Protein AF-A0A1F7FNR0-F1 (afdb_monomer_lite)

Foldseek 3Di:
DPPDPPLLVQLVVLLVVCVVCVPDVVSLVSNLVSLVCLVVDDDDCSVVSLLVSLVSLQVSLVVCVVVVNNVSSVSSVVSSLLRPLLNDQDQLDQPPDDDAQDPVLLVVDPDPLSVQLSVLLVVCVVPVVVVLVQCVVFNQADPRDDSSNSNSVSLLSVLLVCAPHPSNCSSVVNLLNVLSCCCRPVVSLVNSLRSLVHVCPPPNHHGDPVVNVVSVVSSLSSLLSVLSVQLSVCSVVLVLVSNLVSLVVNLVSDPDPVVNVSSVSSNVVSVVVVPDPPVVVVVVVVVVVVVVVVVVVVVVVVVVPDDDDDDDDDDDDDDDDDDDDDDDDDDDDDDDPPPDPDPPPFFDDFPLPDTAGFAPFDPPPDEDDLNNLLNLQLLVLLLVLLVVDDDDPLLVVLSVVSVVSSCRGHVDDDYDPVSNVVSNVVCVVCSVRSPVVSVVSSVVSSVVVPDDPPPPPPPPPPDDDDDDPPPPVVVVVVQPPPFQDQQQQVSQLVLQVLLVVVVLADDDSRDNHCDPRNQNSLLVLCVVVVHDSDSDRDPVSVCSSPVVPDDDD

pLDDT: mean 77.7, std 19.47, range [25.33, 98.06]

Radius of gyration: 34.57 Å; chains: 1; bounding box: 71×78×114 Å

Structure (mmCIF, N/CA/C/O backbone):
data_AF-A0A1F7FNR0-F1
#
_entry.id   AF-A0A1F7FNR0-F1
#
loop_
_atom_site.group_PDB
_atom_site.id
_atom_site.type_symbol
_atom_site.label_atom_id
_atom_site.label_alt_id
_atom_site.label_comp_id
_atom_site.label_asym_id
_atom_site.label_entity_id
_atom_site.label_seq_id
_atom_site.pdbx_PDB_ins_code
_atom_site.Cartn_x
_atom_site.Cartn_y
_atom_site.Cartn_z
_atom_site.occupancy
_atom_site.B_iso_or_equiv
_atom_site.auth_seq_id
_atom_site.auth_comp_id
_atom_site.auth_asym_id
_atom_site.auth_atom_id
_atom_site.pdbx_PDB_model_num
ATOM 1 N N . MET A 1 1 ? 32.892 -15.385 -23.653 1.00 38.44 1 MET A N 1
ATOM 2 C CA . MET A 1 1 ? 32.608 -13.936 -23.619 1.00 38.44 1 MET A CA 1
ATOM 3 C C . MET A 1 1 ? 31.100 -13.783 -23.607 1.00 38.44 1 MET A C 1
ATOM 5 O O . MET A 1 1 ? 30.467 -14.275 -24.532 1.00 38.44 1 MET A O 1
ATOM 9 N N . ARG A 1 2 ? 30.516 -13.255 -22.522 1.00 43.84 2 ARG A N 1
ATOM 10 C CA . ARG A 1 2 ? 29.077 -12.947 -22.489 1.00 43.84 2 ARG A CA 1
ATOM 11 C C . ARG A 1 2 ? 28.849 -11.796 -23.465 1.00 43.84 2 ARG A C 1
ATOM 13 O O . ARG A 1 2 ? 29.586 -10.819 -23.396 1.00 43.84 2 ARG A O 1
ATOM 20 N N . ALA A 1 3 ? 27.906 -11.935 -24.388 1.00 47.19 3 ALA A N 1
ATOM 21 C CA . ALA A 1 3 ? 27.501 -10.829 -25.245 1.00 47.19 3 ALA A CA 1
ATOM 22 C C . ALA A 1 3 ? 26.727 -9.828 -24.375 1.00 47.19 3 ALA A C 1
ATOM 24 O O . ALA A 1 3 ? 25.525 -9.984 -24.179 1.00 47.19 3 ALA A O 1
ATOM 25 N N . GLY A 1 4 ? 27.436 -8.875 -23.764 1.00 57.00 4 GLY A N 1
ATOM 26 C CA . GLY A 1 4 ? 26.803 -7.700 -23.173 1.00 57.00 4 GLY A CA 1
ATOM 27 C C . GLY A 1 4 ? 26.149 -6.877 -24.281 1.00 57.00 4 GLY A C 1
ATOM 28 O O . GLY A 1 4 ? 26.644 -6.860 -25.410 1.00 57.00 4 GLY A O 1
ATOM 29 N N . SER A 1 5 ? 25.017 -6.235 -23.988 1.00 69.19 5 SER A N 1
ATOM 30 C CA . SER A 1 5 ? 24.418 -5.299 -24.941 1.00 69.19 5 SER A CA 1
ATOM 31 C C . SER A 1 5 ? 25.348 -4.095 -25.092 1.00 69.19 5 SER A C 1
ATOM 33 O O . SER A 1 5 ? 25.630 -3.387 -24.126 1.00 69.19 5 SER A O 1
ATOM 35 N N . LEU A 1 6 ? 25.805 -3.852 -26.321 1.00 77.56 6 LEU A N 1
ATOM 36 C CA . LEU A 1 6 ? 26.619 -2.692 -26.695 1.00 77.56 6 LEU A CA 1
ATOM 37 C C . LEU A 1 6 ? 25.905 -1.365 -26.358 1.00 77.56 6 LEU A C 1
ATOM 39 O O . LEU A 1 6 ? 26.555 -0.352 -26.116 1.00 77.56 6 LEU A O 1
ATOM 43 N N . TYR A 1 7 ? 24.572 -1.381 -26.284 1.00 78.81 7 TYR A N 1
ATOM 44 C CA . TYR A 1 7 ? 23.759 -0.228 -25.902 1.00 78.81 7 TYR A CA 1
ATOM 45 C C . TYR A 1 7 ? 23.774 0.054 -24.408 1.00 78.81 7 TYR A C 1
ATOM 47 O O . TYR A 1 7 ? 23.744 1.218 -24.020 1.00 78.81 7 TYR A O 1
ATOM 55 N N . LYS A 1 8 ? 23.873 -0.976 -23.565 1.00 85.12 8 LYS A N 1
ATOM 56 C CA . LYS A 1 8 ? 24.025 -0.773 -22.125 1.00 85.12 8 LYS A CA 1
ATOM 57 C C . LYS A 1 8 ? 25.301 0.010 -21.826 1.00 85.12 8 LYS A C 1
ATOM 59 O O . LYS A 1 8 ? 25.243 1.036 -21.167 1.00 85.12 8 LYS A O 1
ATOM 64 N N . GLU A 1 9 ? 26.428 -0.412 -22.397 1.00 87.94 9 GLU A N 1
ATOM 65 C CA . GLU A 1 9 ? 27.710 0.283 -22.216 1.00 87.94 9 GLU A CA 1
ATOM 66 C C . GLU A 1 9 ? 27.643 1.746 -22.691 1.00 87.94 9 GLU A C 1
ATOM 68 O O . GLU A 1 9 ? 28.238 2.631 -22.079 1.00 87.94 9 GLU A O 1
ATOM 73 N N . GLN A 1 10 ? 26.880 2.024 -23.755 1.00 91.12 10 GLN A N 1
ATOM 74 C CA . GLN A 1 10 ? 26.637 3.387 -24.240 1.00 91.12 10 GLN A CA 1
ATOM 75 C C . GLN A 1 10 ? 25.755 4.217 -23.299 1.00 91.12 10 GLN A C 1
ATOM 77 O O . GLN A 1 10 ? 25.967 5.426 -23.182 1.00 91.12 10 GLN A O 1
ATOM 82 N N . ILE A 1 11 ? 24.762 3.602 -22.654 1.00 91.38 11 ILE A N 1
ATOM 83 C CA . ILE A 1 11 ? 23.918 4.263 -21.654 1.00 91.38 11 ILE A CA 1
ATOM 84 C C . ILE A 1 11 ? 24.746 4.556 -20.401 1.00 91.38 11 ILE A C 1
ATOM 86 O O . ILE A 1 11 ? 24.803 5.715 -19.998 1.00 91.38 11 ILE A O 1
ATOM 90 N N . ASP A 1 12 ? 25.466 3.569 -19.865 1.00 91.06 12 ASP A N 1
ATOM 91 C CA . ASP A 1 12 ? 26.329 3.721 -18.686 1.00 91.06 12 ASP A CA 1
ATOM 92 C C . ASP A 1 12 ? 27.380 4.826 -18.925 1.00 91.06 12 ASP A C 1
ATOM 94 O O . ASP A 1 12 ? 27.579 5.722 -18.100 1.00 91.06 12 ASP A O 1
ATOM 98 N N . ALA A 1 13 ? 28.006 4.844 -20.110 1.00 93.06 13 ALA A N 1
ATOM 99 C CA . ALA A 1 13 ? 28.950 5.894 -20.495 1.00 93.06 13 ALA A CA 1
ATOM 100 C C . ALA A 1 13 ? 28.295 7.284 -20.585 1.00 93.06 13 ALA A C 1
ATOM 102 O O . ALA A 1 13 ? 28.893 8.274 -20.156 1.00 93.06 13 ALA A O 1
ATOM 103 N N . ALA A 1 14 ? 27.072 7.380 -21.118 1.00 92.38 14 ALA A N 1
ATOM 104 C CA . ALA A 1 14 ? 26.340 8.643 -21.202 1.00 92.38 14 ALA A CA 1
ATOM 105 C C . ALA A 1 14 ? 25.895 9.151 -19.818 1.00 92.38 14 ALA A C 1
ATOM 107 O O . ALA A 1 14 ? 25.981 10.353 -19.560 1.00 92.38 14 ALA A O 1
ATOM 108 N N . ILE A 1 15 ? 25.495 8.254 -18.909 1.00 92.75 15 ILE A N 1
ATOM 109 C CA . ILE A 1 15 ? 25.195 8.580 -17.506 1.00 92.75 15 ILE A CA 1
ATOM 110 C C . ILE A 1 15 ? 26.448 9.145 -16.827 1.00 92.75 15 ILE A C 1
ATOM 112 O O . ILE A 1 15 ? 26.398 10.219 -16.224 1.00 92.75 15 ILE A O 1
ATOM 116 N N . MET A 1 16 ? 27.597 8.481 -16.983 1.00 92.50 16 MET A N 1
ATOM 117 C CA . MET A 1 16 ? 28.869 8.945 -16.419 1.00 92.50 16 MET A CA 1
ATOM 118 C C . MET A 1 16 ? 29.318 10.294 -17.001 1.00 92.50 16 MET A C 1
ATOM 120 O O . MET A 1 16 ? 29.811 11.149 -16.262 1.00 92.50 16 MET A O 1
ATOM 124 N N . ALA A 1 17 ? 29.107 10.529 -18.299 1.00 91.62 17 ALA A N 1
ATOM 125 C CA . ALA A 1 17 ? 29.385 11.819 -18.931 1.00 91.62 17 ALA A CA 1
ATOM 126 C C . ALA A 1 17 ? 28.489 12.939 -18.369 1.00 91.62 17 ALA A C 1
ATOM 128 O O . ALA A 1 17 ? 28.988 14.011 -18.021 1.00 91.62 17 ALA A O 1
ATOM 129 N N . ALA A 1 18 ? 27.188 12.675 -18.194 1.00 91.62 18 ALA A N 1
ATOM 130 C CA . ALA A 1 18 ? 26.253 13.613 -17.571 1.00 91.62 18 ALA A CA 1
ATOM 131 C C . ALA A 1 18 ? 26.609 13.902 -16.099 1.00 91.62 18 ALA A C 1
ATOM 133 O O . ALA A 1 18 ? 26.458 15.032 -15.632 1.00 91.62 18 ALA A O 1
ATOM 134 N N . TYR A 1 19 ? 27.152 12.921 -15.372 1.00 90.00 19 TYR A N 1
ATOM 135 C CA . TYR A 1 19 ? 27.700 13.126 -14.029 1.00 90.00 19 TYR A CA 1
ATOM 136 C C . TYR A 1 19 ? 28.925 14.046 -14.015 1.00 90.00 19 TYR A C 1
ATOM 138 O O . TYR A 1 19 ? 29.010 14.951 -13.174 1.00 90.00 19 TYR A O 1
ATOM 146 N N . ALA A 1 20 ? 29.875 13.790 -14.920 1.00 90.00 20 ALA A N 1
ATOM 147 C CA . ALA A 1 20 ? 31.161 14.476 -14.983 1.00 90.00 20 ALA A CA 1
ATOM 148 C C . ALA A 1 20 ? 31.025 15.932 -15.451 1.00 90.00 20 ALA A C 1
ATOM 150 O O . ALA A 1 20 ? 31.661 16.823 -14.890 1.00 90.00 20 ALA A O 1
ATOM 151 N N . ALA A 1 21 ? 30.161 16.181 -16.435 1.00 91.06 21 ALA A N 1
ATOM 152 C CA . ALA A 1 21 ? 29.929 17.493 -17.030 1.00 91.06 21 ALA A CA 1
ATOM 153 C C . ALA A 1 21 ? 28.433 17.849 -16.988 1.00 91.06 21 ALA A C 1
ATOM 155 O O . ALA A 1 21 ? 27.764 18.014 -18.009 1.00 91.06 21 ALA A O 1
ATOM 156 N N . SER A 1 22 ? 27.915 17.999 -15.763 1.00 89.19 22 SER A N 1
ATOM 157 C CA . SER A 1 22 ? 26.486 18.182 -15.459 1.00 89.19 22 SER A CA 1
ATOM 158 C C . SER A 1 22 ? 25.850 19.477 -15.973 1.00 89.19 22 SER A C 1
ATOM 160 O O . SER A 1 22 ? 24.638 19.641 -15.878 1.00 89.19 22 SER A O 1
ATOM 162 N N . THR A 1 23 ? 26.640 20.416 -16.491 1.00 87.62 23 THR A N 1
ATOM 163 C CA . THR A 1 23 ? 26.154 21.666 -17.094 1.00 87.62 23 THR A CA 1
ATOM 164 C C . THR A 1 23 ? 26.140 21.629 -18.620 1.00 87.62 23 THR A C 1
ATOM 166 O O . THR A 1 23 ? 25.650 22.575 -19.232 1.00 87.62 23 THR A O 1
ATOM 169 N N . GLU A 1 24 ? 26.670 20.573 -19.244 1.00 92.06 24 GLU A N 1
ATOM 170 C CA . GLU A 1 24 ? 26.826 20.488 -20.693 1.00 92.06 24 GLU A CA 1
ATOM 171 C C . GLU A 1 24 ? 25.602 19.803 -21.343 1.00 92.06 24 GLU A C 1
ATOM 173 O O . GLU A 1 24 ? 25.380 18.609 -21.126 1.00 92.06 24 GLU A O 1
ATOM 178 N N . PRO A 1 25 ? 24.792 20.511 -22.158 1.00 88.75 25 PRO A N 1
ATOM 179 C CA . PRO A 1 25 ? 23.546 19.962 -22.720 1.00 88.75 25 PRO A CA 1
ATOM 180 C C . PRO A 1 25 ? 23.745 18.785 -23.692 1.00 88.75 25 PRO A C 1
ATOM 182 O O . PRO A 1 25 ? 22.849 17.961 -23.889 1.00 88.75 25 PRO A O 1
ATOM 185 N N . SER A 1 26 ? 24.925 18.696 -24.311 1.00 92.06 26 SER A N 1
ATOM 186 C CA . SER A 1 26 ? 25.308 17.621 -25.237 1.00 92.06 26 SER A CA 1
ATOM 187 C C . SER A 1 26 ? 25.250 16.241 -24.570 1.00 92.06 26 SER A C 1
ATOM 189 O O . SER A 1 26 ? 24.794 15.280 -25.192 1.00 92.06 26 SER A O 1
ATOM 191 N N . ASN A 1 27 ? 25.628 16.151 -23.291 1.00 91.38 27 ASN A N 1
ATOM 192 C CA . ASN A 1 27 ? 25.655 14.898 -22.535 1.00 91.38 27 ASN A CA 1
ATOM 193 C C . ASN A 1 27 ? 24.242 14.363 -22.269 1.00 91.38 27 ASN A C 1
ATOM 195 O O . ASN A 1 27 ? 23.990 13.172 -22.444 1.00 91.38 27 ASN A O 1
ATOM 199 N N . PHE A 1 28 ? 23.294 15.246 -21.945 1.00 90.94 28 PHE A N 1
ATOM 200 C CA . PHE A 1 28 ? 21.879 14.892 -21.781 1.00 90.94 28 PHE A CA 1
ATOM 201 C C . PHE A 1 28 ? 21.240 14.492 -23.116 1.00 90.94 28 PHE A C 1
ATOM 203 O O . PHE A 1 28 ? 20.499 13.515 -23.187 1.00 90.94 28 PHE A O 1
ATOM 210 N N . THR A 1 29 ? 21.614 15.162 -24.210 1.00 91.56 29 THR A N 1
ATOM 211 C CA . THR A 1 29 ? 21.158 14.790 -25.559 1.00 91.56 29 THR A CA 1
ATOM 212 C C . THR A 1 29 ? 21.640 13.388 -25.954 1.00 91.56 29 THR A C 1
ATOM 214 O O . THR A 1 29 ? 20.865 12.597 -26.496 1.00 91.56 29 THR A O 1
ATOM 217 N N . MET A 1 30 ? 22.902 13.048 -25.661 1.00 91.75 30 MET A N 1
ATOM 218 C CA . MET A 1 30 ? 23.434 11.699 -25.893 1.00 91.75 30 MET A CA 1
ATOM 219 C C . MET A 1 30 ? 22.739 10.649 -25.025 1.00 91.75 30 MET A C 1
ATOM 221 O O . MET A 1 30 ? 22.385 9.583 -25.528 1.00 91.75 30 MET A O 1
ATOM 225 N N . LEU A 1 31 ? 22.499 10.961 -23.750 1.00 93.31 31 LEU A N 1
ATOM 226 C CA . LEU A 1 31 ? 21.767 10.083 -22.843 1.00 93.31 31 LEU A CA 1
ATOM 227 C C . LEU A 1 31 ? 20.351 9.796 -23.365 1.00 93.31 31 LEU A C 1
ATOM 229 O O . LEU A 1 31 ? 19.968 8.632 -23.479 1.00 93.31 31 LEU A O 1
ATOM 233 N N . ALA A 1 32 ? 19.612 10.829 -23.778 1.00 91.12 32 ALA A N 1
ATOM 234 C CA . ALA A 1 32 ? 18.281 10.688 -24.366 1.00 91.12 32 ALA A CA 1
ATOM 235 C C . ALA A 1 32 ? 18.291 9.824 -25.637 1.00 91.12 32 ALA A C 1
ATOM 237 O O . ALA A 1 32 ? 17.434 8.956 -25.810 1.00 91.12 32 ALA A O 1
ATOM 238 N N . LEU A 1 33 ? 19.271 10.039 -26.524 1.00 91.56 33 LEU A N 1
ATOM 239 C CA . LEU A 1 33 ? 19.419 9.269 -27.758 1.00 91.56 33 LEU A CA 1
ATOM 240 C C . LEU A 1 33 ? 19.650 7.783 -27.465 1.00 91.56 33 LEU A C 1
ATOM 242 O O . LEU A 1 33 ? 19.007 6.934 -28.084 1.00 91.56 33 LEU A O 1
ATOM 246 N N . ASN A 1 34 ? 20.546 7.466 -26.531 1.00 91.69 34 ASN A N 1
ATOM 247 C CA . ASN A 1 34 ? 20.867 6.083 -26.185 1.00 91.69 34 ASN A CA 1
ATOM 248 C C . ASN A 1 34 ? 19.679 5.391 -25.504 1.00 91.69 34 ASN A C 1
ATOM 250 O O . ASN A 1 34 ? 19.325 4.276 -25.883 1.00 91.69 34 ASN A O 1
ATOM 254 N N . LEU A 1 35 ? 18.998 6.083 -24.588 1.00 90.12 35 LEU A N 1
ATOM 255 C CA . LEU A 1 35 ? 17.793 5.579 -23.929 1.00 90.12 35 LEU A CA 1
ATOM 256 C C . LEU A 1 35 ? 16.634 5.343 -24.907 1.00 90.12 35 LEU A C 1
ATOM 258 O O . LEU A 1 35 ? 15.941 4.336 -24.797 1.00 90.12 35 LEU A O 1
ATOM 262 N N . SER A 1 36 ? 16.455 6.196 -25.922 1.00 87.88 36 SER A N 1
ATOM 263 C CA . SER A 1 36 ? 15.373 6.030 -26.910 1.00 87.88 36 SER A CA 1
ATOM 264 C C . SER A 1 36 ? 15.445 4.718 -27.702 1.00 87.88 36 SER A C 1
ATOM 266 O O . SER A 1 36 ? 14.423 4.234 -28.185 1.00 87.88 36 SER A O 1
ATOM 268 N N . LYS A 1 37 ? 16.640 4.124 -27.806 1.00 87.94 37 LYS A N 1
ATOM 269 C CA . LYS A 1 37 ? 16.881 2.854 -28.503 1.00 87.94 37 LYS A CA 1
ATOM 270 C C . LYS A 1 37 ? 16.719 1.635 -27.595 1.00 87.94 37 LYS A C 1
ATOM 272 O O . LYS A 1 37 ? 16.696 0.512 -28.088 1.00 87.94 37 LYS A O 1
ATOM 277 N N . TRP A 1 38 ? 16.574 1.831 -26.282 1.00 87.81 38 TRP A N 1
ATOM 278 C CA . TRP A 1 38 ? 16.478 0.738 -25.312 1.00 87.81 38 TRP A CA 1
ATOM 279 C C . TRP A 1 38 ? 15.320 -0.223 -25.603 1.00 87.81 38 TRP A C 1
ATOM 281 O O . TRP A 1 38 ? 15.450 -1.443 -25.483 1.00 87.81 38 TRP A O 1
ATOM 291 N N . ASP A 1 39 ? 14.173 0.312 -26.018 1.00 79.19 39 ASP A N 1
ATOM 292 C CA . ASP A 1 39 ? 12.980 -0.478 -26.328 1.00 79.19 39 ASP A CA 1
ATOM 293 C C . ASP A 1 39 ? 13.189 -1.444 -27.507 1.00 79.19 39 ASP A C 1
ATOM 295 O O . ASP A 1 39 ? 12.523 -2.478 -27.561 1.00 79.19 39 ASP A O 1
ATOM 299 N N . GLU A 1 40 ? 14.116 -1.138 -28.419 1.00 82.94 40 GLU A N 1
ATOM 300 C CA . GLU A 1 40 ? 14.403 -1.931 -29.623 1.00 82.94 40 GLU A CA 1
ATOM 301 C C . GLU A 1 40 ? 15.296 -3.148 -29.326 1.00 82.94 40 GLU A C 1
ATOM 303 O O . GLU A 1 40 ? 15.278 -4.135 -30.063 1.00 82.94 40 GLU A O 1
ATOM 308 N N . GLU A 1 41 ? 16.027 -3.123 -28.210 1.00 80.38 41 GLU A N 1
ATOM 309 C CA . GLU A 1 41 ? 16.936 -4.193 -27.807 1.00 80.38 41 GLU A CA 1
ATOM 310 C C . GLU A 1 41 ? 16.183 -5.434 -27.311 1.00 80.38 41 GLU A C 1
ATOM 312 O O . GLU A 1 41 ? 15.178 -5.344 -26.604 1.00 80.38 41 GLU A O 1
ATOM 317 N N . THR A 1 42 ? 16.690 -6.627 -27.622 1.00 78.12 42 THR A N 1
ATOM 318 C CA . THR A 1 42 ? 16.151 -7.889 -27.095 1.00 78.12 42 THR A CA 1
ATOM 319 C C . THR A 1 42 ? 17.300 -8.801 -26.688 1.00 78.12 42 THR A C 1
ATOM 321 O O . THR A 1 42 ? 18.012 -9.322 -27.543 1.00 78.12 42 THR A O 1
ATOM 324 N N . TYR A 1 43 ? 17.485 -9.010 -25.383 1.00 80.94 43 TYR A N 1
ATOM 325 C CA . TYR A 1 43 ? 18.498 -9.924 -24.853 1.00 80.94 43 TYR A CA 1
ATOM 326 C C . TYR A 1 43 ? 18.101 -10.475 -23.465 1.00 80.94 43 TYR A C 1
ATOM 328 O O . TYR A 1 43 ? 17.275 -9.864 -22.784 1.00 80.94 43 TYR A O 1
ATOM 336 N N . PRO A 1 44 ? 18.657 -11.626 -23.025 1.00 74.31 44 PRO A N 1
ATOM 337 C CA . PRO A 1 44 ? 18.172 -12.352 -21.842 1.00 74.31 44 PRO A CA 1
ATOM 338 C C . PRO A 1 44 ? 18.228 -11.578 -20.515 1.00 74.31 44 PRO A C 1
ATOM 340 O O . PRO A 1 44 ? 17.407 -11.821 -19.637 1.00 74.31 44 PRO A O 1
ATOM 343 N N . GLU A 1 45 ? 19.179 -10.653 -20.365 1.00 81.62 45 GLU A N 1
ATOM 344 C CA . GLU A 1 45 ? 19.402 -9.881 -19.131 1.00 81.62 45 GLU A CA 1
ATOM 345 C C . GLU A 1 45 ? 18.749 -8.484 -19.165 1.00 81.62 45 GLU A C 1
ATOM 347 O O . GLU A 1 45 ? 18.880 -7.728 -18.203 1.00 81.62 45 GLU A O 1
ATOM 352 N N . LYS A 1 46 ? 17.995 -8.145 -20.228 1.00 81.56 46 LYS A N 1
ATOM 353 C CA . LYS A 1 46 ? 17.409 -6.807 -20.433 1.00 81.56 46 LYS A CA 1
ATOM 354 C C . LYS A 1 46 ? 16.629 -6.313 -19.218 1.00 81.56 46 LYS A C 1
ATOM 356 O O . LYS A 1 46 ? 16.863 -5.205 -18.763 1.00 81.56 46 LYS A O 1
ATOM 361 N N . ASN A 1 47 ? 15.766 -7.149 -18.641 1.00 77.25 47 ASN A N 1
ATOM 362 C CA . ASN A 1 47 ? 14.962 -6.765 -17.475 1.00 77.25 47 ASN A CA 1
ATOM 363 C C . ASN A 1 47 ? 15.813 -6.464 -16.231 1.00 77.25 47 ASN A C 1
ATOM 365 O O . ASN A 1 47 ? 15.421 -5.644 -15.408 1.00 77.25 47 ASN A O 1
ATOM 369 N N . THR A 1 48 ? 16.950 -7.145 -16.061 1.00 82.31 48 THR A N 1
ATOM 370 C CA . THR A 1 48 ? 17.864 -6.920 -14.933 1.00 82.31 48 THR A CA 1
ATOM 371 C C . THR A 1 48 ? 18.666 -5.640 -15.124 1.00 82.31 48 THR A C 1
ATOM 373 O O . THR A 1 48 ? 18.864 -4.893 -14.170 1.00 82.31 48 THR A O 1
ATOM 376 N N . ASP A 1 49 ? 19.117 -5.374 -16.346 1.00 87.06 49 ASP A N 1
ATOM 377 C CA . ASP A 1 49 ? 19.839 -4.144 -16.665 1.00 87.06 49 ASP A CA 1
ATOM 378 C C . ASP A 1 49 ? 18.918 -2.921 -16.684 1.00 87.06 49 ASP A C 1
ATOM 380 O O . ASP A 1 49 ? 19.329 -1.854 -16.250 1.00 87.06 49 ASP A O 1
ATOM 384 N N . GLU A 1 50 ? 17.656 -3.080 -17.084 1.00 85.81 50 GLU A N 1
ATOM 385 C CA . GLU A 1 50 ? 16.631 -2.034 -17.017 1.00 85.81 50 GLU A CA 1
ATOM 386 C C . GLU A 1 50 ? 16.473 -1.477 -15.596 1.00 85.81 50 GLU A C 1
ATOM 388 O O . GLU A 1 50 ? 16.425 -0.264 -15.405 1.00 85.81 50 GLU A O 1
ATOM 393 N N . VAL A 1 51 ? 16.445 -2.363 -14.591 1.00 80.94 51 VAL A N 1
ATOM 394 C CA . VAL A 1 51 ? 16.394 -1.975 -13.171 1.00 80.94 51 VAL A CA 1
ATOM 395 C C . VAL A 1 51 ? 17.607 -1.128 -12.804 1.00 80.94 51 VAL A C 1
ATOM 397 O O . VAL A 1 51 ? 17.451 -0.052 -12.236 1.00 80.94 51 VAL A O 1
ATOM 400 N N . LYS A 1 52 ? 18.807 -1.594 -13.164 1.00 86.69 52 LYS A N 1
ATOM 401 C CA . LYS A 1 52 ? 20.062 -0.907 -12.834 1.00 86.69 52 LYS A CA 1
ATOM 402 C C . LYS A 1 52 ? 20.144 0.467 -13.487 1.00 86.69 52 LYS A C 1
ATOM 404 O O . LYS A 1 52 ? 20.455 1.440 -12.815 1.00 86.69 52 LYS A O 1
ATOM 409 N N . ILE A 1 53 ? 19.803 0.559 -14.771 1.00 90.12 53 ILE A N 1
ATOM 410 C CA . ILE A 1 53 ? 19.808 1.829 -15.500 1.00 90.12 53 ILE A CA 1
ATOM 411 C C . ILE A 1 53 ? 18.808 2.803 -14.863 1.00 90.12 53 ILE A C 1
ATOM 413 O O . ILE A 1 53 ? 19.131 3.973 -14.671 1.00 90.12 53 ILE A O 1
ATOM 417 N N . ALA A 1 54 ? 17.608 2.345 -14.495 1.00 85.06 54 ALA A N 1
ATOM 418 C CA . ALA A 1 54 ? 16.632 3.195 -13.818 1.00 85.06 54 ALA A CA 1
ATOM 419 C C . ALA A 1 54 ? 17.140 3.707 -12.452 1.00 85.06 54 ALA A C 1
ATOM 421 O O . ALA A 1 54 ? 16.974 4.889 -12.143 1.00 85.06 54 ALA A O 1
ATOM 422 N N . GLU A 1 55 ? 17.801 2.859 -11.657 1.00 82.69 55 GLU A N 1
ATOM 423 C CA . GLU A 1 55 ? 18.438 3.251 -10.388 1.00 82.69 55 GLU A CA 1
ATOM 424 C C . GLU A 1 55 ? 19.562 4.282 -10.592 1.00 82.69 55 GLU A C 1
ATOM 426 O O . GLU A 1 55 ? 19.660 5.271 -9.857 1.00 82.69 55 GLU A O 1
ATOM 431 N N . GLU A 1 56 ? 20.394 4.100 -11.616 1.00 89.38 56 GLU A N 1
ATOM 432 C CA . GLU A 1 56 ? 21.471 5.032 -11.954 1.00 89.38 56 GLU A CA 1
ATOM 433 C C . GLU A 1 56 ? 20.932 6.388 -12.431 1.00 89.38 56 GLU A C 1
ATOM 435 O O . GLU A 1 56 ? 21.415 7.433 -11.988 1.00 89.38 56 GLU A O 1
ATOM 440 N N . LEU A 1 57 ? 19.875 6.398 -13.251 1.00 89.69 57 LEU A N 1
ATOM 441 C CA . LEU A 1 57 ? 19.184 7.626 -13.659 1.00 89.69 57 LEU A CA 1
ATOM 442 C C . LEU A 1 57 ? 18.569 8.365 -12.465 1.00 89.69 57 LEU A C 1
ATOM 444 O O . LEU A 1 57 ? 18.653 9.593 -12.395 1.00 89.69 57 LEU A O 1
ATOM 448 N N . TYR A 1 58 ? 17.999 7.641 -11.499 1.00 83.19 58 TYR A N 1
ATOM 449 C CA . TYR A 1 58 ? 17.469 8.241 -10.273 1.00 83.19 58 TYR A CA 1
ATOM 450 C C . TYR A 1 58 ? 18.581 8.859 -9.412 1.00 83.19 58 TYR A C 1
ATOM 452 O O . TYR A 1 58 ? 18.436 9.958 -8.860 1.00 83.19 58 TYR A O 1
ATOM 460 N N . THR A 1 59 ? 19.726 8.178 -9.325 1.00 88.00 59 THR A N 1
ATOM 461 C CA . THR A 1 59 ? 20.907 8.678 -8.612 1.00 88.00 59 THR A CA 1
ATOM 462 C C . THR A 1 59 ? 21.451 9.936 -9.296 1.00 88.00 59 THR A C 1
ATOM 464 O O . THR A 1 59 ? 21.809 10.900 -8.609 1.00 88.00 59 THR A O 1
ATOM 467 N N . LEU A 1 60 ? 21.467 9.966 -10.636 1.00 89.75 60 LEU A N 1
ATOM 468 C CA . LEU A 1 60 ? 21.882 11.122 -11.432 1.00 89.75 60 LEU A CA 1
ATOM 469 C C . LEU A 1 60 ? 20.949 12.309 -11.194 1.00 89.75 60 LEU A C 1
ATOM 471 O O . LEU A 1 60 ? 21.418 13.387 -10.835 1.00 89.75 60 LEU A O 1
ATOM 475 N N . MET A 1 61 ? 19.639 12.097 -11.310 1.00 90.12 61 MET A N 1
ATOM 476 C CA . MET A 1 61 ? 18.612 13.100 -11.021 1.00 90.12 61 MET A CA 1
ATOM 477 C C . MET A 1 61 ? 18.807 13.715 -9.623 1.00 90.12 61 MET A C 1
ATOM 479 O O . MET A 1 61 ? 18.962 14.929 -9.482 1.00 90.12 61 MET A O 1
ATOM 483 N N . THR A 1 62 ? 18.918 12.875 -8.590 1.00 79.94 62 THR A N 1
ATOM 484 C CA . THR A 1 62 ? 19.116 13.321 -7.199 1.00 79.94 62 THR A CA 1
ATOM 485 C C . THR A 1 62 ? 20.419 14.112 -7.028 1.00 79.94 62 THR A C 1
ATOM 487 O O . THR A 1 62 ? 20.474 15.097 -6.287 1.00 79.94 62 THR A O 1
ATOM 490 N N . ALA A 1 63 ? 21.497 13.701 -7.700 1.00 87.62 63 ALA A N 1
ATOM 491 C CA . ALA A 1 63 ? 22.772 14.410 -7.655 1.00 87.62 63 ALA A CA 1
ATOM 492 C C . ALA A 1 63 ? 22.700 15.787 -8.337 1.00 87.62 63 ALA A C 1
ATOM 494 O O . ALA A 1 63 ? 23.299 16.744 -7.841 1.00 87.62 63 ALA A O 1
ATOM 495 N N . LEU A 1 64 ? 21.964 15.906 -9.445 1.00 88.62 64 LEU A N 1
ATOM 496 C CA . LEU A 1 64 ? 21.737 17.172 -10.147 1.00 88.62 64 LEU A CA 1
ATOM 497 C C . LEU A 1 64 ? 20.904 18.135 -9.300 1.00 88.62 64 LEU A C 1
ATOM 499 O O . LEU A 1 64 ? 21.264 19.306 -9.172 1.00 88.62 64 LEU A O 1
ATOM 503 N N . GLU A 1 65 ? 19.853 17.640 -8.649 1.00 84.50 65 GLU A N 1
ATOM 504 C CA . GLU A 1 65 ? 19.035 18.440 -7.738 1.00 84.50 65 GLU A CA 1
ATOM 505 C C . GLU A 1 65 ? 19.854 18.970 -6.552 1.00 84.50 65 GLU A C 1
ATOM 507 O O . GLU A 1 65 ? 19.823 20.168 -6.268 1.00 84.50 65 GLU A O 1
ATOM 512 N N . LYS A 1 66 ? 20.692 18.125 -5.931 1.00 88.69 66 LYS A N 1
ATOM 513 C CA . LYS A 1 66 ? 21.627 18.546 -4.868 1.00 88.69 66 LYS A CA 1
ATOM 514 C C . LYS A 1 66 ? 22.632 19.607 -5.328 1.00 88.69 66 LYS A C 1
ATOM 516 O O . LYS A 1 66 ? 23.075 20.414 -4.516 1.00 88.69 66 LYS A O 1
ATOM 521 N N . LYS A 1 67 ? 22.987 19.624 -6.616 1.00 92.94 67 LYS A N 1
ATOM 522 C CA . LYS A 1 67 ? 23.839 20.656 -7.235 1.00 92.94 67 LYS A CA 1
ATOM 523 C C . LYS A 1 67 ? 23.067 21.932 -7.618 1.00 92.94 67 LYS A C 1
ATOM 525 O O . LYS A 1 67 ? 23.671 22.852 -8.161 1.00 92.94 67 LYS A O 1
ATOM 530 N N . GLY A 1 68 ? 21.756 22.000 -7.373 1.00 90.00 68 GLY A N 1
ATOM 531 C CA . GLY A 1 68 ? 20.897 23.120 -7.775 1.00 90.00 68 GLY A CA 1
ATOM 532 C C . GLY A 1 68 ? 20.556 23.144 -9.271 1.00 90.00 68 GLY A C 1
ATOM 533 O O . GLY A 1 68 ? 20.013 24.130 -9.766 1.00 90.00 68 GLY A O 1
ATOM 534 N N . LEU A 1 69 ? 20.850 22.068 -10.005 1.00 91.94 69 LEU A N 1
ATOM 535 C CA . LEU A 1 69 ? 20.632 21.939 -11.449 1.00 91.94 69 LEU A CA 1
ATOM 536 C C . LEU A 1 69 ? 19.238 21.369 -11.735 1.00 91.94 69 LEU A C 1
ATOM 538 O O . LEU A 1 69 ? 19.084 20.278 -12.283 1.00 91.94 69 LEU A O 1
ATOM 542 N N . LYS A 1 70 ? 18.202 22.109 -11.322 1.00 84.44 70 LYS A N 1
ATOM 543 C CA . LYS A 1 70 ? 16.808 21.644 -11.386 1.00 84.44 70 LYS A CA 1
ATOM 544 C C . LYS A 1 70 ? 16.361 21.299 -12.809 1.00 84.44 70 LYS A C 1
ATOM 546 O O . LYS A 1 70 ? 15.744 20.266 -13.010 1.00 84.44 70 LYS A O 1
ATOM 551 N N . HIS A 1 71 ? 16.720 22.119 -13.797 1.00 87.62 71 HIS A N 1
ATOM 552 C CA . HIS A 1 71 ? 16.313 21.886 -15.185 1.00 87.62 71 HIS A CA 1
ATOM 553 C C . HIS A 1 71 ? 16.865 20.567 -15.743 1.00 87.62 71 HIS A C 1
ATOM 555 O O . HIS A 1 71 ? 16.130 19.804 -16.356 1.00 87.62 71 HIS A O 1
ATOM 561 N N . GLN A 1 72 ? 18.141 20.278 -15.484 1.00 90.00 72 GLN A N 1
ATOM 562 C CA . GLN A 1 72 ? 18.795 19.038 -15.901 1.00 90.00 72 GLN A CA 1
ATOM 563 C C . GLN A 1 72 ? 18.241 17.831 -15.137 1.00 90.00 72 GLN A C 1
ATOM 565 O O . GLN A 1 72 ? 18.058 16.766 -15.721 1.00 90.00 72 GLN A O 1
ATOM 570 N N . SER A 1 73 ? 17.942 18.000 -13.845 1.00 85.75 73 SER A N 1
ATOM 571 C CA . SER A 1 73 ? 17.250 16.985 -13.044 1.00 85.75 73 SER A CA 1
ATOM 572 C C . SER A 1 73 ? 15.887 16.629 -13.652 1.00 85.75 73 SER A C 1
ATOM 574 O O . SER A 1 73 ? 15.618 15.457 -13.911 1.00 85.75 73 SER A O 1
ATOM 576 N N . ASP A 1 74 ? 15.076 17.639 -13.984 1.00 81.00 74 ASP A N 1
ATOM 577 C CA . ASP A 1 74 ? 13.770 17.468 -14.632 1.00 81.00 74 ASP A CA 1
ATOM 578 C C . ASP A 1 74 ? 13.904 16.802 -16.019 1.00 81.00 74 ASP A C 1
ATOM 580 O O . ASP A 1 74 ? 13.043 16.021 -16.436 1.00 81.00 74 ASP A O 1
ATOM 584 N N . GLU A 1 75 ? 14.993 17.076 -16.742 1.00 88.25 75 GLU A N 1
ATOM 585 C CA . GLU A 1 75 ? 15.284 16.453 -18.036 1.00 88.25 75 GLU A CA 1
ATOM 586 C C . GLU A 1 75 ? 15.592 14.956 -17.891 1.00 88.25 75 GLU A C 1
ATOM 588 O O . GLU A 1 75 ? 14.981 14.134 -18.577 1.00 88.25 75 GLU A O 1
ATOM 593 N N . VAL A 1 76 ? 16.472 14.584 -16.954 1.00 86.81 76 VAL A N 1
ATOM 594 C CA . VAL A 1 76 ? 16.794 13.179 -16.636 1.00 86.81 76 VAL A CA 1
ATOM 595 C C . VAL A 1 76 ? 15.556 12.439 -16.141 1.00 86.81 76 VAL A C 1
ATOM 597 O O . VAL A 1 76 ? 15.282 11.323 -16.583 1.00 86.81 76 VAL A O 1
ATOM 600 N N . PHE A 1 77 ? 14.761 13.080 -15.287 1.00 83.00 77 PHE A N 1
ATOM 601 C CA . PHE A 1 77 ? 13.481 12.558 -14.824 1.00 83.00 77 PHE A CA 1
ATOM 602 C C . PHE A 1 77 ? 12.542 12.236 -15.990 1.00 83.00 77 PHE A C 1
ATOM 604 O O . PHE A 1 77 ? 11.968 11.147 -16.060 1.00 83.00 77 PHE A O 1
ATOM 611 N N . ARG A 1 78 ? 12.428 13.151 -16.958 1.00 82.38 78 ARG A N 1
ATOM 612 C CA . ARG A 1 78 ? 11.616 12.939 -18.158 1.00 82.38 78 ARG A CA 1
ATOM 613 C C . ARG A 1 78 ? 12.148 11.790 -19.017 1.00 82.38 78 ARG A C 1
ATOM 615 O O . ARG A 1 78 ? 11.344 11.012 -19.524 1.00 82.38 78 ARG A O 1
ATOM 622 N N . MET A 1 79 ? 13.465 11.657 -19.179 1.00 88.12 79 MET A N 1
ATOM 623 C CA . MET A 1 79 ? 14.068 10.539 -19.921 1.00 88.12 79 MET A CA 1
ATOM 624 C C . MET A 1 79 ? 13.805 9.193 -19.241 1.00 88.12 79 MET A C 1
ATOM 626 O O . MET A 1 79 ? 13.430 8.228 -19.910 1.00 88.12 79 MET A O 1
ATOM 630 N N . MET A 1 80 ? 13.945 9.140 -17.914 1.00 84.19 80 MET A N 1
ATOM 631 C CA . MET A 1 80 ? 13.630 7.960 -17.112 1.00 84.19 80 MET A CA 1
ATOM 632 C C . MET A 1 80 ? 12.156 7.582 -17.258 1.00 84.19 80 MET A C 1
ATOM 634 O O . MET A 1 80 ? 11.861 6.426 -17.530 1.00 84.19 80 MET A O 1
ATOM 638 N N . LEU A 1 81 ? 11.236 8.548 -17.176 1.00 77.38 81 LEU A N 1
ATOM 639 C CA . LEU A 1 81 ? 9.814 8.307 -17.423 1.00 77.38 81 LEU A CA 1
ATOM 640 C C . LEU A 1 81 ? 9.552 7.774 -18.835 1.00 77.38 81 LEU A C 1
ATOM 642 O O . LEU A 1 81 ? 8.746 6.867 -19.004 1.00 77.38 81 LEU A O 1
ATOM 646 N N . LEU A 1 82 ? 10.209 8.335 -19.855 1.00 80.81 82 LEU A N 1
ATOM 647 C CA . LEU A 1 82 ? 10.024 7.933 -21.258 1.00 80.81 82 LEU A CA 1
ATOM 648 C C . LEU A 1 82 ? 10.482 6.508 -21.536 1.00 80.81 82 LEU A C 1
ATOM 650 O O . LEU A 1 82 ? 9.862 5.826 -22.350 1.00 80.81 82 LEU A O 1
ATOM 654 N N . THR A 1 83 ? 11.530 6.071 -20.852 1.00 82.75 83 THR A N 1
ATOM 655 C CA . THR A 1 83 ? 12.182 4.788 -21.132 1.00 82.75 83 THR A CA 1
ATOM 656 C C . THR A 1 83 ? 11.695 3.695 -20.181 1.00 82.75 83 THR A C 1
ATOM 658 O O . THR A 1 83 ? 11.408 2.573 -20.600 1.00 82.75 83 THR A O 1
ATOM 661 N N . PHE A 1 84 ? 11.521 4.050 -18.909 1.00 83.38 84 PHE A N 1
ATOM 662 C CA . PHE A 1 84 ? 11.214 3.152 -17.797 1.00 83.38 84 PHE A CA 1
ATOM 663 C C . PHE A 1 84 ? 10.016 3.649 -16.971 1.00 83.38 84 PHE A C 1
ATOM 665 O O . PHE A 1 84 ? 10.137 3.848 -15.755 1.00 83.38 84 PHE A O 1
ATOM 672 N N . PRO A 1 85 ? 8.844 3.879 -17.589 1.00 70.62 85 PRO A N 1
ATOM 673 C CA . PRO A 1 85 ? 7.683 4.397 -16.866 1.00 70.62 85 PRO A CA 1
ATOM 674 C C . PRO A 1 85 ? 7.251 3.470 -15.711 1.00 70.62 85 PRO A C 1
ATOM 676 O O . PRO A 1 85 ? 6.808 3.939 -14.669 1.00 70.62 85 PRO A O 1
ATOM 679 N N . GLU A 1 86 ? 7.462 2.157 -15.845 1.00 67.50 86 GLU A N 1
ATOM 680 C CA . GLU A 1 86 ? 7.252 1.135 -14.807 1.00 67.50 86 GLU A CA 1
ATOM 681 C C . GLU A 1 86 ? 8.271 1.148 -13.661 1.00 67.50 86 GLU A C 1
ATOM 683 O O . GLU A 1 86 ? 8.119 0.412 -12.692 1.00 67.50 86 GLU A O 1
ATOM 688 N N . ARG A 1 87 ? 9.361 1.907 -13.770 1.00 73.06 87 ARG A N 1
ATOM 689 C CA . ARG A 1 87 ? 10.386 1.985 -12.715 1.00 73.06 87 ARG A CA 1
ATOM 690 C C . ARG A 1 87 ? 10.257 3.248 -11.895 1.00 73.06 87 ARG A C 1
ATOM 692 O O . ARG A 1 87 ? 10.653 3.272 -10.734 1.00 73.06 87 ARG A O 1
ATOM 699 N N . HIS A 1 88 ? 9.658 4.278 -12.476 1.00 64.06 88 HIS A N 1
ATOM 700 C CA . HIS A 1 88 ? 9.336 5.496 -11.768 1.00 64.06 88 HIS A CA 1
ATOM 701 C C . HIS A 1 88 ? 7.862 5.499 -11.356 1.00 64.06 88 HIS A C 1
ATOM 703 O O . HIS A 1 88 ? 7.021 6.186 -11.939 1.00 64.06 88 HIS A O 1
ATOM 709 N N . PHE A 1 89 ? 7.547 4.721 -10.324 1.00 54.06 89 PHE A N 1
ATOM 710 C CA . PHE A 1 89 ? 6.270 4.854 -9.639 1.00 54.06 89 PHE A CA 1
ATOM 711 C C . PHE A 1 89 ? 6.376 5.978 -8.617 1.00 54.06 89 PHE A C 1
ATOM 713 O O . PHE A 1 89 ? 7.123 5.880 -7.642 1.00 54.06 89 PHE A O 1
ATOM 720 N N . ALA A 1 90 ? 5.608 7.048 -8.831 1.00 52.84 90 ALA A N 1
ATOM 721 C CA . ALA A 1 90 ? 5.332 7.990 -7.760 1.00 52.84 90 ALA A CA 1
ATOM 722 C C . ALA A 1 90 ? 4.770 7.173 -6.591 1.00 52.84 90 ALA A C 1
ATOM 724 O O . ALA A 1 90 ? 3.777 6.458 -6.759 1.00 52.84 90 ALA A O 1
ATOM 725 N N . GLN A 1 91 ? 5.428 7.224 -5.429 1.00 51.62 91 GLN A N 1
ATOM 726 C CA . GLN A 1 91 ? 4.860 6.628 -4.225 1.00 51.62 91 GLN A CA 1
ATOM 727 C C . GLN A 1 91 ? 3.441 7.176 -4.072 1.00 51.62 91 GLN A C 1
ATOM 729 O O . GLN A 1 91 ? 3.223 8.374 -4.280 1.00 51.62 91 GLN A O 1
ATOM 734 N N . SER A 1 92 ? 2.477 6.308 -3.740 1.00 51.25 92 SER A N 1
ATOM 735 C CA . SER A 1 92 ? 1.129 6.762 -3.394 1.00 51.25 92 SER A CA 1
ATOM 736 C C . SER A 1 92 ? 1.293 7.899 -2.391 1.00 51.25 92 SER A C 1
ATOM 738 O O . SER A 1 92 ? 1.958 7.656 -1.377 1.00 51.25 92 SER A O 1
ATOM 740 N N . PRO A 1 93 ? 0.797 9.120 -2.652 1.00 53.50 93 PRO A N 1
ATOM 741 C CA . PRO A 1 93 ? 1.052 10.222 -1.745 1.00 53.50 93 PRO A CA 1
ATOM 742 C C . PRO A 1 93 ? 0.635 9.809 -0.347 1.00 53.50 93 PRO A C 1
ATOM 744 O O . PRO A 1 93 ? -0.519 9.460 -0.121 1.00 53.50 93 PRO A O 1
ATOM 747 N N . GLY A 1 94 ? 1.593 9.756 0.570 1.00 52.12 94 GLY A N 1
ATOM 748 C CA . GLY A 1 94 ? 1.285 9.752 1.985 1.00 52.12 94 GLY A CA 1
ATOM 749 C C . GLY A 1 94 ? 0.951 11.190 2.333 1.00 52.12 94 GLY A C 1
ATOM 750 O O . GLY A 1 94 ? 1.724 12.092 2.008 1.00 52.12 94 GLY A O 1
ATOM 751 N N . GLN A 1 95 ? -0.197 11.438 2.955 1.00 57.38 95 GLN A N 1
ATOM 752 C CA . GLN A 1 95 ? -0.389 12.740 3.575 1.00 57.38 95 GLN A CA 1
ATOM 753 C C . GLN A 1 95 ? 0.491 12.752 4.831 1.00 57.38 95 GLN A C 1
ATOM 755 O O . GLN A 1 95 ? 0.344 11.899 5.701 1.00 57.38 95 GLN A O 1
ATOM 760 N N . THR A 1 96 ? 1.450 13.677 4.895 1.00 48.47 96 THR A N 1
ATOM 761 C CA . THR A 1 96 ? 2.515 13.746 5.917 1.00 48.47 96 THR A CA 1
ATOM 762 C C . THR A 1 96 ? 2.017 14.060 7.328 1.00 48.47 96 THR A C 1
ATOM 764 O O . THR A 1 96 ? 2.809 14.090 8.265 1.00 48.47 96 THR A O 1
ATOM 767 N N . SER A 1 97 ? 0.722 14.306 7.505 1.00 49.12 97 SER A N 1
ATOM 768 C CA . SER A 1 97 ? 0.137 14.646 8.793 1.00 49.12 97 SER A CA 1
ATOM 769 C C . SER A 1 97 ? -1.277 14.088 8.867 1.00 49.12 97 SER A C 1
ATOM 771 O O . SER A 1 97 ? -2.228 14.691 8.379 1.00 49.12 97 SER A O 1
ATOM 773 N N . THR A 1 98 ? -1.405 12.903 9.451 1.00 55.94 98 THR A N 1
ATOM 774 C CA . THR A 1 98 ? -2.658 12.476 10.070 1.00 55.94 98 THR A CA 1
ATOM 775 C C . THR A 1 98 ? -2.414 12.462 11.563 1.00 55.94 98 THR A C 1
ATOM 777 O O . THR A 1 98 ? -1.512 11.760 12.027 1.00 55.94 98 THR A O 1
ATOM 780 N N . GLU A 1 99 ? -3.184 13.257 12.303 1.00 61.12 99 GLU A N 1
ATOM 781 C CA . GLU A 1 99 ? -3.275 13.128 13.755 1.00 61.12 99 GLU A CA 1
ATOM 782 C C . GLU A 1 99 ? -3.591 11.661 14.084 1.00 61.12 99 GLU A C 1
ATOM 784 O O . GLU A 1 99 ? -4.409 11.027 13.411 1.00 61.12 99 GLU A O 1
ATOM 789 N N . GLY A 1 100 ? -2.878 11.090 15.058 1.00 81.19 100 GLY A N 1
ATOM 790 C CA . GLY A 1 100 ? -3.132 9.725 15.511 1.00 81.19 100 GLY A CA 1
ATOM 791 C C . GLY A 1 100 ? -4.576 9.544 15.990 1.00 81.19 100 GLY A C 1
ATOM 792 O O . GLY A 1 100 ? -5.328 10.505 16.143 1.00 81.19 100 GLY A O 1
ATOM 793 N N . ILE A 1 101 ? -4.970 8.297 16.246 1.00 91.12 101 ILE A N 1
ATOM 794 C CA . ILE A 1 101 ? -6.310 8.005 16.764 1.00 91.12 101 ILE A CA 1
ATOM 795 C C . ILE A 1 101 ? -6.516 8.726 18.102 1.00 91.12 101 ILE A C 1
ATOM 797 O O . ILE A 1 101 ? -5.810 8.456 19.076 1.00 91.12 101 ILE A O 1
ATOM 801 N N . ASP A 1 102 ? -7.519 9.602 18.158 1.00 93.44 102 ASP A N 1
ATOM 802 C CA . ASP A 1 102 ? -7.863 10.354 19.361 1.00 93.44 102 ASP A CA 1
ATOM 803 C C . ASP A 1 102 ? -8.894 9.584 20.198 1.00 93.44 102 ASP A C 1
ATOM 805 O O . ASP A 1 102 ? -10.112 9.735 20.062 1.00 93.44 102 ASP A O 1
ATOM 809 N N . PHE A 1 103 ? -8.396 8.742 21.104 1.00 92.56 103 PHE A N 1
ATOM 810 C CA . PHE A 1 103 ? -9.246 7.998 22.033 1.00 92.56 103 PHE A CA 1
ATOM 811 C C . PHE A 1 103 ? -9.949 8.885 23.078 1.00 92.56 103 PHE A C 1
ATOM 813 O O . PHE A 1 103 ? -10.888 8.417 23.729 1.00 92.56 103 PHE A O 1
ATOM 820 N N . GLU A 1 104 ? -9.558 10.152 23.253 1.00 92.81 104 GLU A N 1
ATOM 821 C CA . GLU A 1 104 ? -10.246 11.066 24.174 1.00 92.81 104 GLU A CA 1
ATOM 822 C C . GLU A 1 104 ? -11.666 11.390 23.687 1.00 92.81 104 GLU A C 1
ATOM 824 O O . GLU A 1 104 ? -12.556 11.642 24.507 1.00 92.81 104 GLU A O 1
ATOM 829 N N . LEU A 1 105 ? -11.926 11.269 22.378 1.00 91.19 105 LEU A N 1
ATOM 830 C CA . LEU A 1 105 ? -13.257 11.427 21.789 1.00 91.19 105 LEU A CA 1
ATOM 831 C C . LEU A 1 105 ? -14.304 10.474 22.398 1.00 91.19 105 LEU A C 1
ATOM 833 O O . LEU A 1 105 ? -15.487 10.824 22.454 1.00 91.19 105 LEU A O 1
ATOM 837 N N . PHE A 1 106 ? -13.890 9.311 22.917 1.00 90.50 106 PHE A N 1
ATOM 838 C CA . PHE A 1 106 ? -14.785 8.364 23.592 1.00 90.50 106 PHE A CA 1
ATOM 839 C C . PHE A 1 106 ? -15.148 8.782 25.020 1.00 90.50 106 PHE A C 1
ATOM 841 O O . PHE A 1 106 ? -16.322 8.725 25.403 1.00 90.50 106 PHE A O 1
ATOM 848 N N . LYS A 1 107 ? -14.176 9.272 25.809 1.00 86.00 107 LYS A N 1
ATOM 849 C CA . LYS A 1 107 ? -14.370 9.635 27.237 1.00 86.00 107 LYS A CA 1
ATOM 850 C C . LYS A 1 107 ? -15.466 10.665 27.447 1.00 86.00 107 LYS A C 1
ATOM 852 O O . LYS A 1 107 ? -16.103 10.761 28.497 1.00 86.00 107 LYS A O 1
ATOM 857 N N . VAL A 1 108 ? -15.646 11.453 26.412 1.00 75.00 108 VAL A N 1
ATOM 858 C CA . VAL A 1 108 ? -16.531 12.579 26.333 1.00 75.00 108 VAL A CA 1
ATOM 859 C C . VAL A 1 108 ? -17.999 12.086 26.381 1.00 75.00 108 VAL A C 1
ATOM 861 O O . VAL A 1 108 ? -18.799 12.726 27.067 1.00 75.00 108 VAL A O 1
ATOM 864 N N . ASN A 1 109 ? -18.374 10.919 25.821 1.00 70.25 109 ASN A N 1
ATOM 865 C CA . ASN A 1 109 ? -19.770 10.432 25.738 1.00 70.25 109 ASN A CA 1
ATOM 866 C C . ASN A 1 109 ? -20.006 9.024 26.343 1.00 70.25 109 ASN A C 1
ATOM 868 O O . ASN A 1 109 ? -19.954 8.014 25.645 1.00 70.25 109 ASN A O 1
ATOM 872 N N . LYS A 1 110 ? -20.365 8.955 27.633 1.00 79.56 110 LYS A N 1
ATOM 873 C CA . LYS A 1 110 ? -20.636 7.696 28.360 1.00 79.56 110 LYS A CA 1
ATOM 874 C C . LYS A 1 110 ? -22.047 7.141 28.111 1.00 79.56 110 LYS A C 1
ATOM 876 O O . LYS A 1 110 ? -22.882 7.128 29.012 1.00 79.56 110 LYS A O 1
ATOM 881 N N . SER A 1 111 ? -22.330 6.705 26.888 1.00 90.50 111 SER A N 1
ATOM 882 C CA . SER A 1 111 ? -23.537 5.920 26.581 1.00 90.50 111 SER A CA 1
ATOM 883 C C . SER A 1 111 ? -23.169 4.469 26.302 1.00 90.50 111 SER A C 1
ATOM 885 O O . SER A 1 111 ? -22.110 4.219 25.738 1.00 90.50 111 SER A O 1
ATOM 887 N N . GLU A 1 112 ? -24.054 3.525 26.627 1.00 93.50 112 GLU A N 1
ATOM 888 C CA . GLU A 1 112 ? -23.836 2.092 26.369 1.00 93.50 112 GLU A CA 1
ATOM 889 C C . GLU A 1 112 ? -23.498 1.813 24.892 1.00 93.50 112 GLU A C 1
ATOM 891 O O . GLU A 1 112 ? -22.573 1.065 24.586 1.00 93.50 112 GLU A O 1
ATOM 896 N N . THR A 1 113 ? -24.178 2.496 23.964 1.00 94.19 113 THR A N 1
ATOM 897 C CA . THR A 1 113 ? -23.899 2.406 22.522 1.00 94.19 113 THR A CA 1
ATOM 898 C C . THR A 1 113 ? -22.507 2.913 22.153 1.00 94.19 113 THR A C 1
ATOM 900 O O . THR A 1 113 ? -21.860 2.331 21.288 1.00 94.19 113 THR A O 1
ATOM 903 N N . MET A 1 114 ? -22.037 3.985 22.801 1.00 94.38 114 MET A N 1
ATOM 904 C CA . MET A 1 114 ? -20.700 4.529 22.555 1.00 94.38 114 MET A CA 1
ATOM 905 C C . MET A 1 114 ? -19.617 3.642 23.173 1.00 94.38 114 MET A C 1
ATOM 907 O O . MET A 1 114 ? -18.595 3.437 22.536 1.00 94.38 114 MET A O 1
ATOM 911 N N . THR A 1 115 ? -19.854 3.064 24.354 1.00 95.19 115 THR A N 1
ATOM 912 C CA . THR A 1 115 ? -18.940 2.090 24.972 1.00 95.19 115 THR A CA 1
ATOM 913 C C . THR A 1 115 ? -18.790 0.850 24.097 1.00 95.19 115 THR A C 1
ATOM 915 O O . THR A 1 115 ? -17.676 0.444 23.798 1.00 95.19 115 THR A O 1
ATOM 918 N N . ARG A 1 116 ? -19.895 0.306 23.571 1.00 96.75 116 ARG A N 1
ATOM 919 C CA . ARG A 1 116 ? -19.825 -0.823 22.634 1.00 96.75 116 ARG A CA 1
ATOM 920 C C . ARG A 1 116 ? -19.065 -0.474 21.351 1.00 96.75 116 ARG A C 1
ATOM 922 O O . ARG A 1 116 ? -18.345 -1.319 20.819 1.00 96.75 116 ARG A O 1
ATOM 929 N N . PHE A 1 117 ? -19.242 0.744 20.836 1.00 97.44 117 PHE A N 1
ATOM 930 C CA . PHE A 1 117 ? -18.469 1.232 19.694 1.00 97.44 117 PHE A CA 1
ATOM 931 C C . PHE A 1 117 ? -16.984 1.368 20.036 1.00 97.44 117 PHE A C 1
ATOM 933 O O . PHE A 1 117 ? -16.165 0.901 19.254 1.00 97.44 117 PHE A O 1
ATOM 940 N N . GLU A 1 118 ? -16.643 1.900 21.211 1.00 97.19 118 GLU A N 1
ATOM 941 C CA . GLU A 1 118 ? -15.267 1.975 21.711 1.00 97.19 118 GLU A CA 1
ATOM 942 C C . GLU A 1 118 ? -14.607 0.599 21.782 1.00 97.19 118 GLU A C 1
ATOM 944 O O . GLU A 1 118 ? -13.513 0.432 21.249 1.00 97.19 118 GLU A O 1
ATOM 949 N N . ASP A 1 119 ? -15.277 -0.392 22.369 1.00 96.94 119 ASP A N 1
ATOM 950 C CA . ASP A 1 119 ? -14.741 -1.748 22.499 1.00 96.94 119 ASP A CA 1
ATOM 951 C C . ASP A 1 119 ? -14.454 -2.363 21.123 1.00 96.94 119 ASP A C 1
ATOM 953 O O . ASP A 1 119 ? -13.343 -2.826 20.859 1.00 96.94 119 ASP A O 1
ATOM 957 N N . CYS A 1 120 ? -15.425 -2.301 20.202 1.00 97.81 120 CYS A N 1
ATOM 958 C CA . CYS A 1 120 ? -15.249 -2.822 18.844 1.00 97.81 120 CYS A CA 1
ATOM 959 C C . CYS A 1 120 ? -14.148 -2.069 18.085 1.00 97.81 120 CYS A C 1
ATOM 961 O O . CYS A 1 120 ? -13.384 -2.676 17.336 1.00 97.81 120 CYS A O 1
ATOM 963 N N . PHE A 1 121 ? -14.059 -0.752 18.276 1.00 97.94 121 PHE A N 1
ATOM 964 C CA . PHE A 1 121 ? -13.070 0.097 17.626 1.00 97.94 121 PHE A CA 1
ATOM 965 C C . PHE A 1 121 ? -11.660 -0.203 18.140 1.00 97.94 121 PHE A C 1
ATOM 967 O O . PHE A 1 121 ? -10.741 -0.394 17.348 1.00 97.94 121 PHE A O 1
ATOM 974 N N . ARG A 1 122 ? -11.487 -0.330 19.460 1.00 97.38 122 ARG A N 1
ATOM 975 C CA . ARG A 1 122 ? -10.214 -0.724 20.078 1.00 97.38 122 ARG A CA 1
ATOM 976 C C . ARG A 1 122 ? -9.778 -2.112 19.631 1.00 97.38 122 ARG A C 1
ATOM 978 O O . ARG A 1 122 ? -8.600 -2.288 19.344 1.00 97.38 122 ARG A O 1
ATOM 985 N N . MET A 1 123 ? -10.704 -3.066 19.518 1.00 96.62 123 MET A N 1
ATOM 986 C CA . MET A 1 123 ? -10.399 -4.394 18.976 1.00 96.62 123 MET A CA 1
ATOM 987 C C . MET A 1 123 ? -9.941 -4.328 17.516 1.00 96.62 123 MET A C 1
ATOM 989 O O . MET A 1 123 ? -8.955 -4.968 17.169 1.00 96.62 123 MET A O 1
ATOM 993 N N . ALA A 1 124 ? -10.614 -3.536 16.674 1.00 97.12 124 ALA A N 1
ATOM 994 C CA . ALA A 1 124 ? -10.223 -3.359 15.276 1.00 97.12 124 ALA A CA 1
ATOM 995 C C . ALA A 1 124 ? -8.842 -2.700 15.126 1.00 97.12 124 ALA A C 1
ATOM 997 O O . ALA A 1 124 ? -8.097 -3.061 14.225 1.00 97.12 124 ALA A O 1
ATOM 998 N N . VAL A 1 125 ? -8.486 -1.765 16.013 1.00 96.31 125 VAL A N 1
ATOM 999 C CA . VAL A 1 125 ? -7.152 -1.142 16.036 1.00 96.31 125 VAL A CA 1
ATOM 1000 C C . VAL A 1 125 ? -6.090 -2.125 16.536 1.00 96.31 125 VAL A C 1
ATOM 1002 O O . VAL A 1 125 ? -5.042 -2.256 15.908 1.00 96.31 125 VAL A O 1
ATOM 1005 N N . ALA A 1 126 ? -6.357 -2.826 17.642 1.00 95.12 126 ALA A N 1
ATOM 1006 C CA . ALA A 1 126 ? -5.414 -3.760 18.257 1.00 95.12 126 ALA A CA 1
ATOM 1007 C C . ALA A 1 126 ? -5.104 -4.969 17.359 1.00 95.12 126 ALA A C 1
ATOM 1009 O O . ALA A 1 126 ? -3.966 -5.423 17.327 1.00 95.12 126 ALA A O 1
ATOM 1010 N N . ASP A 1 127 ? -6.099 -5.459 16.616 1.00 95.69 127 ASP A N 1
ATOM 1011 C CA . ASP A 1 127 ? -5.973 -6.580 15.680 1.00 95.69 127 ASP A CA 1
ATOM 1012 C C . ASP A 1 127 ? -6.266 -6.116 14.241 1.00 95.69 127 ASP A C 1
ATOM 1014 O O . ASP A 1 127 ? -7.171 -6.601 13.553 1.00 95.69 127 ASP A O 1
ATOM 1018 N N . SER A 1 128 ? -5.513 -5.098 13.804 1.00 94.88 128 SER A N 1
ATOM 1019 C CA . SER A 1 128 ? -5.700 -4.455 12.497 1.00 94.88 128 SER A CA 1
ATOM 1020 C C . SER A 1 128 ? -5.525 -5.428 11.329 1.00 94.88 128 SER A C 1
ATOM 1022 O O . SER A 1 128 ? -6.254 -5.323 10.347 1.00 94.88 128 SER A O 1
ATOM 1024 N N . GLU A 1 129 ? -4.614 -6.403 11.420 1.00 94.88 129 GLU A N 1
ATOM 1025 C CA . GLU A 1 129 ? -4.410 -7.398 10.357 1.00 94.88 129 GLU A CA 1
ATOM 1026 C C . GLU A 1 129 ? -5.638 -8.289 10.166 1.00 94.88 129 GLU A C 1
ATOM 1028 O O . GLU A 1 129 ? -6.128 -8.446 9.043 1.00 94.88 129 GLU A O 1
ATOM 1033 N N . ARG A 1 130 ? -6.198 -8.817 11.261 1.00 95.00 130 ARG A N 1
ATOM 1034 C CA . ARG A 1 130 ? -7.441 -9.587 11.200 1.00 95.00 130 ARG A CA 1
ATOM 1035 C C . ARG A 1 130 ? -8.604 -8.730 10.729 1.00 95.00 130 ARG A C 1
ATOM 1037 O O . ARG A 1 130 ? -9.414 -9.194 9.934 1.00 95.00 130 ARG A O 1
ATOM 1044 N N . PHE A 1 131 ? -8.694 -7.483 11.188 1.00 96.75 131 PHE A N 1
ATOM 1045 C CA . PHE A 1 131 ? -9.735 -6.559 10.745 1.00 96.75 131 PHE A CA 1
ATOM 1046 C C . PHE A 1 131 ? -9.660 -6.286 9.233 1.00 96.75 131 PHE A C 1
ATOM 1048 O O . PHE A 1 131 ? -10.683 -6.334 8.549 1.00 96.75 131 PHE A O 1
ATOM 1055 N N . ILE A 1 132 ? -8.457 -6.063 8.692 1.00 97.19 132 ILE A N 1
ATOM 1056 C CA . ILE A 1 132 ? -8.212 -5.926 7.248 1.00 97.19 132 ILE A CA 1
ATOM 1057 C C . ILE A 1 132 ? -8.675 -7.188 6.516 1.00 97.19 132 ILE A C 1
ATOM 1059 O O . ILE A 1 132 ? -9.410 -7.081 5.531 1.00 97.19 132 ILE A O 1
ATOM 1063 N N . HIS A 1 133 ? -8.299 -8.368 7.013 1.00 94.88 133 HIS A N 1
ATOM 1064 C CA . HIS A 1 133 ? -8.681 -9.646 6.418 1.00 94.88 133 HIS A CA 1
ATOM 1065 C C . HIS A 1 133 ? -10.203 -9.876 6.430 1.00 94.88 133 HIS A C 1
ATOM 1067 O O . HIS A 1 133 ? -10.783 -10.272 5.417 1.00 94.88 133 HIS A O 1
ATOM 1073 N N . ASP A 1 134 ? -10.878 -9.547 7.534 1.00 94.62 134 ASP A N 1
ATOM 1074 C CA . ASP A 1 134 ? -12.338 -9.624 7.644 1.00 94.62 134 ASP A CA 1
ATOM 1075 C C . ASP A 1 134 ? -13.021 -8.713 6.605 1.00 94.62 134 ASP A C 1
ATOM 1077 O O . ASP A 1 134 ? -14.005 -9.111 5.974 1.00 94.62 134 ASP A O 1
ATOM 1081 N N . ILE A 1 135 ? -12.489 -7.504 6.373 1.00 96.00 135 ILE A N 1
ATOM 1082 C CA . ILE A 1 135 ? -12.996 -6.599 5.328 1.00 96.00 135 ILE A CA 1
ATOM 1083 C C . ILE A 1 135 ? -12.747 -7.175 3.930 1.00 96.00 135 ILE A C 1
ATOM 1085 O O . ILE A 1 135 ? -13.612 -7.039 3.065 1.00 96.00 135 ILE A O 1
ATOM 1089 N N . GLU A 1 136 ? -11.605 -7.815 3.677 1.00 93.00 136 GLU A N 1
ATOM 1090 C CA . GLU A 1 136 ? -11.326 -8.451 2.382 1.00 93.00 136 GLU A CA 1
ATOM 1091 C C . GLU A 1 136 ? -12.329 -9.549 2.044 1.00 93.00 136 GLU A C 1
ATOM 1093 O O . GLU A 1 136 ? -12.824 -9.602 0.917 1.00 93.00 136 GLU A O 1
ATOM 1098 N N . LEU A 1 137 ? -12.654 -10.400 3.018 1.00 91.00 137 LEU A N 1
ATOM 1099 C CA . LEU A 1 137 ? -13.549 -11.536 2.814 1.00 91.00 137 LEU A CA 1
ATOM 1100 C C . LEU A 1 137 ? -15.026 -11.138 2.787 1.00 91.00 137 LEU A C 1
ATOM 1102 O O . LEU A 1 137 ? -15.801 -11.671 1.989 1.00 91.00 137 LEU A O 1
ATOM 1106 N N . HIS A 1 138 ? -15.439 -10.224 3.667 1.00 88.62 138 HIS A N 1
ATOM 1107 C CA . HIS A 1 138 ? -16.859 -9.975 3.935 1.00 88.62 138 HIS A CA 1
ATOM 1108 C C . HIS A 1 138 ? -17.324 -8.558 3.598 1.00 88.62 138 HIS A C 1
ATOM 1110 O O . HIS A 1 138 ? -18.529 -8.290 3.628 1.00 88.62 138 HIS A O 1
ATOM 1116 N N . MET A 1 139 ? -16.404 -7.672 3.202 1.00 91.50 139 MET A N 1
ATOM 1117 C CA . MET A 1 139 ? -16.609 -6.228 3.074 1.00 91.50 139 MET A CA 1
ATOM 1118 C C . MET A 1 139 ? -16.989 -5.563 4.405 1.00 91.50 139 MET A C 1
ATOM 1120 O O . MET A 1 139 ? -17.481 -6.189 5.341 1.00 91.50 139 MET A O 1
ATOM 1124 N N . PHE A 1 140 ? -16.803 -4.248 4.484 1.00 95.19 140 PHE A N 1
ATOM 1125 C CA . PHE A 1 140 ? -17.326 -3.444 5.585 1.00 95.19 140 PHE A CA 1
ATOM 1126 C C . PHE A 1 140 ? -18.744 -2.991 5.221 1.00 95.19 140 PHE A C 1
ATOM 1128 O O . PHE A 1 140 ? -18.883 -2.104 4.382 1.00 95.19 140 PHE A O 1
ATOM 1135 N N . LYS A 1 141 ? -19.782 -3.656 5.745 1.00 93.38 141 LYS A N 1
ATOM 1136 C CA . LYS A 1 141 ? -21.199 -3.337 5.485 1.00 93.38 141 LYS A CA 1
ATOM 1137 C C . LYS A 1 141 ? -22.132 -3.973 6.521 1.00 93.38 141 LYS A C 1
ATOM 1139 O O . LYS A 1 141 ? -21.711 -4.751 7.376 1.00 93.38 141 LYS A O 1
ATOM 1144 N N . GLU A 1 142 ? -23.423 -3.684 6.388 1.00 89.81 142 GLU A N 1
ATOM 1145 C CA . GLU A 1 142 ? -24.472 -4.343 7.163 1.00 89.81 142 GLU A CA 1
ATOM 1146 C C . GLU A 1 142 ? -24.504 -5.856 6.897 1.00 89.81 142 GLU A C 1
ATOM 1148 O O . GLU A 1 142 ? -24.424 -6.308 5.750 1.00 89.81 142 GLU A O 1
ATOM 1153 N N . GLY A 1 143 ? -24.609 -6.640 7.972 1.00 87.94 143 GLY A N 1
ATOM 1154 C CA . GLY A 1 143 ? -24.641 -8.103 7.914 1.00 87.94 143 GLY A CA 1
ATOM 1155 C C . GLY A 1 143 ? -23.281 -8.773 7.701 1.00 87.94 143 GLY A C 1
ATOM 1156 O O . GLY A 1 143 ? -23.233 -9.998 7.596 1.00 87.94 143 GLY A O 1
ATOM 1157 N N . SER A 1 144 ? -22.180 -8.014 7.645 1.00 91.81 144 SER A N 1
ATOM 1158 C CA . SER A 1 144 ? -20.835 -8.595 7.686 1.00 91.81 144 SER A CA 1
ATOM 1159 C C . SER A 1 144 ? -20.602 -9.335 9.008 1.00 91.81 144 SER A C 1
ATOM 1161 O O . SER A 1 144 ? -21.216 -9.025 10.030 1.00 91.81 144 SER A O 1
ATOM 1163 N N . VAL A 1 145 ? -19.710 -10.324 8.990 1.00 91.69 145 VAL A N 1
ATOM 1164 C CA . VAL A 1 145 ? -19.322 -11.108 10.173 1.00 91.69 145 VAL A CA 1
ATOM 1165 C C . VAL A 1 145 ? -17.962 -10.646 10.706 1.00 91.69 145 VAL A C 1
ATOM 1167 O O . VAL A 1 145 ? -17.280 -9.838 10.075 1.00 91.69 145 VAL A O 1
ATOM 1170 N N . GLY A 1 146 ? -17.575 -11.139 11.883 1.00 94.50 146 GLY A N 1
ATOM 1171 C CA . GLY A 1 146 ? -16.265 -10.854 12.473 1.00 94.50 146 GLY A CA 1
ATOM 1172 C C . GLY A 1 146 ? -16.125 -9.433 13.026 1.00 94.50 146 GLY A C 1
ATOM 1173 O O . GLY A 1 146 ? -17.111 -8.783 13.388 1.00 94.50 146 GLY A O 1
ATOM 1174 N N . LEU A 1 147 ? -14.883 -8.955 13.113 1.00 95.62 147 LEU A N 1
ATOM 1175 C CA . LEU A 1 147 ? -14.553 -7.628 13.637 1.00 95.62 147 LEU A CA 1
ATOM 1176 C C . LEU A 1 147 ? -15.137 -6.519 12.754 1.00 95.62 147 LEU A C 1
ATOM 1178 O O . LEU A 1 147 ? -15.676 -5.543 13.277 1.00 95.62 147 LEU A O 1
ATOM 1182 N N . ALA A 1 148 ? -15.104 -6.700 11.429 1.00 96.44 148 ALA A N 1
ATOM 1183 C CA . ALA A 1 148 ? -15.673 -5.764 10.458 1.00 96.44 148 ALA A CA 1
ATOM 1184 C C . ALA A 1 148 ? -17.177 -5.546 10.669 1.00 96.44 148 ALA A C 1
ATOM 1186 O O . ALA A 1 148 ? -17.636 -4.407 10.770 1.00 96.44 148 ALA A O 1
ATOM 1187 N N . GLY A 1 149 ? -17.934 -6.639 10.789 1.00 95.62 149 GLY A N 1
ATOM 1188 C CA . GLY A 1 149 ? -19.370 -6.596 11.055 1.00 95.62 149 GLY A CA 1
ATOM 1189 C C . GLY A 1 149 ? -19.714 -5.980 12.404 1.00 95.62 149 GLY A C 1
ATOM 1190 O O . GLY A 1 149 ? -20.538 -5.069 12.481 1.00 95.62 149 GLY A O 1
ATOM 1191 N N . ASN A 1 150 ? -19.039 -6.435 13.463 1.00 96.81 150 ASN A N 1
ATOM 1192 C CA . ASN A 1 150 ? -19.266 -5.940 14.819 1.00 96.81 150 ASN A CA 1
ATOM 1193 C C . ASN A 1 150 ? -19.007 -4.432 14.923 1.00 96.81 150 ASN A C 1
ATOM 1195 O O . ASN A 1 150 ? -19.834 -3.707 15.485 1.00 96.81 150 ASN A O 1
ATOM 1199 N N . LEU A 1 151 ? -17.904 -3.951 14.336 1.00 98.06 151 LEU A N 1
ATOM 1200 C CA . LEU A 1 151 ? -17.588 -2.528 14.301 1.00 98.06 151 LEU A CA 1
ATOM 1201 C C . LEU A 1 151 ? -18.615 -1.741 13.485 1.00 98.06 151 LEU A C 1
ATOM 1203 O O . LEU A 1 151 ? -19.057 -0.690 13.943 1.00 98.06 151 LEU A O 1
ATOM 1207 N N . PHE A 1 152 ? -19.032 -2.243 12.319 1.00 97.25 152 PHE A N 1
ATOM 1208 C CA . PHE A 1 152 ? -20.054 -1.585 11.505 1.00 97.25 152 PHE A CA 1
ATOM 1209 C C . PHE A 1 152 ? -21.368 -1.417 12.281 1.00 97.25 152 PHE A C 1
ATOM 1211 O O . PHE A 1 152 ? -21.904 -0.311 12.364 1.00 97.25 152 PHE A O 1
ATOM 1218 N N . THR A 1 153 ? -21.870 -2.484 12.909 1.00 96.62 153 THR A N 1
ATOM 1219 C CA . THR A 1 153 ? -23.104 -2.427 13.707 1.00 96.62 153 THR A CA 1
ATOM 1220 C C . THR A 1 153 ? -22.977 -1.456 14.880 1.00 96.62 153 THR A C 1
ATOM 1222 O O . THR A 1 153 ? -23.895 -0.673 15.135 1.00 96.62 153 THR A O 1
ATOM 1225 N N . ALA A 1 154 ? -21.843 -1.474 15.587 1.00 97.19 154 ALA A N 1
ATOM 1226 C CA . ALA A 1 154 ? -21.609 -0.574 16.709 1.00 97.19 154 ALA A CA 1
ATOM 1227 C C . ALA A 1 154 ? -21.497 0.895 16.260 1.00 97.19 154 ALA A C 1
ATOM 1229 O O . ALA A 1 154 ? -22.079 1.772 16.898 1.00 97.19 154 ALA A O 1
ATOM 1230 N N . PHE A 1 155 ? -20.837 1.154 15.126 1.00 97.06 155 PHE A N 1
ATOM 1231 C CA . PHE A 1 155 ? -20.766 2.473 14.497 1.00 97.06 155 PHE A CA 1
ATOM 1232 C C . PHE A 1 155 ? -22.158 3.009 14.156 1.00 97.06 155 PHE A C 1
ATOM 1234 O O . PHE A 1 155 ? -22.485 4.128 14.540 1.00 97.06 155 PHE A O 1
ATOM 1241 N N . VAL A 1 156 ? -23.004 2.221 13.482 1.00 96.69 156 VAL A N 1
ATOM 1242 C CA . VAL A 1 156 ? -24.362 2.658 13.111 1.00 96.69 156 VAL A CA 1
ATOM 1243 C C . VAL A 1 156 ? -25.169 3.030 14.355 1.00 96.69 156 VAL A C 1
ATOM 1245 O O . VAL A 1 156 ? -25.776 4.101 14.398 1.00 96.69 156 VAL A O 1
ATOM 1248 N N . ALA A 1 157 ? -25.130 2.192 15.395 1.00 95.69 157 ALA A N 1
ATOM 1249 C CA . ALA A 1 157 ? -25.826 2.461 16.651 1.00 95.69 157 ALA A CA 1
ATOM 1250 C C . ALA A 1 157 ? -25.313 3.738 17.343 1.00 95.69 157 ALA A C 1
ATOM 1252 O O . ALA A 1 157 ? -26.113 4.557 17.806 1.00 95.69 157 ALA A O 1
ATOM 1253 N N . ALA A 1 158 ? -23.992 3.938 17.387 1.00 95.44 158 ALA A N 1
ATOM 1254 C CA . ALA A 1 158 ? -23.381 5.132 17.964 1.00 95.44 158 ALA A CA 1
ATOM 1255 C C . ALA A 1 158 ? -23.718 6.402 17.164 1.00 95.44 158 ALA A C 1
ATOM 1257 O O . ALA A 1 158 ? -24.053 7.422 17.766 1.00 95.44 158 ALA A O 1
ATOM 1258 N N . SER A 1 159 ? -23.701 6.334 15.831 1.00 94.94 159 SER A N 1
ATOM 1259 C CA . SER A 1 159 ? -24.035 7.445 14.930 1.00 94.94 159 SER A CA 1
ATOM 1260 C C . SER A 1 159 ? -25.497 7.869 15.052 1.00 94.94 159 SER A C 1
ATOM 1262 O O . SER A 1 159 ? -25.777 9.056 15.200 1.00 94.94 159 SER A O 1
ATOM 1264 N N . VAL A 1 160 ? -26.434 6.914 15.094 1.00 94.94 160 VAL A N 1
ATOM 1265 C CA . VAL A 1 160 ? -27.858 7.195 15.357 1.00 94.94 160 VAL A CA 1
ATOM 1266 C C . VAL A 1 160 ? -28.039 7.880 16.705 1.00 94.94 160 VAL A C 1
ATOM 1268 O O . VAL A 1 160 ? -28.802 8.835 16.822 1.00 94.94 160 VAL A O 1
ATOM 1271 N N . ARG A 1 161 ? -27.333 7.411 17.740 1.00 94.12 161 ARG A N 1
ATOM 1272 C CA . ARG A 1 161 ? -27.452 7.982 19.084 1.00 94.12 161 ARG A CA 1
ATOM 1273 C C . ARG A 1 161 ? -26.827 9.372 19.195 1.00 94.12 161 ARG A C 1
ATOM 1275 O O . ARG A 1 161 ? -27.320 10.189 19.970 1.00 94.12 161 ARG A O 1
ATOM 1282 N N . ALA A 1 162 ? -25.741 9.623 18.470 1.00 91.94 162 ALA A N 1
ATOM 1283 C CA . ALA A 1 162 ? -25.072 10.919 18.427 1.00 91.94 162 ALA A CA 1
ATOM 1284 C C . ALA A 1 162 ? -25.834 11.953 17.579 1.00 91.94 162 ALA A C 1
ATOM 1286 O O . ALA A 1 162 ? -25.575 13.152 17.725 1.00 91.94 162 ALA A O 1
ATOM 1287 N N . ALA A 1 163 ? -26.771 11.500 16.736 1.00 92.12 163 ALA A N 1
ATOM 1288 C CA . ALA A 1 163 ? -27.519 12.340 15.814 1.00 92.12 163 ALA A CA 1
ATOM 1289 C C . ALA A 1 163 ? -28.208 13.521 16.518 1.00 92.12 163 ALA A C 1
ATOM 1291 O O . ALA A 1 163 ? -28.951 13.345 17.484 1.00 92.12 163 ALA A O 1
ATOM 1292 N N . GLY A 1 164 ? -27.955 14.740 16.031 1.00 86.19 164 GLY A N 1
ATOM 1293 C CA . GLY A 1 164 ? -28.554 15.972 16.566 1.00 86.19 164 GLY A CA 1
ATOM 1294 C C . GLY A 1 164 ? -27.951 16.479 17.884 1.00 86.19 164 GLY A C 1
ATOM 1295 O O . GLY A 1 164 ? -28.419 17.482 18.422 1.00 86.19 164 GLY A O 1
ATOM 1296 N N . GLY A 1 165 ? -26.913 15.821 18.410 1.00 88.06 165 GLY A N 1
ATOM 1297 C CA . GLY A 1 165 ? -26.150 16.294 19.565 1.00 88.06 165 GLY A CA 1
ATOM 1298 C C . GLY A 1 165 ? -24.955 17.173 19.179 1.00 88.06 165 GLY A C 1
ATOM 1299 O O . GLY A 1 165 ? -24.524 17.215 18.032 1.00 88.06 165 GLY A O 1
ATOM 1300 N N . THR A 1 166 ? -24.316 17.803 20.169 1.00 85.62 166 THR A N 1
ATOM 1301 C CA . THR A 1 166 ? -23.060 18.570 19.985 1.00 85.62 166 THR A CA 1
ATOM 1302 C C . THR A 1 166 ? -21.869 17.717 19.533 1.00 85.62 166 THR A C 1
ATOM 1304 O O . THR A 1 166 ? -20.796 18.240 19.249 1.00 85.62 166 THR A O 1
ATOM 1307 N N . ARG A 1 167 ? -22.039 16.392 19.494 1.00 86.06 167 ARG A N 1
ATOM 1308 C CA . ARG A 1 167 ? -21.002 15.389 19.209 1.00 86.06 167 ARG A CA 1
ATOM 1309 C C . ARG A 1 167 ? -21.406 14.440 18.093 1.00 86.06 167 ARG A C 1
ATOM 1311 O O . ARG A 1 167 ? -20.937 13.308 18.032 1.00 86.06 167 ARG A O 1
ATOM 1318 N N . HIS A 1 168 ? -22.290 14.933 17.240 1.00 91.38 168 HIS A N 1
ATOM 1319 C CA . HIS A 1 168 ? -22.809 14.273 16.054 1.00 91.38 168 HIS A CA 1
ATOM 1320 C C . HIS A 1 168 ? -21.712 13.598 15.214 1.00 91.38 168 HIS A C 1
ATOM 1322 O O . HIS A 1 168 ? -21.842 12.432 14.853 1.00 91.38 168 HIS A O 1
ATOM 1328 N N . ASP A 1 169 ? -20.583 14.283 15.007 1.00 94.00 169 ASP A N 1
ATOM 1329 C CA . ASP A 1 169 ? -19.489 13.794 14.157 1.00 94.00 169 ASP A CA 1
ATOM 1330 C C . ASP A 1 169 ? -18.489 12.864 14.861 1.00 94.00 169 ASP A C 1
ATOM 1332 O O . ASP A 1 169 ? -17.574 12.371 14.212 1.00 94.00 169 ASP A O 1
ATOM 1336 N N . VAL A 1 170 ? -18.609 12.604 16.170 1.00 94.44 170 VAL A N 1
ATOM 1337 C CA . VAL A 1 170 ? -17.592 11.816 16.899 1.00 94.44 170 VAL A CA 1
ATOM 1338 C C . VAL A 1 170 ? -17.398 10.406 16.314 1.00 94.44 170 VAL A C 1
ATOM 1340 O O . VAL A 1 170 ? -16.255 10.065 16.005 1.00 94.44 170 VAL A O 1
ATOM 1343 N N . PRO A 1 171 ? -18.454 9.596 16.083 1.00 95.50 171 PRO A N 1
ATOM 1344 C CA . PRO A 1 171 ? -18.290 8.289 15.444 1.00 95.50 171 PRO A CA 1
ATOM 1345 C C . PRO A 1 171 ? -17.651 8.379 14.053 1.00 95.50 171 PRO A C 1
ATOM 1347 O O . PRO A 1 171 ? -16.824 7.545 13.690 1.00 95.50 171 PRO A O 1
ATOM 1350 N N . TRP A 1 172 ? -17.998 9.417 13.291 1.00 95.56 172 TRP A N 1
ATOM 1351 C CA . TRP A 1 172 ? -17.481 9.654 11.947 1.00 95.56 172 TRP A CA 1
ATOM 1352 C C . TRP A 1 172 ? -15.990 9.994 11.957 1.00 95.56 172 TRP A C 1
ATOM 1354 O O . TRP A 1 172 ? -15.232 9.412 11.184 1.00 95.56 172 TRP A O 1
ATOM 1364 N N . LYS A 1 173 ? -15.557 10.872 12.869 1.00 94.81 173 LYS A N 1
ATOM 1365 C CA . LYS A 1 173 ? -14.146 11.240 13.064 1.00 94.81 173 LYS A CA 1
ATOM 1366 C C . LYS A 1 173 ? -13.284 10.039 13.430 1.00 94.81 173 LYS A C 1
ATOM 1368 O O . LYS A 1 173 ? -12.210 9.862 12.869 1.00 94.81 173 LYS A O 1
ATOM 1373 N N . LEU A 1 174 ? -13.776 9.174 14.311 1.00 95.88 174 LEU A N 1
ATOM 1374 C CA . LEU A 1 174 ? -13.058 7.961 14.698 1.00 95.88 174 LEU A CA 1
ATOM 1375 C C . LEU A 1 174 ? -12.919 6.983 13.521 1.00 95.88 174 LEU A C 1
ATOM 1377 O O . LEU A 1 174 ? -11.825 6.491 13.255 1.00 95.88 174 LEU A O 1
ATOM 1381 N N . MET A 1 175 ? -13.993 6.747 12.758 1.00 96.88 175 MET A N 1
ATOM 1382 C CA . MET A 1 175 ? -13.924 5.902 11.555 1.00 96.88 175 MET A CA 1
ATOM 1383 C C . MET A 1 175 ? -13.002 6.484 10.474 1.00 96.88 175 MET A C 1
ATOM 1385 O O . MET A 1 175 ? -12.327 5.734 9.768 1.00 96.88 175 MET A O 1
ATOM 1389 N N . HIS A 1 176 ? -12.951 7.811 10.349 1.00 95.44 176 HIS A N 1
ATOM 1390 C CA . HIS A 1 176 ? -12.030 8.522 9.461 1.00 95.44 176 HIS A CA 1
ATOM 1391 C C . HIS A 1 176 ? -10.570 8.328 9.873 1.00 95.44 176 HIS A C 1
ATOM 1393 O O . HIS A 1 176 ? -9.761 7.921 9.040 1.00 95.44 176 HIS A O 1
ATOM 1399 N N . GLN A 1 177 ? -10.251 8.516 11.157 1.00 95.44 177 GLN A N 1
ATOM 1400 C CA . GLN A 1 177 ? -8.919 8.253 11.715 1.00 95.44 177 GLN A CA 1
ATOM 1401 C C . GLN A 1 177 ? -8.494 6.789 11.519 1.00 95.44 177 GLN A C 1
ATOM 1403 O O . GLN A 1 177 ? -7.353 6.522 11.142 1.00 95.44 177 GLN A O 1
ATOM 1408 N N . LEU A 1 178 ? -9.412 5.831 11.697 1.00 96.56 178 LEU A N 1
ATOM 1409 C CA . LEU A 1 178 ? -9.141 4.415 11.430 1.00 96.56 178 LEU A CA 1
ATOM 1410 C C . LEU A 1 178 ? -8.824 4.157 9.951 1.00 96.56 178 LEU A C 1
ATOM 1412 O O . LEU A 1 178 ? -7.860 3.461 9.645 1.00 96.56 178 LEU A O 1
ATOM 1416 N N . ALA A 1 179 ? -9.591 4.721 9.015 1.00 95.88 179 ALA A N 1
ATOM 1417 C CA . ALA A 1 179 ? -9.300 4.550 7.590 1.00 95.88 179 ALA A CA 1
ATOM 1418 C C . ALA A 1 179 ? -7.952 5.172 7.192 1.00 95.88 179 ALA A C 1
ATOM 1420 O O . ALA A 1 179 ? -7.229 4.589 6.384 1.00 95.88 179 ALA A O 1
ATOM 1421 N N . TRP A 1 180 ? -7.575 6.298 7.801 1.00 93.62 180 TRP A N 1
ATOM 1422 C CA . TRP A 1 180 ? -6.241 6.874 7.646 1.00 93.62 180 TRP A CA 1
ATOM 1423 C C . TRP A 1 180 ? -5.134 5.958 8.167 1.00 93.62 180 TRP A C 1
ATOM 1425 O O . TRP A 1 180 ? -4.155 5.743 7.451 1.00 93.62 180 TRP A O 1
ATOM 1435 N N . LEU A 1 181 ? -5.308 5.364 9.353 1.00 93.44 181 LEU A N 1
ATOM 1436 C CA . LEU A 1 181 ? -4.380 4.369 9.900 1.00 93.44 181 LEU A CA 1
ATOM 1437 C C . LEU A 1 181 ? -4.197 3.194 8.924 1.00 93.44 181 LEU A C 1
ATOM 1439 O O . LEU A 1 181 ? -3.069 2.820 8.604 1.00 93.44 181 LEU A O 1
ATOM 1443 N N . LEU A 1 182 ? -5.296 2.648 8.397 1.00 94.25 182 LEU A N 1
ATOM 1444 C CA . LEU A 1 182 ? -5.254 1.552 7.427 1.00 94.25 182 LEU A CA 1
ATOM 1445 C C . LEU A 1 182 ? -4.546 1.945 6.123 1.00 94.25 182 LEU A C 1
ATOM 1447 O O . LEU A 1 182 ? -3.734 1.176 5.609 1.00 94.25 182 LEU A O 1
ATOM 1451 N N . ASN A 1 183 ? -4.829 3.138 5.591 1.00 92.00 183 ASN A N 1
ATOM 1452 C CA . ASN A 1 183 ? -4.219 3.630 4.356 1.00 92.00 183 ASN A CA 1
ATOM 1453 C C . ASN A 1 183 ? -2.712 3.884 4.522 1.00 92.00 183 ASN A C 1
ATOM 1455 O O . ASN A 1 183 ? -1.931 3.472 3.668 1.00 92.00 183 ASN A O 1
ATOM 1459 N N . ASN A 1 184 ? -2.306 4.566 5.595 1.00 87.38 184 ASN A N 1
ATOM 1460 C CA . ASN A 1 184 ? -0.936 5.053 5.760 1.00 87.38 184 ASN A CA 1
ATOM 1461 C C . ASN A 1 184 ? -0.003 3.993 6.356 1.00 87.38 184 ASN A C 1
ATOM 1463 O O . ASN A 1 184 ? 1.095 3.794 5.840 1.00 87.38 184 ASN A O 1
ATOM 1467 N N . THR A 1 185 ? -0.434 3.308 7.418 1.00 88.25 185 THR A N 1
ATOM 1468 C CA . THR A 1 185 ? 0.419 2.370 8.164 1.00 88.25 185 THR A CA 1
ATOM 1469 C C . THR A 1 185 ? 0.404 0.987 7.530 1.00 88.25 185 THR A C 1
ATOM 1471 O O . THR A 1 185 ? 1.456 0.428 7.235 1.00 88.25 185 THR A O 1
ATOM 1474 N N . TYR A 1 186 ? -0.787 0.452 7.260 1.00 88.25 186 TYR A N 1
ATOM 1475 C CA . TYR A 1 186 ? -0.947 -0.924 6.777 1.00 88.25 186 TYR A CA 1
ATOM 1476 C C . TYR A 1 186 ? -0.994 -1.042 5.251 1.00 88.25 186 TYR A C 1
ATOM 1478 O O . TYR A 1 186 ? -1.057 -2.149 4.721 1.00 88.25 186 TYR A O 1
ATOM 1486 N N . ARG A 1 187 ? -0.994 0.087 4.524 1.00 90.19 187 ARG A N 1
ATOM 1487 C CA . ARG A 1 187 ? -1.160 0.133 3.057 1.00 90.19 187 ARG A CA 1
ATOM 1488 C C . ARG A 1 187 ? -2.415 -0.615 2.572 1.00 90.19 187 ARG A C 1
ATOM 1490 O O . ARG A 1 187 ? -2.488 -1.079 1.434 1.00 90.19 187 ARG A O 1
ATOM 1497 N N . ALA A 1 188 ? -3.433 -0.703 3.428 1.00 93.00 188 ALA A N 1
ATOM 1498 C CA . ALA A 1 188 ? -4.706 -1.373 3.181 1.00 93.00 188 ALA A CA 1
ATOM 1499 C C . ALA A 1 188 ? -5.679 -0.425 2.451 1.00 93.00 188 ALA A C 1
ATOM 1501 O O . ALA A 1 188 ? -6.757 -0.074 2.938 1.00 93.00 188 ALA A O 1
ATOM 1502 N N . TYR A 1 189 ? -5.261 0.049 1.271 1.00 93.50 189 TYR A N 1
ATOM 1503 C CA . TYR A 1 189 ? -5.929 1.127 0.531 1.00 93.50 189 TYR A CA 1
ATOM 1504 C C . TYR A 1 189 ? -7.373 0.790 0.139 1.00 93.50 189 TYR A C 1
ATOM 1506 O O . TYR A 1 189 ? -8.264 1.635 0.228 1.00 93.50 189 TYR A O 1
ATOM 1514 N N . ASN A 1 190 ? -7.617 -0.455 -0.288 1.00 94.31 190 ASN A N 1
ATOM 1515 C CA . ASN A 1 190 ? -8.950 -0.906 -0.688 1.00 94.31 190 ASN A CA 1
ATOM 1516 C C . ASN A 1 190 ? -9.909 -0.940 0.508 1.00 94.31 190 ASN A C 1
ATOM 1518 O O . ASN A 1 190 ? -11.077 -0.583 0.382 1.00 94.31 190 ASN A O 1
ATOM 1522 N N . GLN A 1 191 ? -9.410 -1.344 1.676 1.00 96.62 191 GLN A N 1
ATOM 1523 C CA . GLN A 1 191 ? -10.174 -1.442 2.913 1.00 96.62 191 GLN A CA 1
ATOM 1524 C C . GLN A 1 191 ? -10.495 -0.048 3.447 1.00 96.62 191 GLN A C 1
ATOM 1526 O O . GLN A 1 191 ? -11.657 0.230 3.730 1.00 96.62 191 GLN A O 1
ATOM 1531 N N . ALA A 1 192 ? -9.511 0.856 3.483 1.00 96.25 192 ALA A N 1
ATOM 1532 C CA . ALA A 1 192 ? -9.721 2.258 3.841 1.00 96.25 192 ALA A CA 1
ATOM 1533 C C . ALA A 1 192 ? -10.770 2.932 2.934 1.00 96.25 192 ALA A C 1
ATOM 1535 O O . ALA A 1 192 ? -11.732 3.533 3.421 1.00 96.25 192 ALA A O 1
ATOM 1536 N N . TYR A 1 193 ? -10.644 2.761 1.611 1.00 95.81 193 TYR A N 1
ATOM 1537 C CA . TYR A 1 193 ? -11.640 3.228 0.644 1.00 95.81 193 TYR A CA 1
ATOM 1538 C C . TYR A 1 193 ? -13.017 2.582 0.872 1.00 95.81 193 TYR A C 1
ATOM 1540 O O . TYR A 1 193 ? -14.039 3.269 0.852 1.00 95.81 193 TYR A O 1
ATOM 1548 N N . GLY A 1 194 ? -13.050 1.269 1.113 1.00 94.62 194 GLY A N 1
ATOM 1549 C CA . GLY A 1 194 ? -14.264 0.495 1.353 1.00 94.62 194 GLY A CA 1
ATOM 1550 C C . GLY A 1 194 ? -15.035 0.961 2.585 1.00 94.62 194 GLY A C 1
ATOM 1551 O O . GLY A 1 194 ? -16.253 1.121 2.498 1.00 94.62 194 GLY A O 1
ATOM 1552 N N . ILE A 1 195 ? -14.333 1.244 3.689 1.00 96.31 195 ILE A N 1
ATOM 1553 C CA . ILE A 1 195 ? -14.916 1.811 4.912 1.00 96.31 195 ILE A CA 1
ATOM 1554 C C . ILE A 1 195 ? -15.552 3.164 4.597 1.00 96.31 195 ILE A C 1
ATOM 1556 O O . ILE A 1 195 ? -16.747 3.320 4.833 1.00 96.31 195 ILE A O 1
ATOM 1560 N N . MET A 1 196 ? -14.798 4.111 4.022 1.00 95.62 196 MET A N 1
ATOM 1561 C CA . MET A 1 196 ? -15.304 5.460 3.721 1.00 95.62 196 MET A CA 1
ATOM 1562 C C . MET A 1 196 ? -16.521 5.427 2.798 1.00 95.62 196 MET A C 1
ATOM 1564 O O . MET A 1 196 ? -17.547 6.040 3.090 1.00 95.62 196 MET A O 1
ATOM 1568 N N . ARG A 1 197 ? -16.442 4.642 1.718 1.00 94.75 197 ARG A N 1
ATOM 1569 C CA . ARG A 1 197 ? -17.556 4.452 0.787 1.00 94.75 197 ARG A CA 1
ATOM 1570 C C . ARG A 1 197 ? -18.781 3.886 1.497 1.00 94.75 197 ARG A C 1
ATOM 1572 O O . ARG A 1 197 ? -19.894 4.327 1.227 1.00 94.75 197 ARG A O 1
ATOM 1579 N N . CYS A 1 198 ? -18.587 2.899 2.372 1.00 94.19 198 CYS A N 1
ATOM 1580 C CA . CYS A 1 198 ? -19.695 2.288 3.083 1.00 94.19 198 CYS A CA 1
ATOM 1581 C C . CYS A 1 198 ? -20.332 3.273 4.058 1.00 94.19 198 CYS A C 1
ATOM 1583 O O . CYS A 1 198 ? -21.531 3.509 3.935 1.00 94.19 198 CYS A O 1
ATOM 1585 N N . ILE A 1 199 ? -19.561 3.893 4.958 1.00 93.94 199 ILE A N 1
ATOM 1586 C CA . ILE A 1 199 ? -20.129 4.789 5.972 1.00 93.94 199 ILE A CA 1
ATOM 1587 C C . ILE A 1 199 ? -20.870 5.961 5.321 1.00 93.94 199 ILE A C 1
ATOM 1589 O O . ILE A 1 199 ? -21.999 6.234 5.712 1.00 93.94 199 ILE A O 1
ATOM 1593 N N . LEU A 1 200 ? -20.333 6.561 4.251 1.00 91.81 200 LEU A N 1
ATOM 1594 C CA . LEU A 1 200 ? -21.014 7.631 3.509 1.00 91.81 200 LEU A CA 1
ATOM 1595 C C . LEU A 1 200 ? -22.323 7.165 2.843 1.00 91.81 200 LEU A C 1
ATOM 1597 O O . LEU A 1 200 ? -23.233 7.966 2.653 1.00 91.81 200 LEU A O 1
ATOM 1601 N N . SER A 1 201 ? -22.451 5.873 2.525 1.00 90.25 201 SER A N 1
ATOM 1602 C CA . SER A 1 201 ? -23.653 5.296 1.903 1.00 90.25 201 SER A CA 1
ATOM 1603 C C . SER A 1 201 ? -24.741 4.850 2.885 1.00 90.25 201 SER A C 1
ATOM 1605 O O . SER A 1 201 ? -25.858 4.579 2.451 1.00 90.25 201 SER A O 1
ATOM 1607 N N . VAL A 1 202 ? -24.448 4.768 4.192 1.00 86.44 202 VAL A N 1
ATOM 1608 C CA . VAL A 1 202 ? -25.368 4.187 5.190 1.00 86.44 202 VAL A CA 1
ATOM 1609 C C . VAL A 1 202 ? -26.694 4.952 5.278 1.00 86.44 202 VAL A C 1
ATOM 1611 O O . VAL A 1 202 ? -27.719 4.344 5.549 1.00 86.44 202 VAL A O 1
ATOM 1614 N N . GLY A 1 203 ? -26.715 6.270 5.054 1.00 78.69 203 GLY A N 1
ATOM 1615 C CA . GLY A 1 203 ? -27.953 7.065 4.970 1.00 78.69 203 GLY A CA 1
ATOM 1616 C C . GLY A 1 203 ? -28.778 7.197 6.264 1.00 78.69 203 GLY A C 1
ATOM 1617 O O . GLY A 1 203 ? -29.755 7.938 6.279 1.00 78.69 203 GLY A O 1
ATOM 1618 N N . ILE A 1 204 ? -28.397 6.521 7.355 1.00 75.56 204 ILE A N 1
ATOM 1619 C CA . ILE A 1 204 ? -29.162 6.485 8.614 1.00 75.56 204 ILE A CA 1
ATOM 1620 C C . ILE A 1 204 ? -28.926 7.741 9.478 1.00 75.56 204 ILE A C 1
ATOM 1622 O O . ILE A 1 204 ? -29.858 8.246 10.099 1.00 75.56 204 ILE A O 1
ATOM 1626 N N . ALA A 1 205 ? -27.695 8.257 9.531 1.00 85.12 205 ALA A N 1
ATOM 1627 C CA . ALA A 1 205 ? -27.339 9.441 10.319 1.00 85.12 205 ALA A CA 1
ATOM 1628 C C . ALA A 1 205 ? -26.153 10.171 9.677 1.00 85.12 205 ALA A C 1
ATOM 1630 O O . ALA A 1 205 ? -25.017 9.953 10.074 1.00 85.12 205 ALA A O 1
ATOM 1631 N N . ALA A 1 206 ? -26.401 10.992 8.654 1.00 89.50 206 ALA A N 1
ATOM 1632 C CA . ALA A 1 206 ? -25.333 11.659 7.902 1.00 89.50 206 ALA A CA 1
ATOM 1633 C C . ALA A 1 206 ? -24.488 12.584 8.799 1.00 89.50 206 ALA A C 1
ATOM 1635 O O . ALA A 1 206 ? -25.085 13.249 9.643 1.00 89.50 206 ALA A O 1
ATOM 1636 N N . PRO A 1 207 ? -23.154 12.668 8.622 1.00 93.38 207 PRO A N 1
ATOM 1637 C CA . PRO A 1 207 ? -22.299 13.623 9.335 1.00 93.38 207 PRO A CA 1
ATOM 1638 C C . PRO A 1 207 ? -22.689 15.073 9.009 1.00 93.38 207 PRO A C 1
ATOM 1640 O O . PRO A 1 207 ? -23.509 15.326 8.122 1.00 93.38 207 PRO A O 1
ATOM 1643 N N . THR A 1 208 ? -22.121 16.047 9.723 1.00 93.38 208 THR A N 1
ATOM 1644 C CA . THR A 1 208 ? -22.310 17.457 9.351 1.00 93.38 208 THR A CA 1
ATOM 1645 C C . THR A 1 208 ? -21.836 17.699 7.912 1.00 93.38 208 THR A C 1
ATOM 1647 O O . THR A 1 208 ? -20.867 17.069 7.489 1.00 93.38 208 THR A O 1
ATOM 1650 N N . PRO A 1 209 ? -22.466 18.611 7.141 1.00 93.06 209 PRO A N 1
ATOM 1651 C CA . PRO A 1 209 ? -22.098 18.834 5.739 1.00 93.06 209 PRO A CA 1
ATOM 1652 C C . PRO A 1 209 ? -20.610 19.142 5.547 1.00 93.06 209 PRO A C 1
ATOM 1654 O O . PRO A 1 209 ? -19.968 18.580 4.670 1.00 93.06 209 PRO A O 1
ATOM 1657 N N . THR A 1 210 ? -20.036 19.949 6.442 1.00 91.25 210 THR A N 1
ATOM 1658 C CA . THR A 1 210 ? -18.607 20.285 6.429 1.00 91.25 210 THR A CA 1
ATOM 1659 C C . THR A 1 210 ? -17.712 19.063 6.606 1.00 91.25 210 THR A C 1
ATOM 1661 O O . THR A 1 210 ? -16.678 18.967 5.957 1.00 91.25 210 THR A O 1
ATOM 1664 N N . PHE A 1 211 ? -18.098 18.125 7.476 1.00 93.06 211 PHE A N 1
ATOM 1665 C CA . PHE A 1 211 ? -17.320 16.908 7.697 1.00 93.06 211 PHE A CA 1
ATOM 1666 C C . PHE A 1 211 ? -17.590 15.851 6.616 1.00 93.06 211 PHE A C 1
ATOM 1668 O O . PHE A 1 211 ? -16.701 15.082 6.269 1.00 93.06 211 PHE A O 1
ATOM 1675 N N . ALA A 1 212 ? -18.788 15.838 6.023 1.00 93.12 212 ALA A N 1
ATOM 1676 C CA . ALA A 1 212 ? -19.101 15.005 4.864 1.00 93.12 212 ALA A CA 1
ATOM 1677 C C . ALA A 1 212 ? -18.171 15.318 3.679 1.00 93.12 212 ALA A C 1
ATOM 1679 O O . ALA A 1 212 ? -17.618 14.391 3.087 1.00 93.12 212 ALA A O 1
ATOM 1680 N N . ASP A 1 213 ? -17.940 16.606 3.396 1.00 91.12 213 ASP A N 1
ATOM 1681 C CA . ASP A 1 213 ? -17.014 17.054 2.349 1.00 91.12 213 ASP A CA 1
ATOM 1682 C C . ASP A 1 213 ? -15.573 16.573 2.620 1.00 91.12 213 ASP A C 1
ATOM 1684 O O . ASP A 1 213 ? -14.868 16.132 1.708 1.00 91.12 213 ASP A O 1
ATOM 1688 N N . GLU A 1 214 ? -15.134 16.602 3.884 1.00 91.69 214 GLU A N 1
ATOM 1689 C CA . GLU A 1 214 ? -13.813 16.116 4.310 1.00 91.69 214 GLU A CA 1
ATOM 1690 C C . GLU A 1 214 ? -13.666 14.593 4.134 1.00 91.69 214 GLU A C 1
ATOM 1692 O O . GLU A 1 214 ? -12.647 14.102 3.624 1.00 91.69 214 GLU A O 1
ATOM 1697 N N . LEU A 1 215 ? -14.700 13.835 4.509 1.00 93.12 215 LEU A N 1
ATOM 1698 C CA . LEU A 1 215 ? -14.763 12.389 4.297 1.00 93.12 215 LEU A CA 1
ATOM 1699 C C . LEU A 1 215 ? -14.756 12.040 2.807 1.00 93.12 215 LEU A C 1
ATOM 1701 O O . LEU A 1 215 ? -14.084 11.087 2.414 1.00 93.12 215 LEU A O 1
ATOM 1705 N N . GLU A 1 216 ? -15.459 12.800 1.965 1.00 93.19 216 GLU A N 1
ATOM 1706 C CA . GLU A 1 216 ? -15.463 12.597 0.514 1.00 93.19 216 GLU A CA 1
ATOM 1707 C C . GLU A 1 216 ? -14.086 12.888 -0.101 1.00 93.19 216 GLU A C 1
ATOM 1709 O O . GLU A 1 216 ? -13.591 12.107 -0.923 1.00 93.19 216 GLU A O 1
ATOM 1714 N N . HIS A 1 217 ? -13.416 13.953 0.348 1.00 90.06 217 HIS A N 1
ATOM 1715 C CA . HIS A 1 217 ? -12.036 14.247 -0.043 1.00 90.06 217 HIS A CA 1
ATOM 1716 C C . HIS A 1 217 ? -11.097 13.086 0.303 1.00 90.06 217 HIS A C 1
ATOM 1718 O O . HIS A 1 217 ? -10.336 12.609 -0.544 1.00 90.06 217 HIS A O 1
ATOM 1724 N N . SER A 1 218 ? -11.210 12.580 1.531 1.00 91.00 218 SER A N 1
ATOM 1725 C CA . SER A 1 218 ? -10.404 11.460 2.026 1.00 91.00 218 SER A CA 1
ATOM 1726 C C . SER A 1 218 ? -10.728 10.159 1.286 1.00 91.00 218 SER A C 1
ATOM 1728 O O . SER A 1 218 ? -9.829 9.415 0.901 1.00 91.00 218 SER A O 1
ATOM 1730 N N . MET A 1 219 ? -12.004 9.906 0.983 1.00 93.81 219 MET A N 1
ATOM 1731 C CA . MET A 1 219 ? -12.440 8.765 0.179 1.00 93.81 219 MET A CA 1
ATOM 1732 C C . MET A 1 219 ? -11.812 8.792 -1.220 1.00 93.81 219 MET A C 1
ATOM 1734 O O . MET A 1 219 ? -11.315 7.764 -1.686 1.00 93.81 219 MET A O 1
ATOM 1738 N N . ASN A 1 220 ? -11.829 9.943 -1.897 1.00 90.75 220 ASN A N 1
ATOM 1739 C CA . ASN A 1 220 ? -11.226 10.101 -3.222 1.00 90.75 220 ASN A CA 1
ATOM 1740 C C . ASN A 1 220 ? -9.710 9.890 -3.178 1.00 90.75 220 ASN A C 1
ATOM 1742 O O . ASN A 1 220 ? -9.147 9.243 -4.064 1.00 90.75 220 ASN A O 1
ATOM 1746 N N . PHE A 1 221 ? -9.063 10.358 -2.113 1.00 89.62 221 PHE A N 1
ATOM 1747 C CA . PHE A 1 221 ? -7.650 10.113 -1.867 1.00 89.62 221 PHE A CA 1
ATOM 1748 C C . PHE A 1 221 ? -7.335 8.617 -1.671 1.00 89.62 221 PHE A C 1
ATOM 1750 O O . PHE A 1 221 ? -6.476 8.077 -2.370 1.00 89.62 221 PHE A O 1
ATOM 1757 N N . PHE A 1 222 ? -8.077 7.904 -0.814 1.00 92.19 222 PHE A N 1
ATOM 1758 C CA . PHE A 1 222 ? -7.900 6.456 -0.614 1.00 92.19 222 PHE A CA 1
ATOM 1759 C C . PHE A 1 222 ? -8.167 5.662 -1.894 1.00 92.19 222 PHE A C 1
ATOM 1761 O O . PHE A 1 222 ? -7.429 4.735 -2.228 1.00 92.19 222 PHE A O 1
ATOM 1768 N N . LYS A 1 223 ? -9.187 6.059 -2.662 1.00 93.38 223 LYS A N 1
ATOM 1769 C CA . LYS A 1 223 ? -9.507 5.466 -3.965 1.00 93.38 223 LYS A CA 1
ATOM 1770 C C . LYS A 1 223 ? -8.354 5.618 -4.954 1.00 93.38 223 LYS A C 1
ATOM 1772 O O . LYS A 1 223 ? -8.008 4.662 -5.649 1.00 93.38 223 LYS A O 1
ATOM 1777 N N . ARG A 1 224 ? -7.740 6.803 -4.994 1.00 89.88 224 ARG A N 1
ATOM 1778 C CA . ARG A 1 224 ? -6.550 7.078 -5.800 1.00 89.88 224 ARG A CA 1
ATOM 1779 C C . ARG A 1 224 ? -5.378 6.181 -5.388 1.00 89.88 224 ARG A C 1
ATOM 1781 O O . ARG A 1 224 ? -4.775 5.568 -6.265 1.00 89.88 224 ARG A O 1
ATOM 1788 N N . ASN A 1 225 ? -5.100 6.031 -4.092 1.00 88.38 225 ASN A N 1
ATOM 1789 C CA . ASN A 1 225 ? -4.037 5.139 -3.603 1.00 88.38 225 ASN A CA 1
ATOM 1790 C C . ASN A 1 225 ? -4.306 3.664 -3.936 1.00 88.38 225 ASN A C 1
ATOM 1792 O O . ASN A 1 225 ? -3.402 2.943 -4.358 1.00 88.38 225 ASN A O 1
ATOM 1796 N N . TYR A 1 226 ? -5.560 3.224 -3.827 1.00 92.69 226 TYR A N 1
ATOM 1797 C CA . TYR A 1 226 ? -5.969 1.877 -4.218 1.00 92.69 226 TYR A CA 1
ATOM 1798 C C . TYR A 1 226 ? -5.714 1.597 -5.706 1.00 92.69 226 TYR A C 1
ATOM 1800 O O . TYR A 1 226 ? -5.159 0.550 -6.054 1.00 92.69 226 TYR A O 1
ATOM 1808 N N . TYR A 1 227 ? -6.076 2.528 -6.594 1.00 92.38 227 TYR A N 1
ATOM 1809 C CA . TYR A 1 227 ? -5.803 2.381 -8.025 1.00 92.38 227 TYR A CA 1
ATOM 1810 C C . TYR A 1 227 ? -4.310 2.394 -8.332 1.00 92.38 227 TYR A C 1
ATOM 1812 O O . TYR A 1 227 ? -3.861 1.558 -9.111 1.00 92.38 227 TYR A O 1
ATOM 1820 N N . TRP A 1 228 ? -3.538 3.262 -7.677 1.00 87.62 228 TRP A N 1
ATOM 1821 C CA . TRP A 1 228 ? -2.079 3.268 -7.788 1.00 87.62 228 TRP A CA 1
ATOM 1822 C C . TRP A 1 228 ? -1.460 1.923 -7.399 1.00 87.62 228 TRP A C 1
ATOM 1824 O O . TRP A 1 228 ? -0.708 1.347 -8.178 1.00 87.62 228 TRP A O 1
ATOM 1834 N N . SER A 1 229 ? -1.836 1.366 -6.247 1.00 86.94 229 SER A N 1
ATOM 1835 C CA . SER A 1 229 ? -1.352 0.046 -5.820 1.00 86.94 229 SER A CA 1
ATOM 1836 C C . SER A 1 229 ? -1.775 -1.075 -6.775 1.00 86.94 229 SER A C 1
ATOM 1838 O O . SER A 1 229 ? -1.038 -2.035 -6.986 1.00 86.94 229 SER A O 1
ATOM 1840 N N . SER A 1 230 ? -2.955 -0.959 -7.385 1.00 89.06 230 SER A N 1
ATOM 1841 C CA . SER A 1 230 ? -3.436 -1.945 -8.356 1.00 89.06 230 SER A CA 1
ATOM 1842 C C . SER A 1 230 ? -2.683 -1.869 -9.689 1.00 89.06 230 SER A C 1
ATOM 1844 O O . SER A 1 230 ? -2.418 -2.906 -10.292 1.00 89.06 230 SER A O 1
ATOM 1846 N N . ILE A 1 231 ? -2.302 -0.664 -10.127 1.00 87.44 231 ILE A N 1
ATOM 1847 C CA . ILE A 1 231 ? -1.412 -0.430 -11.276 1.00 87.44 231 ILE A CA 1
ATOM 1848 C C . ILE A 1 231 ? -0.043 -1.056 -11.021 1.00 87.44 231 ILE A C 1
ATOM 1850 O O . ILE A 1 231 ? 0.472 -1.755 -11.891 1.00 87.44 231 ILE A O 1
ATOM 1854 N N . ASP A 1 232 ? 0.515 -0.856 -9.829 1.00 81.81 232 ASP A N 1
ATOM 1855 C CA . ASP A 1 232 ? 1.811 -1.418 -9.443 1.00 81.81 232 ASP A CA 1
ATOM 1856 C C . ASP A 1 232 ? 1.785 -2.956 -9.491 1.00 81.81 232 ASP A C 1
ATOM 1858 O O . ASP A 1 232 ? 2.550 -3.587 -10.222 1.00 81.81 232 ASP A O 1
ATOM 1862 N N . LYS A 1 233 ? 0.783 -3.575 -8.851 1.00 82.69 233 LYS A N 1
ATOM 1863 C CA . LYS A 1 233 ? 0.565 -5.033 -8.911 1.00 82.69 233 LYS A CA 1
ATOM 1864 C C . LYS A 1 233 ? 0.377 -5.547 -10.343 1.00 82.69 233 LYS A C 1
ATOM 1866 O O . LYS A 1 233 ? 0.945 -6.579 -10.703 1.00 82.69 233 LYS A O 1
ATOM 1871 N N . ALA A 1 234 ? -0.408 -4.852 -11.167 1.00 85.94 234 ALA A N 1
ATOM 1872 C CA . ALA A 1 234 ? -0.633 -5.233 -12.563 1.00 85.94 234 ALA A CA 1
ATOM 1873 C C . ALA A 1 234 ? 0.653 -5.132 -13.397 1.00 85.94 234 ALA A C 1
ATOM 1875 O O . ALA A 1 234 ? 0.923 -5.992 -14.231 1.00 85.94 234 ALA A O 1
ATOM 1876 N N . THR A 1 235 ? 1.484 -4.130 -13.120 1.00 82.50 235 THR A N 1
ATOM 1877 C CA . THR A 1 235 ? 2.788 -3.957 -13.764 1.00 82.50 235 THR A CA 1
ATOM 1878 C C . THR A 1 235 ? 3.742 -5.087 -13.381 1.00 82.50 235 THR A C 1
ATOM 1880 O O . THR A 1 235 ? 4.327 -5.713 -14.260 1.00 82.50 235 THR A O 1
ATOM 1883 N N . MET A 1 236 ? 3.846 -5.416 -12.087 1.00 77.00 236 MET A N 1
ATOM 1884 C CA . MET A 1 236 ? 4.700 -6.510 -11.601 1.00 77.00 236 MET A CA 1
ATOM 1885 C C . MET A 1 236 ? 4.289 -7.881 -12.151 1.00 77.00 236 MET A C 1
ATOM 1887 O O . MET A 1 236 ? 5.137 -8.738 -12.388 1.00 77.00 236 MET A O 1
ATOM 1891 N N . THR A 1 237 ? 2.988 -8.097 -12.350 1.00 80.50 237 THR A N 1
ATOM 1892 C CA . THR A 1 237 ? 2.444 -9.354 -12.890 1.00 80.50 237 THR A CA 1
ATOM 1893 C C . THR A 1 237 ? 2.416 -9.398 -14.420 1.00 80.50 237 THR A C 1
ATOM 1895 O O . THR A 1 237 ? 2.151 -10.457 -14.987 1.00 80.50 237 THR A O 1
ATOM 1898 N N . GLY A 1 238 ? 2.697 -8.280 -15.099 1.00 83.31 238 GLY A N 1
ATOM 1899 C CA . GLY A 1 238 ? 2.590 -8.164 -16.554 1.00 83.31 238 GLY A CA 1
ATOM 1900 C C . GLY A 1 238 ? 1.148 -8.210 -17.079 1.00 83.31 238 GLY A C 1
ATOM 1901 O O . GLY A 1 238 ? 0.936 -8.434 -18.273 1.00 83.31 238 GLY A O 1
ATOM 1902 N N . ASP A 1 239 ? 0.144 -8.008 -16.218 1.00 88.50 239 ASP A N 1
ATOM 1903 C CA . ASP A 1 239 ? -1.262 -7.960 -16.618 1.00 88.50 239 ASP A CA 1
ATOM 1904 C C . ASP A 1 239 ? -1.601 -6.597 -17.239 1.00 88.50 239 ASP A C 1
ATOM 1906 O O . ASP A 1 239 ? -2.163 -5.692 -16.613 1.00 88.50 239 ASP A O 1
ATOM 1910 N N . ASN A 1 240 ? -1.274 -6.472 -18.525 1.00 89.38 240 ASN A N 1
ATOM 1911 C CA . ASN A 1 240 ? -1.513 -5.265 -19.313 1.00 89.38 240 ASN A CA 1
ATOM 1912 C C . ASN A 1 240 ? -2.999 -4.867 -19.389 1.00 89.38 240 ASN A C 1
ATOM 1914 O O . ASN A 1 240 ? -3.303 -3.683 -19.542 1.00 89.38 240 ASN A O 1
ATOM 1918 N N . THR A 1 241 ? -3.934 -5.816 -19.270 1.00 91.19 241 THR A N 1
ATOM 1919 C CA . THR A 1 241 ? -5.376 -5.517 -19.341 1.00 91.19 241 THR A CA 1
ATOM 1920 C C . THR A 1 241 ? -5.827 -4.808 -18.071 1.00 91.19 241 THR A C 1
ATOM 1922 O O . THR A 1 241 ? -6.444 -3.739 -18.128 1.00 91.19 241 THR A O 1
ATOM 1925 N N . THR A 1 242 ? -5.471 -5.376 -16.918 1.00 90.69 242 THR A N 1
ATOM 1926 C CA . THR A 1 242 ? -5.768 -4.794 -15.607 1.00 90.69 242 THR A CA 1
ATOM 1927 C C . THR A 1 242 ? -5.038 -3.466 -15.413 1.00 90.69 242 THR A C 1
ATOM 1929 O O . THR A 1 242 ? -5.632 -2.509 -14.909 1.00 90.69 242 THR A O 1
ATOM 1932 N N . LEU A 1 243 ? -3.794 -3.369 -15.891 1.00 90.06 243 LEU A N 1
ATOM 1933 C CA . LEU A 1 243 ? -3.001 -2.142 -15.885 1.00 90.06 243 LEU A CA 1
ATOM 1934 C C . LEU A 1 243 ? -3.726 -0.997 -16.607 1.00 90.06 243 LEU A C 1
ATOM 1936 O O . LEU A 1 243 ? -3.977 0.048 -16.007 1.00 90.06 243 LEU A O 1
ATOM 1940 N N . VAL A 1 244 ? -4.138 -1.203 -17.864 1.00 92.94 244 VAL A N 1
ATOM 1941 C CA . VAL A 1 244 ? -4.866 -0.183 -18.643 1.00 92.94 244 VAL A CA 1
ATOM 1942 C C . VAL A 1 244 ? -6.187 0.194 -17.971 1.00 92.94 244 VAL A C 1
ATOM 1944 O O . VAL A 1 244 ? -6.502 1.379 -17.873 1.00 92.94 244 VAL A O 1
ATOM 1947 N N . MET A 1 245 ? -6.935 -0.787 -17.452 1.00 95.31 245 MET A N 1
ATOM 1948 C CA . MET A 1 245 ? -8.198 -0.534 -16.754 1.00 95.31 245 MET A CA 1
ATOM 1949 C C . MET A 1 245 ? -8.014 0.398 -15.547 1.00 95.31 245 MET A C 1
ATOM 1951 O O . MET A 1 245 ? -8.788 1.344 -15.383 1.00 95.31 245 MET A O 1
ATOM 1955 N N . TYR A 1 246 ? -7.030 0.139 -14.680 1.00 93.62 246 TYR A N 1
ATOM 1956 C CA . TYR A 1 246 ? -6.809 0.984 -13.504 1.00 93.62 246 TYR A CA 1
ATOM 1957 C C . TYR A 1 246 ? -6.207 2.343 -13.862 1.00 93.62 246 TYR A C 1
ATOM 1959 O O . TYR A 1 246 ? -6.584 3.331 -13.232 1.00 93.62 246 TYR A O 1
ATOM 1967 N N . ILE A 1 247 ? -5.367 2.428 -14.899 1.00 92.75 247 ILE A N 1
ATOM 1968 C CA . ILE A 1 247 ? -4.884 3.718 -15.409 1.00 92.75 247 ILE A CA 1
ATOM 1969 C C . ILE A 1 247 ? -6.056 4.586 -15.877 1.00 92.75 247 ILE A C 1
ATOM 1971 O O . ILE A 1 247 ? -6.163 5.733 -15.449 1.00 92.75 247 ILE A O 1
ATOM 1975 N N . ASP A 1 248 ? -6.972 4.044 -16.684 1.00 93.56 248 ASP A N 1
ATOM 1976 C CA . ASP A 1 248 ? -8.126 4.797 -17.195 1.00 93.56 248 ASP A CA 1
ATOM 1977 C C . ASP A 1 248 ? -9.046 5.284 -16.059 1.00 93.56 248 ASP A C 1
ATOM 1979 O O . ASP A 1 248 ? -9.638 6.362 -16.145 1.00 93.56 248 ASP A O 1
ATOM 1983 N N . ARG A 1 249 ? -9.127 4.530 -14.954 1.00 93.88 249 ARG A N 1
ATOM 1984 C CA . ARG A 1 249 ? -9.883 4.920 -13.751 1.00 93.88 249 ARG A CA 1
ATOM 1985 C C . ARG A 1 249 ? -9.178 5.968 -12.893 1.00 93.88 249 ARG A C 1
ATOM 1987 O O . ARG A 1 249 ? -9.861 6.752 -12.235 1.00 93.88 249 ARG A O 1
ATOM 1994 N N . LEU A 1 250 ? -7.849 5.957 -12.863 1.00 92.00 250 LEU A N 1
ATOM 1995 C CA . LEU A 1 250 ? -7.034 6.857 -12.051 1.00 92.00 250 LEU A CA 1
ATOM 1996 C C . LEU A 1 250 ? -6.782 8.202 -12.739 1.00 92.00 250 LEU A C 1
ATOM 1998 O O . LEU A 1 250 ? -6.782 9.233 -12.072 1.00 92.00 250 LEU A O 1
ATOM 2002 N N . LEU A 1 251 ? -6.618 8.210 -14.064 1.00 91.31 251 LEU A N 1
ATOM 2003 C CA . LEU A 1 251 ? -6.306 9.399 -14.857 1.00 91.31 251 LEU A CA 1
ATOM 2004 C C . LEU A 1 251 ? -7.191 10.633 -14.564 1.00 91.31 251 LEU A C 1
ATOM 2006 O O . LEU A 1 251 ? -6.631 11.723 -14.457 1.00 91.31 251 LEU A O 1
ATOM 2010 N N . PRO A 1 252 ? -8.530 10.528 -14.397 1.00 91.44 252 PRO A N 1
ATOM 2011 C CA . PRO A 1 252 ? -9.360 11.691 -14.064 1.00 91.44 252 PRO A CA 1
ATOM 2012 C C . PRO A 1 252 ? -9.180 12.209 -12.626 1.00 91.44 252 PRO A C 1
ATOM 2014 O O . PRO A 1 252 ? -9.626 13.312 -12.332 1.00 91.44 252 PRO A O 1
ATOM 2017 N N . MET A 1 253 ? -8.560 11.435 -11.728 1.00 87.62 253 MET A N 1
ATOM 2018 C CA . MET A 1 253 ? -8.338 11.797 -10.317 1.00 87.62 253 MET A CA 1
ATOM 2019 C C . MET A 1 253 ? -6.971 12.448 -10.077 1.00 87.62 253 MET A C 1
ATOM 2021 O O . MET A 1 253 ? -6.680 12.897 -8.970 1.00 87.62 253 MET A O 1
ATOM 2025 N N . VAL A 1 254 ? -6.110 12.463 -11.093 1.00 85.19 254 VAL A N 1
ATOM 2026 C CA . VAL A 1 254 ? -4.752 12.991 -11.004 1.00 85.19 254 VAL A CA 1
ATOM 2027 C C . VAL A 1 254 ? -4.737 14.452 -11.436 1.00 85.19 254 VAL A C 1
ATOM 2029 O O . VAL A 1 254 ? -5.071 14.781 -12.573 1.00 85.19 254 VAL A O 1
ATOM 2032 N N . ILE A 1 255 ? -4.325 15.323 -10.514 1.00 78.94 255 ILE A N 1
ATOM 2033 C CA . ILE A 1 255 ? -4.222 16.773 -10.738 1.00 78.94 255 ILE A CA 1
ATOM 2034 C C . ILE A 1 255 ? -2.827 17.144 -11.254 1.00 78.94 255 ILE A C 1
ATOM 2036 O O . ILE A 1 255 ? -2.681 18.076 -12.037 1.00 78.94 255 ILE A O 1
ATOM 2040 N N . ALA A 1 256 ? -1.795 16.414 -10.829 1.00 75.38 256 ALA A N 1
ATOM 2041 C CA . ALA A 1 256 ? -0.420 16.728 -11.173 1.00 75.38 256 ALA A CA 1
ATOM 2042 C C . ALA A 1 256 ? -0.083 16.318 -12.618 1.00 75.38 256 ALA A C 1
ATOM 2044 O O . ALA A 1 256 ? -0.206 15.149 -12.992 1.00 75.38 256 ALA A O 1
ATOM 2045 N N . ASP A 1 257 ? 0.403 17.269 -13.420 1.00 71.50 257 ASP A N 1
ATOM 2046 C CA . ASP A 1 257 ? 0.699 17.050 -14.843 1.00 71.50 257 ASP A CA 1
ATOM 2047 C C . ASP A 1 257 ? 1.729 15.936 -15.083 1.00 71.50 257 ASP A C 1
ATOM 2049 O O . ASP A 1 257 ? 1.602 15.156 -16.029 1.00 71.50 257 ASP A O 1
ATOM 2053 N N . HIS A 1 258 ? 2.730 15.819 -14.206 1.00 72.06 258 HIS A N 1
ATOM 2054 C CA . HIS A 1 258 ? 3.770 14.797 -14.318 1.00 72.06 258 HIS A CA 1
ATOM 2055 C C . HIS A 1 258 ? 3.223 13.383 -14.069 1.00 72.06 258 HIS A C 1
ATOM 2057 O O . HIS A 1 258 ? 3.522 12.469 -14.836 1.00 72.06 258 HIS A O 1
ATOM 2063 N N . GLU A 1 259 ? 2.366 13.202 -13.059 1.00 76.56 259 GLU A N 1
ATOM 2064 C CA . GLU A 1 259 ? 1.693 11.925 -12.799 1.00 76.56 259 GLU A CA 1
ATOM 2065 C C . GLU A 1 259 ? 0.784 11.541 -13.970 1.00 76.56 259 GLU A C 1
ATOM 2067 O O . GLU A 1 259 ? 0.778 10.393 -14.415 1.00 76.56 259 GLU A O 1
ATOM 2072 N N . LYS A 1 260 ? 0.049 12.515 -14.518 1.00 81.38 260 LYS A N 1
ATOM 2073 C CA . LYS A 1 260 ? -0.824 12.302 -15.674 1.00 81.38 260 LYS A CA 1
ATOM 2074 C C . LYS A 1 260 ? -0.025 11.868 -16.902 1.00 81.38 260 LYS A C 1
ATOM 2076 O O . LYS A 1 260 ? -0.423 10.926 -17.585 1.00 81.38 260 LYS A O 1
ATOM 2081 N N . SER A 1 261 ? 1.109 12.520 -17.163 1.00 76.25 261 SER A N 1
ATOM 2082 C CA . SER A 1 261 ? 2.025 12.136 -18.239 1.00 76.25 261 SER A CA 1
ATOM 2083 C C . SER A 1 261 ? 2.554 10.715 -18.042 1.00 76.25 261 SER A C 1
ATOM 2085 O O . SER A 1 261 ? 2.527 9.927 -18.987 1.00 76.25 261 SER A O 1
ATOM 2087 N N . ASN A 1 262 ? 2.972 10.363 -16.821 1.00 79.75 262 ASN A N 1
ATOM 2088 C CA . ASN A 1 262 ? 3.459 9.022 -16.499 1.00 79.75 262 ASN A CA 1
ATOM 2089 C C . ASN A 1 262 ? 2.388 7.951 -16.771 1.00 79.75 262 ASN A C 1
ATOM 2091 O O . ASN A 1 262 ? 2.629 6.987 -17.492 1.00 79.75 262 ASN A O 1
ATOM 2095 N N . LEU A 1 263 ? 1.157 8.169 -16.299 1.00 85.69 263 LEU A N 1
ATOM 2096 C CA . LEU A 1 263 ? 0.037 7.254 -16.534 1.00 85.69 263 LEU A CA 1
ATOM 2097 C C . LEU A 1 263 ? -0.285 7.079 -18.025 1.00 85.69 263 LEU A C 1
ATOM 2099 O O . LEU A 1 263 ? -0.501 5.957 -18.481 1.00 85.69 263 LEU A O 1
ATOM 2103 N N . ILE A 1 264 ? -0.281 8.162 -18.809 1.00 86.62 264 ILE A N 1
ATOM 2104 C CA . ILE A 1 264 ? -0.497 8.093 -20.265 1.00 86.62 264 ILE A CA 1
ATOM 2105 C C . ILE A 1 264 ? 0.586 7.242 -20.937 1.00 86.62 264 ILE A C 1
ATOM 2107 O O . ILE A 1 264 ? 0.290 6.459 -21.843 1.00 86.62 264 ILE A O 1
ATOM 2111 N N . MET A 1 265 ? 1.831 7.368 -20.486 1.00 82.62 265 MET A N 1
ATOM 2112 C CA . MET A 1 265 ? 2.965 6.632 -21.034 1.00 82.62 265 MET A CA 1
ATOM 2113 C C . MET A 1 265 ? 2.948 5.156 -20.634 1.00 82.62 265 MET A C 1
ATOM 2115 O O . MET A 1 265 ? 3.071 4.300 -21.512 1.00 82.62 265 MET A O 1
ATOM 2119 N N . LEU A 1 266 ? 2.677 4.846 -19.360 1.00 84.56 266 LEU A N 1
ATOM 2120 C CA . LEU A 1 266 ? 2.423 3.482 -18.882 1.00 84.56 266 LEU A CA 1
ATOM 2121 C C . LEU A 1 266 ? 1.320 2.808 -19.701 1.00 84.56 266 LEU A C 1
ATOM 2123 O O . LEU A 1 266 ? 1.482 1.689 -20.185 1.00 84.56 266 LEU A O 1
ATOM 2127 N N . ARG A 1 267 ? 0.214 3.522 -19.933 1.00 90.12 267 ARG A N 1
ATOM 2128 C CA . ARG A 1 267 ? -0.901 3.036 -20.748 1.00 90.12 267 ARG A CA 1
ATOM 2129 C C . ARG A 1 267 ? -0.471 2.750 -22.183 1.00 90.12 267 ARG A C 1
ATOM 2131 O O . ARG A 1 267 ? -0.821 1.706 -22.727 1.00 90.12 267 ARG A O 1
ATOM 2138 N N . ALA A 1 268 ? 0.265 3.666 -22.812 1.00 86.44 268 ALA A N 1
ATOM 2139 C CA . ALA A 1 268 ? 0.747 3.494 -24.179 1.00 86.44 268 ALA A CA 1
ATOM 2140 C C . ALA A 1 268 ? 1.674 2.272 -24.304 1.00 86.44 268 ALA A C 1
ATOM 2142 O O . ALA A 1 268 ? 1.518 1.484 -25.241 1.00 86.44 268 ALA A O 1
ATOM 2143 N N . LYS A 1 269 ? 2.578 2.075 -23.334 1.00 84.12 269 LYS A N 1
ATOM 2144 C CA . LYS A 1 269 ? 3.474 0.912 -23.263 1.00 84.12 269 LYS A CA 1
ATOM 2145 C C . LYS A 1 269 ? 2.689 -0.391 -23.094 1.00 84.12 269 LYS A C 1
ATOM 2147 O O . LYS A 1 269 ? 2.884 -1.316 -23.883 1.00 84.12 269 LYS A O 1
ATOM 2152 N N . ALA A 1 270 ? 1.731 -0.431 -22.168 1.00 87.75 270 ALA A N 1
ATOM 2153 C CA . ALA A 1 270 ? 0.872 -1.594 -21.935 1.00 87.75 270 ALA A CA 1
ATOM 2154 C C . ALA A 1 270 ? 0.056 -1.983 -23.183 1.00 87.75 270 ALA A C 1
ATOM 2156 O O . ALA A 1 270 ? -0.023 -3.156 -23.548 1.00 87.75 270 ALA A O 1
ATOM 2157 N N . VAL A 1 271 ? -0.501 -0.998 -23.901 1.00 88.81 271 VAL A N 1
ATOM 2158 C CA . VAL A 1 271 ? -1.240 -1.230 -25.157 1.00 88.81 271 VAL A CA 1
ATOM 2159 C C . VAL A 1 271 ? -0.315 -1.735 -26.269 1.00 88.81 271 VAL A C 1
ATOM 2161 O O . VAL A 1 271 ? -0.705 -2.622 -27.032 1.00 88.81 271 VAL A O 1
ATOM 2164 N N . LYS A 1 272 ? 0.911 -1.203 -26.365 1.00 85.25 272 LYS A N 1
ATOM 2165 C CA . LYS A 1 272 ? 1.919 -1.650 -27.341 1.00 85.25 272 LYS A CA 1
ATOM 2166 C C . LYS A 1 272 ? 2.326 -3.105 -27.088 1.00 85.25 272 LYS A C 1
ATOM 2168 O O . LYS A 1 272 ? 2.386 -3.874 -28.039 1.00 85.25 272 LYS A O 1
ATOM 2173 N N . GLN A 1 273 ? 2.537 -3.488 -25.828 1.00 79.56 273 GLN A N 1
ATOM 2174 C CA . GLN A 1 273 ? 2.895 -4.857 -25.440 1.00 79.56 273 GLN A CA 1
ATOM 2175 C C . GLN A 1 273 ? 1.726 -5.847 -25.564 1.00 79.56 273 GLN A C 1
ATOM 2177 O O . GLN A 1 273 ? 1.927 -6.984 -25.982 1.00 79.56 273 GLN A O 1
ATOM 2182 N N . GLY A 1 274 ? 0.494 -5.422 -25.258 1.00 67.81 274 GLY A N 1
ATOM 2183 C CA . GLY A 1 274 ? -0.714 -6.238 -25.439 1.00 67.81 274 GLY A CA 1
ATOM 2184 C C . GLY A 1 274 ? -1.047 -6.522 -26.909 1.00 67.81 274 GLY A C 1
ATOM 2185 O O . GLY A 1 274 ? -1.685 -7.526 -27.226 1.00 67.81 274 GLY A O 1
ATOM 2186 N N . ARG A 1 275 ? -0.552 -5.687 -27.832 1.00 66.94 275 ARG A N 1
ATOM 2187 C CA . ARG A 1 275 ? -0.519 -5.956 -29.276 1.00 66.94 275 ARG A CA 1
ATOM 2188 C C . ARG A 1 275 ? 0.627 -6.918 -29.604 1.00 66.94 275 ARG A C 1
ATOM 2190 O O . ARG A 1 275 ? 1.531 -6.603 -30.375 1.00 66.94 275 ARG A O 1
ATOM 2197 N N . GLY A 1 276 ? 0.564 -8.129 -29.050 1.00 55.97 276 GLY A N 1
ATOM 2198 C CA . GLY A 1 276 ? 1.296 -9.255 -29.619 1.00 55.97 276 GLY A CA 1
ATOM 2199 C C . GLY A 1 276 ? 1.020 -9.299 -31.122 1.00 55.97 276 GLY A C 1
ATOM 2200 O O . GLY A 1 276 ? -0.112 -9.042 -31.549 1.00 55.97 276 GLY A O 1
ATOM 2201 N N . TRP A 1 277 ? 2.066 -9.532 -31.920 1.00 49.75 277 TRP A N 1
ATOM 2202 C CA . TRP A 1 277 ? 1.983 -9.625 -33.378 1.00 49.75 277 TRP A CA 1
ATOM 2203 C C . TRP A 1 277 ? 0.726 -10.430 -33.723 1.00 49.75 277 TRP A C 1
ATOM 2205 O O . TRP A 1 277 ? 0.608 -11.560 -33.236 1.00 49.75 277 TRP A O 1
ATOM 2215 N N . PRO A 1 278 ? -0.274 -9.850 -34.419 1.00 57.81 278 PRO A N 1
ATOM 2216 C CA . PRO A 1 278 ? -1.563 -10.502 -34.530 1.00 57.81 278 PRO A CA 1
ATOM 2217 C C . PRO A 1 278 ? -1.298 -11.857 -35.160 1.00 57.81 278 PRO A C 1
ATOM 2219 O O . PRO A 1 278 ? -0.713 -11.927 -36.240 1.00 57.81 278 PRO A O 1
ATOM 2222 N N . PHE A 1 279 ? -1.705 -12.931 -34.488 1.00 57.78 279 PHE A N 1
ATOM 2223 C CA . PHE A 1 279 ? -1.576 -14.289 -35.013 1.00 57.78 279 PHE A CA 1
ATOM 2224 C C . PHE A 1 279 ? -2.102 -14.382 -36.459 1.00 57.78 279 PHE A C 1
ATOM 2226 O O . PHE A 1 279 ? -1.601 -15.176 -37.244 1.00 57.78 279 PHE A O 1
ATOM 2233 N N . GLY A 1 280 ? -3.028 -13.497 -36.854 1.00 59.38 280 GLY A N 1
ATOM 2234 C CA . GLY A 1 280 ? -3.447 -13.294 -38.242 1.00 59.38 280 GLY A CA 1
ATOM 2235 C C . GLY A 1 280 ? -2.315 -12.975 -39.234 1.00 59.38 280 GLY A C 1
ATOM 2236 O O . GLY A 1 280 ? -2.292 -13.563 -40.307 1.00 59.38 280 GLY A O 1
ATOM 2237 N N . CYS A 1 281 ? -1.342 -12.121 -38.902 1.00 64.56 281 CYS A N 1
ATOM 2238 C CA . CYS A 1 281 ? -0.184 -11.861 -39.769 1.00 64.56 281 CYS A CA 1
ATOM 2239 C C . CYS A 1 281 ? 0.755 -13.071 -39.850 1.00 64.56 281 CYS A C 1
ATOM 2241 O O . CYS A 1 281 ? 1.247 -13.381 -40.931 1.00 64.56 281 CYS A O 1
ATOM 2243 N N . LEU A 1 282 ? 0.954 -13.794 -38.742 1.00 70.31 282 LEU A N 1
ATOM 2244 C CA . LEU A 1 282 ? 1.730 -15.038 -38.744 1.00 70.31 282 LEU A CA 1
ATOM 2245 C C . LEU A 1 282 ? 1.053 -16.108 -39.620 1.00 70.31 282 LEU A C 1
ATOM 2247 O O . LEU A 1 282 ? 1.717 -16.776 -40.408 1.00 70.31 282 LEU A O 1
ATOM 2251 N N . LEU A 1 283 ? -0.278 -16.213 -39.553 1.00 77.75 283 LEU A N 1
ATOM 2252 C CA . LEU A 1 283 ? -1.072 -17.100 -40.406 1.00 77.75 283 LEU A CA 1
ATOM 2253 C C . LEU A 1 283 ? -1.014 -16.695 -41.885 1.00 77.75 283 LEU A C 1
ATOM 2255 O O . LEU A 1 283 ? -0.927 -17.574 -42.736 1.00 77.75 283 LEU A O 1
ATOM 2259 N N . ILE A 1 284 ? -0.994 -15.397 -42.206 1.00 82.44 284 ILE A N 1
ATOM 2260 C CA . ILE A 1 284 ? -0.812 -14.910 -43.585 1.00 82.44 284 ILE A CA 1
ATOM 2261 C C . ILE A 1 284 ? 0.587 -15.258 -44.111 1.00 82.44 284 ILE A C 1
ATOM 2263 O O . ILE A 1 284 ? 0.717 -15.704 -45.250 1.00 82.44 284 ILE A O 1
ATOM 2267 N N . VAL A 1 285 ? 1.633 -15.111 -43.292 1.00 85.69 285 VAL A N 1
ATOM 2268 C CA . VAL A 1 285 ? 3.005 -15.485 -43.676 1.00 85.69 285 VAL A CA 1
ATOM 2269 C C . VAL A 1 285 ? 3.124 -16.999 -43.882 1.00 85.69 285 VAL A C 1
ATOM 2271 O O . VAL A 1 285 ? 3.679 -17.432 -44.889 1.00 85.69 285 VAL A O 1
ATOM 2274 N N . ILE A 1 286 ? 2.541 -17.816 -42.999 1.00 89.44 286 ILE A N 1
ATOM 2275 C CA . ILE A 1 286 ? 2.496 -19.281 -43.161 1.00 89.44 286 ILE A CA 1
ATOM 2276 C C . ILE A 1 286 ? 1.695 -19.671 -44.415 1.00 89.44 286 ILE A C 1
ATOM 2278 O O . ILE A 1 286 ? 2.117 -20.554 -45.166 1.00 89.44 286 ILE A O 1
ATOM 2282 N N . ALA A 1 287 ? 0.577 -18.996 -44.694 1.00 90.75 287 ALA A N 1
ATOM 2283 C CA . ALA A 1 287 ? -0.205 -19.207 -45.911 1.00 90.75 287 ALA A CA 1
ATOM 2284 C C . ALA A 1 287 ? 0.601 -18.858 -47.178 1.00 90.75 287 ALA A C 1
ATOM 2286 O O . ALA A 1 287 ? 0.592 -19.611 -48.146 1.00 90.75 287 ALA A O 1
ATOM 2287 N N . LEU A 1 288 ? 1.366 -17.764 -47.168 1.00 91.75 288 LEU A N 1
ATOM 2288 C CA . LEU A 1 288 ? 2.242 -17.396 -48.285 1.00 91.75 288 LEU A CA 1
ATOM 2289 C C . LEU A 1 288 ? 3.367 -18.414 -48.500 1.00 91.75 288 LEU A C 1
ATOM 2291 O O . LEU A 1 288 ? 3.605 -18.831 -49.632 1.00 91.75 288 LEU A O 1
ATOM 2295 N N . ILE A 1 289 ? 4.025 -18.862 -47.428 1.00 92.88 289 ILE A N 1
ATOM 2296 C CA . ILE A 1 289 ? 5.090 -19.873 -47.508 1.00 92.88 289 ILE A CA 1
ATOM 2297 C C . ILE A 1 289 ? 4.538 -21.196 -48.049 1.00 92.88 289 ILE A C 1
ATOM 2299 O O . ILE A 1 289 ? 5.150 -21.812 -48.921 1.00 92.88 289 ILE A O 1
ATOM 2303 N N . THR A 1 290 ? 3.364 -21.626 -47.581 1.00 92.38 290 THR A N 1
ATOM 2304 C CA . THR A 1 290 ? 2.725 -22.853 -48.079 1.00 92.38 290 THR A CA 1
ATOM 2305 C C . THR A 1 290 ? 2.328 -22.734 -49.550 1.00 92.38 290 THR A C 1
ATOM 2307 O O . THR A 1 290 ? 2.597 -23.662 -50.309 1.00 92.38 290 THR A O 1
ATOM 2310 N N . VAL A 1 291 ? 1.796 -21.591 -49.997 1.00 94.31 291 VAL A N 1
ATOM 2311 C CA . VAL A 1 291 ? 1.516 -21.343 -51.424 1.00 94.31 291 VAL A CA 1
ATOM 2312 C C . VAL A 1 291 ? 2.790 -21.420 -52.271 1.00 94.31 291 VAL A C 1
ATOM 2314 O O . VAL A 1 291 ? 2.772 -22.052 -53.326 1.00 94.31 291 VAL A O 1
ATOM 2317 N N . ILE A 1 292 ? 3.907 -20.850 -51.807 1.00 92.81 292 ILE A N 1
ATOM 2318 C CA . ILE A 1 292 ? 5.196 -20.905 -52.518 1.00 92.81 292 ILE A CA 1
ATOM 2319 C C . ILE A 1 292 ? 5.719 -22.345 -52.607 1.00 92.81 292 ILE A C 1
ATOM 2321 O O . ILE A 1 292 ? 6.147 -22.776 -53.676 1.00 92.81 292 ILE A O 1
ATOM 2325 N N . LEU A 1 293 ? 5.651 -23.118 -51.520 1.00 92.25 293 LEU A N 1
ATOM 2326 C CA . LEU A 1 293 ? 6.088 -24.519 -51.515 1.00 92.25 293 LEU A CA 1
ATOM 2327 C C . LEU A 1 293 ? 5.227 -25.395 -52.435 1.00 92.25 293 LEU A C 1
ATOM 2329 O O . LEU A 1 293 ? 5.762 -26.226 -53.169 1.00 92.25 293 LEU A O 1
ATOM 2333 N N . VAL A 1 294 ? 3.907 -25.185 -52.446 1.00 91.12 294 VAL A N 1
ATOM 2334 C CA . VAL A 1 294 ? 2.994 -25.881 -53.365 1.00 91.12 294 VAL A CA 1
ATOM 2335 C C . VAL A 1 294 ? 3.286 -25.493 -54.815 1.00 91.12 294 VAL A C 1
ATOM 2337 O O . VAL A 1 294 ? 3.339 -26.373 -55.674 1.00 91.12 294 VAL A O 1
ATOM 2340 N N . ALA A 1 295 ? 3.526 -24.209 -55.093 1.00 89.00 295 ALA A N 1
ATOM 2341 C CA . ALA A 1 295 ? 3.870 -23.729 -56.427 1.00 89.00 295 ALA A CA 1
ATOM 2342 C C . ALA A 1 295 ? 5.200 -24.314 -56.927 1.00 89.00 295 ALA A C 1
ATOM 2344 O O . ALA A 1 295 ? 5.248 -24.803 -58.053 1.00 89.00 295 ALA A O 1
ATOM 2345 N N . ASN A 1 296 ? 6.240 -24.352 -56.087 1.00 85.81 296 ASN A N 1
ATOM 2346 C CA . ASN A 1 296 ? 7.531 -24.956 -56.432 1.00 85.81 296 ASN A CA 1
ATOM 2347 C C . ASN A 1 296 ? 7.408 -26.463 -56.683 1.00 85.81 296 ASN A C 1
ATOM 2349 O O . ASN A 1 296 ? 7.901 -26.957 -57.691 1.00 85.81 296 ASN A O 1
ATOM 2353 N N . HIS A 1 297 ? 6.664 -27.188 -55.843 1.00 87.19 297 HIS A N 1
ATOM 2354 C CA . HIS A 1 297 ? 6.418 -28.615 -56.060 1.00 87.19 297 HIS A CA 1
ATOM 2355 C C . HIS A 1 297 ? 5.628 -28.885 -57.359 1.00 87.19 297 HIS A C 1
ATOM 2357 O O . HIS A 1 297 ? 5.840 -29.896 -58.034 1.00 87.19 297 HIS A O 1
ATOM 2363 N N . PHE A 1 298 ? 4.706 -27.993 -57.736 1.00 83.62 298 PHE A N 1
ATOM 2364 C CA . PHE A 1 298 ? 4.014 -28.074 -59.024 1.00 83.62 298 PHE A CA 1
ATOM 2365 C C . PHE A 1 298 ? 4.927 -27.735 -60.205 1.00 83.62 298 PHE A C 1
ATOM 2367 O O . PHE A 1 298 ? 4.834 -28.409 -61.232 1.00 83.62 298 PHE A O 1
ATOM 2374 N N . LEU A 1 299 ? 5.810 -26.742 -60.063 1.00 80.44 299 LEU A N 1
ATOM 2375 C CA . LEU A 1 299 ? 6.788 -26.371 -61.085 1.00 80.44 299 LEU A CA 1
ATOM 2376 C C . LEU A 1 299 ? 7.769 -27.515 -61.358 1.00 80.44 299 LEU A C 1
ATOM 2378 O O . LEU A 1 299 ? 7.964 -27.863 -62.518 1.00 80.44 299 LEU A O 1
ATOM 2382 N N . ASP A 1 300 ? 8.301 -28.154 -60.314 1.00 77.94 300 ASP A N 1
ATOM 2383 C CA . ASP A 1 300 ? 9.217 -29.293 -60.446 1.00 77.94 300 ASP A CA 1
ATOM 2384 C C . ASP A 1 300 ? 8.549 -30.473 -61.166 1.00 77.94 300 ASP A C 1
ATOM 2386 O O . ASP A 1 300 ? 9.136 -31.086 -62.060 1.00 77.94 300 ASP A O 1
ATOM 2390 N N . LYS A 1 301 ? 7.272 -30.751 -60.865 1.00 77.00 301 LYS A N 1
ATOM 2391 C CA . LYS A 1 301 ? 6.497 -31.773 -61.589 1.00 77.00 301 LYS A CA 1
ATOM 2392 C C . LYS A 1 301 ? 6.207 -31.404 -63.045 1.00 77.00 301 LYS A C 1
ATOM 2394 O O . LYS A 1 301 ? 6.085 -32.306 -63.874 1.00 77.00 301 LYS A O 1
ATOM 2399 N N . TYR A 1 302 ? 6.058 -30.120 -63.360 1.00 74.50 302 TYR A N 1
ATOM 2400 C CA . TYR A 1 302 ? 5.819 -29.660 -64.730 1.00 74.50 302 TYR A CA 1
ATOM 2401 C C . TYR A 1 302 ? 7.103 -29.645 -65.565 1.00 74.50 302 TYR A C 1
ATOM 2403 O O . TYR A 1 302 ? 7.077 -30.020 -66.737 1.00 74.50 302 TYR A O 1
ATOM 2411 N N . LEU A 1 303 ? 8.227 -29.254 -64.962 1.00 65.12 303 LEU A N 1
ATOM 2412 C CA . LEU A 1 303 ? 9.528 -29.173 -65.623 1.00 65.12 303 LEU A CA 1
ATOM 2413 C C . LEU A 1 303 ? 10.159 -30.553 -65.849 1.00 65.12 303 LEU A C 1
ATOM 2415 O O . LEU A 1 303 ? 10.796 -30.753 -66.879 1.00 65.12 303 LEU A O 1
ATOM 2419 N N . ALA A 1 304 ? 9.871 -31.544 -64.998 1.00 60.75 304 ALA A N 1
ATOM 2420 C CA . ALA A 1 304 ? 10.284 -32.939 -65.203 1.00 60.75 304 ALA A CA 1
ATOM 2421 C C . ALA A 1 304 ? 9.665 -33.621 -66.448 1.00 60.75 304 ALA A C 1
ATOM 2423 O O . ALA A 1 304 ? 9.948 -34.787 -66.720 1.00 60.75 304 ALA A O 1
ATOM 2424 N N . LYS A 1 305 ? 8.802 -32.927 -67.204 1.00 57.84 305 LYS A N 1
ATOM 2425 C CA . LYS A 1 305 ? 8.137 -33.452 -68.406 1.00 57.84 305 LYS A CA 1
ATOM 2426 C C . LYS A 1 305 ? 8.767 -32.996 -69.725 1.00 57.84 305 LYS A C 1
ATOM 2428 O O . LYS A 1 305 ? 8.278 -33.394 -70.783 1.00 57.84 305 LYS A O 1
ATOM 2433 N N . PHE A 1 306 ? 9.831 -32.195 -69.685 1.00 50.06 306 PHE A N 1
ATOM 2434 C CA . PHE A 1 306 ? 10.574 -31.818 -70.885 1.00 50.06 306 PHE A CA 1
ATOM 2435 C C . PHE A 1 306 ? 11.778 -32.752 -71.084 1.00 50.06 306 PHE A C 1
ATOM 2437 O O . PHE A 1 306 ? 12.639 -32.814 -70.211 1.00 50.06 306 PHE A O 1
ATOM 2444 N N . PRO A 1 307 ? 11.853 -33.495 -72.203 1.00 48.25 307 PRO A N 1
ATOM 2445 C CA . PRO A 1 307 ? 13.034 -34.282 -72.531 1.00 48.25 307 PRO A CA 1
ATOM 2446 C C . PRO A 1 307 ? 14.188 -33.347 -72.915 1.00 48.25 307 PRO A C 1
ATOM 2448 O O . PRO A 1 307 ? 14.032 -32.480 -73.778 1.00 48.25 307 PRO A O 1
ATOM 2451 N N . GLU A 1 308 ? 15.340 -33.524 -72.269 1.00 47.16 308 GLU A N 1
ATOM 2452 C CA . GLU A 1 308 ? 16.578 -32.818 -72.609 1.00 47.16 308 GLU A CA 1
ATOM 2453 C C . GLU A 1 308 ? 17.054 -33.161 -74.036 1.00 47.16 308 GLU A C 1
ATOM 2455 O O . GLU A 1 308 ? 17.012 -34.328 -74.440 1.00 47.16 308 GLU A O 1
ATOM 2460 N N . PRO A 1 309 ? 17.545 -32.176 -74.811 1.00 47.91 309 PRO A N 1
ATOM 2461 C CA . PRO A 1 309 ? 18.304 -32.417 -76.032 1.00 47.91 309 PRO A CA 1
ATOM 2462 C C . PRO A 1 309 ? 19.804 -32.658 -75.746 1.00 47.91 309 PRO A C 1
ATOM 2464 O O . PRO A 1 309 ? 20.322 -32.213 -74.722 1.00 47.91 309 PRO A O 1
ATOM 2467 N N . PRO A 1 310 ? 20.518 -33.347 -76.659 1.00 46.66 310 PRO A N 1
ATOM 2468 C CA . PRO A 1 310 ? 21.829 -33.926 -76.387 1.00 46.66 310 PRO A CA 1
ATOM 2469 C C . PRO A 1 310 ? 22.989 -32.922 -76.362 1.00 46.66 310 PRO A C 1
ATOM 2471 O O . PRO A 1 310 ? 23.013 -31.909 -77.064 1.00 46.66 310 PRO A O 1
ATOM 2474 N N . GLU A 1 311 ? 23.975 -33.323 -75.562 1.00 41.53 311 GLU A N 1
ATOM 2475 C CA . GLU A 1 311 ? 25.278 -32.735 -75.260 1.00 41.53 311 GLU A CA 1
ATOM 2476 C C . GLU A 1 311 ? 26.054 -32.128 -76.440 1.00 41.53 311 GLU A C 1
ATOM 2478 O O . GLU A 1 311 ? 26.151 -32.702 -77.529 1.00 41.53 311 GLU A O 1
ATOM 2483 N N . LYS A 1 312 ? 26.790 -31.048 -76.139 1.00 41.50 312 LYS A N 1
ATOM 2484 C CA . LYS A 1 312 ? 28.110 -30.800 -76.731 1.00 41.50 312 LYS A CA 1
ATOM 2485 C C . LYS A 1 312 ? 29.153 -30.468 -75.667 1.00 41.50 312 LYS A C 1
ATOM 2487 O O . LYS A 1 312 ? 28.963 -29.633 -74.791 1.00 41.50 312 LYS A O 1
ATOM 2492 N N . THR A 1 313 ? 30.257 -31.179 -75.822 1.00 38.06 313 THR A N 1
ATOM 2493 C CA . THR A 1 313 ? 31.463 -31.330 -75.011 1.00 38.06 313 THR A CA 1
ATOM 2494 C C . THR A 1 313 ? 32.433 -30.152 -75.164 1.00 38.06 313 THR A C 1
ATOM 2496 O O . THR A 1 313 ? 32.547 -29.615 -76.265 1.00 38.06 313 THR A O 1
ATOM 2499 N N . SER A 1 314 ? 33.186 -29.831 -74.099 1.00 39.09 314 SER A N 1
ATOM 2500 C CA . SER A 1 314 ? 34.643 -29.508 -74.035 1.00 39.09 314 SER A CA 1
ATOM 2501 C C . SER A 1 314 ? 34.911 -28.699 -72.749 1.00 39.09 314 SER A C 1
ATOM 2503 O O . SER A 1 314 ? 34.416 -27.589 -72.621 1.00 39.09 314 SER A O 1
ATOM 2505 N N . ALA A 1 315 ? 35.468 -29.272 -71.676 1.00 34.81 315 ALA A N 1
ATOM 2506 C CA . ALA A 1 315 ? 36.871 -29.651 -71.422 1.00 34.81 315 ALA A CA 1
ATOM 2507 C C . ALA A 1 315 ? 37.650 -28.570 -70.639 1.00 34.81 315 ALA A C 1
ATOM 2509 O O . ALA A 1 315 ? 37.835 -27.468 -71.148 1.00 34.81 315 ALA A O 1
ATOM 2510 N N . THR A 1 316 ? 38.115 -28.924 -69.426 1.00 32.38 316 THR A N 1
ATOM 2511 C CA . THR A 1 316 ? 39.455 -28.687 -68.807 1.00 32.38 316 THR A CA 1
ATOM 2512 C C . THR A 1 316 ? 39.327 -28.843 -67.267 1.00 32.38 316 THR A C 1
ATOM 2514 O O . THR A 1 316 ? 38.656 -28.028 -66.644 1.00 32.38 316 THR A O 1
ATOM 2517 N N . THR A 1 317 ? 39.636 -30.013 -66.670 1.00 32.28 317 THR A N 1
ATOM 2518 C CA . THR A 1 317 ? 40.859 -30.358 -65.867 1.00 32.28 317 THR A CA 1
ATOM 2519 C C . THR A 1 317 ? 41.158 -29.389 -64.690 1.00 32.28 317 THR A C 1
ATOM 2521 O O . THR A 1 317 ? 41.198 -28.191 -64.914 1.00 32.28 317 THR A O 1
ATOM 2524 N N . SER A 1 318 ? 41.414 -29.755 -63.417 1.00 32.31 318 SER A N 1
ATOM 2525 C CA . SER A 1 318 ? 41.753 -31.022 -62.734 1.00 32.31 318 SER A CA 1
ATOM 2526 C C . SER A 1 318 ? 41.602 -30.912 -61.192 1.00 32.31 318 SER A C 1
ATOM 2528 O O . SER A 1 318 ? 41.911 -29.868 -60.630 1.00 32.31 318 SER A O 1
ATOM 2530 N N . SER A 1 319 ? 41.268 -32.050 -60.553 1.00 31.94 319 SER A N 1
ATOM 2531 C CA . SER A 1 319 ? 41.718 -32.612 -59.242 1.00 31.94 319 SER A CA 1
ATOM 2532 C C . SER A 1 319 ? 41.565 -31.816 -57.918 1.00 31.94 319 SER A C 1
ATOM 2534 O O . SER A 1 319 ? 42.199 -30.781 -57.766 1.00 31.94 319 SER A O 1
ATOM 2536 N N . THR A 1 320 ? 40.744 -32.212 -56.919 1.00 28.66 320 THR A N 1
ATOM 2537 C CA . THR A 1 320 ? 40.787 -33.412 -56.012 1.00 28.66 320 THR A CA 1
ATOM 2538 C C . THR A 1 320 ? 41.912 -33.275 -54.963 1.00 28.66 320 THR A C 1
ATOM 2540 O O . THR A 1 320 ? 43.064 -33.165 -55.348 1.00 28.66 320 THR A O 1
ATOM 2543 N N . THR A 1 321 ? 41.679 -33.170 -53.644 1.00 31.72 321 THR A N 1
ATOM 2544 C CA . THR A 1 321 ? 41.128 -34.193 -52.725 1.00 31.72 321 THR A CA 1
ATOM 2545 C C . THR A 1 321 ? 40.577 -33.607 -51.410 1.00 31.72 321 THR A C 1
ATOM 2547 O O . THR A 1 321 ? 41.276 -32.882 -50.705 1.00 31.72 321 THR A O 1
ATOM 2550 N N . THR A 1 322 ? 39.386 -34.058 -51.012 1.00 34.31 322 THR A N 1
ATOM 2551 C CA . THR A 1 322 ? 38.965 -34.240 -49.605 1.00 34.31 322 THR A CA 1
ATOM 2552 C C . THR A 1 322 ? 39.201 -35.720 -49.240 1.00 34.31 322 THR A C 1
ATOM 2554 O O . THR A 1 322 ? 39.307 -36.547 -50.150 1.00 34.31 322 THR A O 1
ATOM 2557 N N . PRO A 1 323 ? 39.233 -36.103 -47.951 1.00 42.12 323 PRO A N 1
ATOM 2558 C CA . PRO A 1 323 ? 38.033 -36.788 -47.482 1.00 42.12 323 PRO A CA 1
ATOM 2559 C C . PRO A 1 323 ? 37.597 -36.425 -46.058 1.00 42.12 323 PRO A C 1
ATOM 2561 O O . PRO A 1 323 ? 38.375 -36.205 -45.134 1.00 42.12 323 PRO A O 1
ATOM 2564 N N . THR A 1 324 ? 36.279 -36.420 -45.946 1.00 32.97 324 THR A N 1
ATOM 2565 C CA . THR A 1 324 ? 35.404 -36.354 -44.786 1.00 32.97 324 THR A CA 1
ATOM 2566 C C . THR A 1 324 ? 35.734 -37.413 -43.732 1.00 32.97 324 THR A C 1
ATOM 2568 O O . THR A 1 324 ? 35.978 -38.571 -44.070 1.00 32.97 324 THR A O 1
ATOM 2571 N N . ARG A 1 325 ? 35.580 -37.070 -42.447 1.00 26.42 325 ARG A N 1
ATOM 2572 C CA . ARG A 1 325 ? 35.207 -38.057 -41.426 1.00 26.42 325 ARG A CA 1
ATOM 2573 C C . ARG A 1 325 ? 34.160 -37.481 -40.476 1.00 26.42 325 ARG A C 1
ATOM 2575 O O . ARG A 1 325 ? 34.463 -36.678 -39.604 1.00 26.42 325 ARG A O 1
ATOM 2582 N N . VAL A 1 326 ? 32.926 -37.925 -40.695 1.00 33.12 326 VAL A N 1
ATOM 2583 C CA . VAL A 1 326 ? 31.825 -37.938 -39.726 1.00 33.12 326 VAL A CA 1
ATOM 2584 C C . VAL A 1 326 ? 32.146 -38.986 -38.663 1.00 33.12 326 VAL A C 1
ATOM 2586 O O . VAL A 1 326 ? 32.556 -40.085 -39.032 1.00 33.12 326 VAL A O 1
ATOM 2589 N N . LEU A 1 327 ? 31.947 -38.642 -37.389 1.00 28.03 327 LEU A N 1
ATOM 2590 C CA . LEU A 1 327 ? 31.650 -39.540 -36.264 1.00 28.03 327 LEU A CA 1
ATOM 2591 C C . LEU A 1 327 ? 31.180 -38.671 -35.073 1.00 28.03 327 LEU A C 1
ATOM 2593 O O . LEU A 1 327 ? 31.989 -38.061 -34.382 1.00 28.03 327 LEU A O 1
ATOM 2597 N N . GLU A 1 328 ? 29.865 -38.600 -34.865 1.00 29.84 328 GLU A N 1
ATOM 2598 C CA . GLU A 1 328 ? 29.255 -38.634 -33.519 1.00 29.84 328 GLU A CA 1
ATOM 2599 C C . GLU A 1 328 ? 29.300 -40.098 -33.006 1.00 29.84 328 GLU A C 1
ATOM 2601 O O . GLU A 1 328 ? 29.523 -40.982 -33.844 1.00 29.84 328 GLU A O 1
ATOM 2606 N N . PRO A 1 329 ? 29.046 -40.437 -31.716 1.00 38.50 329 PRO A N 1
ATOM 2607 C CA . PRO A 1 329 ? 28.476 -39.637 -30.620 1.00 38.50 329 PRO A CA 1
ATOM 2608 C C . PRO A 1 329 ? 29.229 -39.793 -29.267 1.00 38.50 329 PRO A C 1
ATOM 2610 O O . PRO A 1 329 ? 30.267 -40.444 -29.187 1.00 38.50 329 PRO A O 1
ATOM 2613 N N . SER A 1 330 ? 28.617 -39.246 -28.205 1.00 25.41 330 SER A N 1
ATOM 2614 C CA . SER A 1 330 ? 28.844 -39.486 -26.765 1.00 25.41 330 SER A CA 1
ATOM 2615 C C . SER A 1 330 ? 29.688 -38.445 -26.027 1.00 25.41 330 SER A C 1
ATOM 2617 O O . SER A 1 330 ? 30.886 -38.610 -25.855 1.00 25.41 330 SER A O 1
ATOM 2619 N N . ASP A 1 331 ? 29.009 -37.446 -25.452 1.00 26.55 331 ASP A N 1
ATOM 2620 C CA . ASP A 1 331 ? 29.218 -37.152 -24.031 1.00 26.55 331 ASP A CA 1
ATOM 2621 C C . ASP A 1 331 ? 27.987 -36.495 -23.391 1.00 26.55 331 ASP A C 1
ATOM 2623 O O . ASP A 1 331 ? 27.674 -35.316 -23.557 1.00 26.55 331 ASP A O 1
ATOM 2627 N N . THR A 1 332 ? 27.270 -37.310 -22.623 1.00 31.98 332 THR A N 1
ATOM 2628 C CA . THR A 1 332 ? 26.149 -36.917 -21.773 1.00 31.98 332 THR A CA 1
ATOM 2629 C C . THR A 1 332 ? 26.709 -36.300 -20.491 1.00 31.98 332 THR A C 1
ATOM 2631 O O . THR A 1 332 ? 26.817 -36.969 -19.465 1.00 31.98 332 THR A O 1
ATOM 2634 N N . ARG A 1 333 ? 27.070 -35.012 -20.509 1.00 25.48 333 ARG A N 1
ATOM 2635 C CA . ARG A 1 333 ? 27.246 -34.238 -19.268 1.00 25.48 333 ARG A CA 1
ATOM 2636 C C . ARG A 1 333 ? 26.017 -33.379 -19.026 1.00 25.48 333 ARG A C 1
ATOM 2638 O O . ARG A 1 333 ? 25.856 -32.313 -19.607 1.00 25.48 333 ARG A O 1
ATOM 2645 N N . ARG A 1 334 ? 25.157 -33.874 -18.131 1.00 28.02 334 ARG A N 1
ATOM 2646 C CA . ARG A 1 334 ? 24.107 -33.090 -17.472 1.00 28.02 334 ARG A CA 1
ATOM 2647 C C . ARG A 1 334 ? 24.737 -31.827 -16.868 1.00 28.02 334 ARG A C 1
ATOM 2649 O O . ARG A 1 334 ? 25.613 -31.967 -16.013 1.00 28.02 334 ARG A O 1
ATOM 2656 N N . PRO A 1 335 ? 24.282 -30.618 -17.223 1.00 27.44 335 PRO A N 1
ATOM 2657 C CA . PRO A 1 335 ? 24.455 -29.469 -16.358 1.00 27.44 335 PRO A CA 1
ATOM 2658 C C . PRO A 1 335 ? 23.550 -29.688 -15.147 1.00 27.44 335 PRO A C 1
ATOM 2660 O O . PRO A 1 335 ? 22.331 -29.805 -15.267 1.00 27.44 335 PRO A O 1
ATOM 2663 N N . ILE A 1 336 ? 24.175 -29.802 -13.982 1.00 29.98 336 ILE A N 1
ATOM 2664 C CA . ILE A 1 336 ? 23.524 -29.644 -12.684 1.00 29.98 336 ILE A CA 1
ATOM 2665 C C . ILE A 1 336 ? 22.754 -28.313 -12.742 1.00 29.98 336 ILE A C 1
ATOM 2667 O O . ILE A 1 336 ? 23.356 -27.313 -13.145 1.00 29.98 336 ILE A O 1
ATOM 2671 N N . PRO A 1 337 ? 21.452 -28.261 -12.402 1.00 27.34 337 PRO A N 1
ATOM 2672 C CA . PRO A 1 337 ? 20.752 -26.990 -12.314 1.00 27.34 337 PRO A CA 1
ATOM 2673 C C . PRO A 1 337 ? 21.488 -26.124 -11.294 1.00 27.34 337 PRO A C 1
ATOM 2675 O O . PRO A 1 337 ? 21.638 -26.506 -10.133 1.00 27.34 337 PRO A O 1
ATOM 2678 N N . ALA A 1 338 ? 21.993 -24.981 -11.757 1.00 26.41 338 ALA A N 1
ATOM 2679 C CA . ALA A 1 338 ? 22.515 -23.951 -10.885 1.00 26.41 338 ALA A CA 1
ATOM 2680 C C . ALA A 1 338 ? 21.405 -23.599 -9.892 1.00 26.41 338 ALA A C 1
ATOM 2682 O O . ALA A 1 338 ? 20.348 -23.093 -10.271 1.00 26.41 338 ALA A O 1
ATOM 2683 N N . GLN A 1 339 ? 21.636 -23.948 -8.629 1.00 29.66 339 GLN A N 1
ATOM 2684 C CA . GLN A 1 339 ? 20.830 -23.484 -7.518 1.00 29.66 339 GLN A CA 1
ATOM 2685 C C . GLN A 1 339 ? 20.767 -21.959 -7.602 1.00 29.66 339 GLN A C 1
ATOM 2687 O O . GLN A 1 339 ? 21.795 -21.284 -7.671 1.00 29.66 339 GLN A O 1
ATOM 2692 N N . GLN A 1 340 ? 19.545 -21.434 -7.626 1.00 25.33 340 GLN A N 1
ATOM 2693 C CA . GLN A 1 340 ? 19.276 -20.035 -7.329 1.00 25.33 340 GLN A CA 1
ATOM 2694 C C . GLN A 1 340 ? 20.017 -19.675 -6.031 1.00 25.33 340 GLN A C 1
ATOM 2696 O O . GLN A 1 340 ? 19.873 -20.414 -5.050 1.00 25.33 340 GLN A O 1
ATOM 2701 N N . PRO A 1 341 ? 20.810 -18.590 -5.980 1.00 29.27 341 PRO A N 1
ATOM 2702 C CA . PRO A 1 341 ? 21.349 -18.137 -4.712 1.00 29.27 341 PRO A CA 1
ATOM 2703 C C . PRO A 1 341 ? 20.179 -17.790 -3.786 1.00 29.27 341 PRO A C 1
ATOM 2705 O O . PRO A 1 341 ? 19.272 -17.032 -4.133 1.00 29.27 341 PRO A O 1
ATOM 2708 N N . ALA A 1 342 ? 20.198 -18.434 -2.625 1.00 28.27 342 ALA A N 1
ATOM 2709 C CA . ALA A 1 342 ? 19.243 -18.303 -1.546 1.00 28.27 342 ALA A CA 1
ATOM 2710 C C . ALA A 1 342 ? 19.084 -16.834 -1.123 1.00 28.27 342 ALA A C 1
ATOM 2712 O O . ALA A 1 342 ? 19.947 -16.290 -0.445 1.00 28.27 342 ALA A O 1
ATOM 2713 N N . ASN A 1 343 ? 17.964 -16.209 -1.485 1.00 25.39 343 ASN A N 1
ATOM 2714 C CA . ASN A 1 343 ? 17.618 -14.853 -1.039 1.00 25.39 343 ASN A CA 1
ATOM 2715 C C . ASN A 1 343 ? 16.523 -14.838 0.046 1.00 25.39 343 ASN A C 1
ATOM 2717 O O . ASN A 1 343 ? 15.886 -13.817 0.266 1.00 25.39 343 ASN A O 1
ATOM 2721 N N . ILE A 1 344 ? 16.291 -15.965 0.732 1.00 29.44 344 ILE A N 1
ATOM 2722 C CA . ILE A 1 344 ? 15.216 -16.107 1.740 1.00 29.44 344 ILE A CA 1
ATOM 2723 C C . ILE A 1 344 ? 15.751 -16.055 3.192 1.00 29.44 344 ILE A C 1
ATOM 2725 O O . ILE A 1 344 ? 14.978 -16.062 4.137 1.00 29.44 344 ILE A O 1
ATOM 2729 N N . SER A 1 345 ? 17.063 -15.930 3.420 1.00 41.22 345 SER A N 1
ATOM 2730 C CA . SER A 1 345 ? 17.654 -16.057 4.770 1.00 41.22 345 SER A CA 1
ATOM 2731 C C . SER A 1 345 ? 18.226 -14.753 5.352 1.00 41.22 345 SER A C 1
ATOM 2733 O O . SER A 1 345 ? 19.270 -14.784 6.005 1.00 41.22 345 SER A O 1
ATOM 2735 N N . LEU A 1 346 ? 17.592 -13.600 5.110 1.00 51.88 346 LEU A N 1
ATOM 2736 C CA . LEU A 1 346 ? 18.053 -12.323 5.683 1.00 51.88 346 LEU A CA 1
ATOM 2737 C C . LEU A 1 346 ? 17.034 -11.623 6.586 1.00 51.88 346 LEU A C 1
ATOM 2739 O O . LEU A 1 346 ? 17.439 -10.704 7.286 1.00 51.88 346 LEU A O 1
ATOM 2743 N N . GLN A 1 347 ? 15.765 -12.041 6.629 1.00 55.19 347 GLN A N 1
ATOM 2744 C CA . GLN A 1 347 ? 14.806 -11.490 7.594 1.00 55.19 347 GLN A CA 1
ATOM 2745 C C . GLN A 1 347 ? 15.116 -11.999 9.004 1.00 55.19 347 GLN A C 1
ATOM 2747 O O . GLN A 1 347 ? 15.316 -13.197 9.212 1.00 55.19 347 GLN A O 1
ATOM 2752 N N . VAL A 1 348 ? 15.176 -11.075 9.960 1.00 66.06 348 VAL A N 1
ATOM 2753 C CA . VAL A 1 348 ? 15.409 -11.357 11.377 1.00 66.06 348 VAL A CA 1
ATOM 2754 C C . VAL A 1 348 ? 14.091 -11.176 12.105 1.00 66.06 348 VAL A C 1
ATOM 2756 O O . VAL A 1 348 ? 13.429 -10.153 11.959 1.00 66.06 348 VAL A O 1
ATOM 2759 N N . PHE A 1 349 ? 13.692 -12.189 12.865 1.00 63.47 349 PHE A N 1
ATOM 2760 C CA . PHE A 1 349 ? 12.526 -12.084 13.728 1.00 63.47 349 PHE 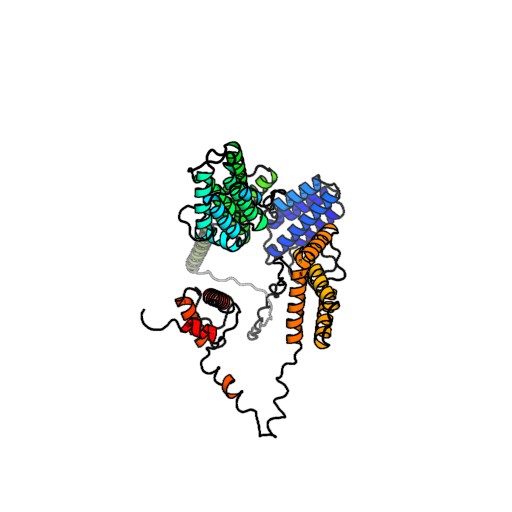A CA 1
ATOM 2761 C C . PHE A 1 349 ? 12.873 -11.196 14.930 1.00 63.47 349 PHE A C 1
ATOM 2763 O O . PHE A 1 349 ? 13.875 -11.456 15.596 1.00 63.47 349 PHE A O 1
ATOM 2770 N N . ASN A 1 350 ? 12.061 -10.173 15.205 1.00 78.00 350 ASN A N 1
ATOM 2771 C CA . ASN A 1 350 ? 12.158 -9.374 16.426 1.00 78.00 350 ASN A CA 1
ATOM 2772 C C . ASN A 1 350 ? 10.798 -9.279 17.121 1.00 78.00 350 ASN A C 1
ATOM 2774 O O . ASN A 1 350 ? 9.747 -9.251 16.476 1.00 78.00 350 ASN A O 1
ATOM 2778 N N . ARG A 1 351 ? 10.810 -9.218 18.455 1.00 75.81 351 ARG A N 1
ATOM 2779 C CA . ARG A 1 351 ? 9.589 -9.054 19.261 1.00 75.81 351 ARG A CA 1
ATOM 2780 C C . ARG A 1 351 ? 8.972 -7.656 19.131 1.00 75.81 351 ARG A C 1
ATOM 2782 O O . ARG A 1 351 ? 7.819 -7.470 19.506 1.00 75.81 351 ARG A O 1
ATOM 2789 N N . ALA A 1 352 ? 9.714 -6.688 18.589 1.00 71.75 352 ALA A N 1
ATOM 2790 C CA . ALA A 1 352 ? 9.238 -5.328 18.332 1.00 71.75 352 ALA A CA 1
ATOM 2791 C C . ALA A 1 352 ? 8.247 -5.233 17.153 1.00 71.75 352 ALA A C 1
ATOM 2793 O O . ALA A 1 352 ? 7.614 -4.194 16.978 1.00 71.75 352 ALA A O 1
ATOM 2794 N N . GLY A 1 353 ? 8.110 -6.287 16.337 1.00 72.38 353 GLY A N 1
ATOM 2795 C CA . GLY A 1 353 ? 7.246 -6.295 15.152 1.00 72.38 353 GLY A CA 1
ATOM 2796 C C . GLY A 1 353 ? 7.716 -5.350 14.039 1.00 72.38 353 GLY A C 1
ATOM 2797 O O . GLY A 1 353 ? 6.963 -5.071 13.107 1.00 72.38 353 GLY A O 1
ATOM 2798 N N . LEU A 1 354 ? 8.947 -4.839 14.133 1.00 79.12 354 LEU A N 1
ATOM 2799 C CA . LEU A 1 354 ? 9.544 -3.956 13.137 1.00 79.12 354 LEU A CA 1
ATOM 2800 C C . LEU A 1 354 ? 10.327 -4.776 12.117 1.00 79.12 354 LEU A C 1
ATOM 2802 O O . LEU A 1 354 ? 11.050 -5.701 12.472 1.00 79.12 354 LEU A O 1
ATOM 2806 N N . GLU A 1 355 ? 10.239 -4.406 10.843 1.00 83.25 355 GLU A N 1
ATOM 2807 C CA . GLU A 1 355 ? 11.000 -5.090 9.799 1.00 83.25 355 GLU A CA 1
ATOM 2808 C C . GLU A 1 355 ? 12.512 -4.906 10.012 1.00 83.25 355 GLU A C 1
ATOM 2810 O O . GLU A 1 355 ? 13.025 -3.781 10.020 1.00 83.25 355 GLU A O 1
ATOM 2815 N N . GLU A 1 356 ? 13.209 -6.031 10.184 1.00 84.50 356 GLU A N 1
ATOM 2816 C CA . GLU A 1 356 ? 14.642 -6.122 10.441 1.00 84.50 356 GLU A CA 1
ATOM 2817 C C . GLU A 1 356 ? 15.275 -7.136 9.483 1.00 84.50 356 GLU A C 1
ATOM 2819 O O . GLU A 1 356 ? 14.778 -8.254 9.305 1.00 84.50 356 GLU A O 1
ATOM 2824 N N . SER A 1 357 ? 16.386 -6.756 8.851 1.00 86.69 357 SER A N 1
ATOM 2825 C CA . SER A 1 357 ? 17.072 -7.625 7.894 1.00 86.69 357 SER A CA 1
ATOM 2826 C C . SER A 1 357 ? 18.584 -7.570 8.050 1.00 86.69 357 SER A C 1
ATOM 2828 O O . SER A 1 357 ? 19.157 -6.487 8.113 1.00 86.69 357 SER A O 1
ATOM 2830 N N . LYS A 1 358 ? 19.260 -8.723 8.052 1.00 84.44 358 LYS A N 1
ATOM 2831 C CA . LYS A 1 358 ? 20.725 -8.782 8.130 1.00 84.44 358 LYS A CA 1
ATOM 2832 C C . LYS A 1 358 ? 21.348 -8.132 6.884 1.00 84.44 358 LYS A C 1
ATOM 2834 O O . LYS A 1 358 ? 21.078 -8.606 5.778 1.00 84.44 358 LYS A O 1
ATOM 2839 N N . PRO A 1 359 ? 22.236 -7.130 7.022 1.00 81.56 359 PRO A N 1
ATOM 2840 C CA . PRO A 1 359 ? 23.010 -6.649 5.889 1.00 81.56 359 PRO A CA 1
ATOM 2841 C C . PRO A 1 359 ? 24.017 -7.721 5.437 1.00 81.56 359 PRO A C 1
ATOM 2843 O O . PRO A 1 359 ? 24.439 -8.567 6.244 1.00 81.56 359 PRO A O 1
ATOM 2846 N N . PRO A 1 360 ? 24.431 -7.712 4.157 1.00 75.81 360 PRO A N 1
ATOM 2847 C CA . PRO A 1 360 ? 25.492 -8.589 3.674 1.00 75.81 360 PRO A CA 1
ATOM 2848 C C . PRO A 1 360 ? 26.795 -8.333 4.447 1.00 75.81 360 PRO A C 1
ATOM 2850 O O . PRO A 1 360 ? 27.042 -7.230 4.927 1.00 75.81 360 PRO A O 1
ATOM 2853 N N . THR A 1 361 ? 27.640 -9.355 4.580 1.00 71.38 361 THR A N 1
ATOM 2854 C CA . THR A 1 361 ? 28.969 -9.207 5.195 1.00 71.38 361 THR A CA 1
ATOM 2855 C C . THR A 1 361 ? 29.800 -8.204 4.387 1.00 71.38 361 THR A C 1
ATOM 2857 O O . THR A 1 361 ? 29.913 -8.371 3.175 1.00 71.38 361 THR A O 1
ATOM 2860 N N . GLN A 1 362 ? 30.386 -7.199 5.048 1.00 62.09 362 GLN A N 1
ATOM 2861 C CA . GLN A 1 362 ? 31.162 -6.093 4.453 1.00 62.09 362 GLN A CA 1
ATOM 2862 C C . GLN A 1 362 ? 30.394 -5.189 3.457 1.00 62.09 362 GLN A C 1
ATOM 2864 O O . GLN A 1 362 ? 30.713 -5.157 2.266 1.00 62.09 362 GLN A O 1
ATOM 2869 N N . PRO A 1 363 ? 29.426 -4.377 3.918 1.00 54.88 363 PRO A N 1
ATOM 2870 C CA . PRO A 1 363 ? 28.706 -3.415 3.080 1.00 54.88 363 PRO A CA 1
ATOM 2871 C C . PRO A 1 363 ? 29.532 -2.132 2.841 1.00 54.88 363 PRO A C 1
ATOM 2873 O O . PRO A 1 363 ? 29.122 -1.033 3.207 1.00 54.88 363 PRO A O 1
ATOM 2876 N N . ILE A 1 364 ? 30.732 -2.245 2.263 1.00 55.88 364 ILE A N 1
ATOM 2877 C CA . ILE A 1 364 ? 31.601 -1.080 2.022 1.00 55.88 364 ILE A CA 1
ATOM 2878 C C . ILE A 1 364 ? 30.992 -0.206 0.914 1.00 55.88 364 ILE A C 1
ATOM 2880 O O . ILE A 1 364 ? 30.779 -0.671 -0.203 1.00 55.88 364 ILE A O 1
ATOM 2884 N N . GLY A 1 365 ? 30.729 1.070 1.217 1.00 55.41 365 GLY A N 1
ATOM 2885 C CA . GLY A 1 365 ? 30.309 2.081 0.236 1.00 55.41 365 GLY A CA 1
ATOM 2886 C C . GLY A 1 365 ? 28.836 2.035 -0.191 1.00 55.41 365 GLY A C 1
ATOM 2887 O O . GLY A 1 365 ? 28.444 2.790 -1.078 1.00 55.41 365 GLY A O 1
ATOM 2888 N N . ARG A 1 366 ? 28.007 1.185 0.432 1.00 67.94 366 ARG A N 1
ATOM 2889 C CA . ARG A 1 366 ? 26.555 1.126 0.197 1.00 67.94 366 ARG A CA 1
ATOM 2890 C C . ARG A 1 366 ? 25.798 1.756 1.367 1.00 67.94 366 ARG A C 1
ATOM 2892 O O . ARG A 1 366 ? 26.057 1.434 2.522 1.00 67.94 366 ARG A O 1
ATOM 2899 N N . LYS A 1 367 ? 24.790 2.580 1.059 1.00 73.31 367 LYS A N 1
ATOM 2900 C CA . LYS A 1 367 ? 23.813 3.041 2.053 1.00 73.31 367 LYS A CA 1
ATOM 2901 C C . LYS A 1 367 ? 22.929 1.862 2.480 1.00 73.31 367 LYS A C 1
ATOM 2903 O O . LYS A 1 367 ? 22.344 1.193 1.625 1.00 73.31 367 LYS A O 1
ATOM 2908 N N . LEU A 1 368 ? 22.843 1.601 3.783 1.00 77.19 368 LEU A N 1
ATOM 2909 C CA . LEU A 1 368 ? 21.928 0.592 4.315 1.00 77.19 368 LEU A CA 1
ATOM 2910 C C . LEU A 1 368 ? 20.470 1.006 4.100 1.00 77.19 368 LEU A C 1
ATOM 2912 O O . LEU A 1 368 ? 20.125 2.186 4.180 1.00 77.19 368 LEU A O 1
ATOM 2916 N N . THR A 1 369 ? 19.611 0.020 3.866 1.00 85.69 369 THR A N 1
ATOM 2917 C CA . THR A 1 369 ? 18.161 0.199 3.998 1.00 85.69 369 THR A CA 1
ATOM 2918 C C . THR A 1 369 ? 17.786 0.422 5.466 1.00 85.69 369 THR A C 1
ATOM 2920 O O . THR A 1 369 ? 18.552 0.088 6.370 1.00 85.69 369 THR A O 1
ATOM 2923 N N . LEU A 1 370 ? 16.588 0.950 5.730 1.00 84.06 370 LEU A N 1
ATOM 2924 C CA . LEU A 1 370 ? 16.116 1.163 7.102 1.00 84.06 370 LEU A CA 1
ATOM 2925 C C . LEU A 1 370 ? 16.049 -0.150 7.906 1.00 84.06 370 LEU A C 1
ATOM 2927 O O . LEU A 1 370 ? 16.432 -0.165 9.070 1.00 84.06 370 LEU A O 1
ATOM 2931 N N . ALA A 1 371 ? 15.630 -1.257 7.282 1.00 85.06 371 ALA A N 1
ATOM 2932 C CA . ALA A 1 371 ? 15.574 -2.578 7.917 1.00 85.06 371 ALA A CA 1
ATOM 2933 C C . ALA A 1 371 ? 16.972 -3.150 8.231 1.00 85.06 371 ALA A C 1
ATOM 2935 O O . ALA A 1 371 ? 17.170 -3.784 9.268 1.00 85.06 371 ALA A O 1
ATOM 2936 N N . GLU A 1 372 ? 17.963 -2.890 7.371 1.00 88.00 372 GLU A N 1
ATOM 2937 C CA . GLU A 1 372 ? 19.369 -3.234 7.625 1.00 88.00 372 GLU A CA 1
ATOM 2938 C C . GLU A 1 372 ? 19.992 -2.352 8.714 1.00 88.00 372 GLU A C 1
ATOM 2940 O O . GLU A 1 372 ? 20.752 -2.841 9.549 1.00 88.00 372 GLU A O 1
ATOM 2945 N N . LEU A 1 373 ? 19.651 -1.060 8.742 1.00 87.62 373 LEU A N 1
ATOM 2946 C CA . LEU A 1 373 ? 20.106 -0.131 9.775 1.00 87.62 373 LEU A CA 1
ATOM 2947 C C . LEU A 1 373 ? 19.511 -0.482 11.147 1.00 87.62 373 LEU A C 1
ATOM 2949 O O . LEU A 1 373 ? 20.238 -0.475 12.142 1.00 87.62 373 LEU A O 1
ATOM 2953 N N . ARG A 1 374 ? 18.227 -0.867 11.184 1.00 90.31 374 ARG A N 1
ATOM 2954 C CA . ARG A 1 374 ? 17.568 -1.445 12.365 1.00 90.31 374 ARG A CA 1
ATOM 2955 C C . ARG A 1 374 ? 18.308 -2.668 12.868 1.00 90.31 374 ARG A C 1
ATOM 2957 O O . ARG A 1 374 ? 18.623 -2.695 14.048 1.00 90.31 374 ARG A O 1
ATOM 2964 N N . TYR A 1 375 ? 18.688 -3.605 11.995 1.00 91.19 375 TYR A N 1
ATOM 2965 C CA . TYR A 1 375 ? 19.484 -4.760 12.419 1.00 91.19 375 TYR A CA 1
ATOM 2966 C C . TYR A 1 375 ? 20.786 -4.339 13.096 1.00 91.19 375 TYR A C 1
ATOM 2968 O O . TYR A 1 375 ? 21.093 -4.800 14.188 1.00 91.19 375 TYR A O 1
ATOM 2976 N N . VAL A 1 376 ? 21.553 -3.436 12.484 1.00 89.50 376 VAL A N 1
ATOM 2977 C CA . VAL A 1 376 ? 22.855 -3.027 13.032 1.00 89.50 376 VAL A CA 1
ATOM 2978 C C . VAL A 1 376 ? 22.709 -2.376 14.408 1.00 89.50 376 VAL A C 1
ATOM 2980 O O . VAL A 1 376 ? 23.480 -2.703 15.311 1.00 89.50 376 VAL A O 1
ATOM 2983 N N . ILE A 1 377 ? 21.730 -1.487 14.583 1.00 90.88 377 ILE A N 1
ATOM 2984 C CA . ILE A 1 377 ? 21.521 -0.767 15.845 1.00 90.88 377 ILE A CA 1
ATOM 2985 C C . ILE A 1 377 ? 20.877 -1.682 16.891 1.00 90.88 377 ILE A C 1
ATOM 2987 O O . ILE A 1 377 ? 21.410 -1.813 17.990 1.00 90.88 377 ILE A O 1
ATOM 2991 N N . PHE A 1 378 ? 19.789 -2.377 16.556 1.00 93.31 378 PHE A N 1
ATOM 2992 C CA . PHE A 1 378 ? 19.083 -3.256 17.492 1.00 93.31 378 PHE A CA 1
ATOM 2993 C C . PHE A 1 378 ? 19.976 -4.405 17.939 1.00 93.31 378 PHE A C 1
ATOM 2995 O O . PHE A 1 378 ? 20.064 -4.679 19.132 1.00 93.31 378 PHE A O 1
ATOM 3002 N N . GLN A 1 379 ? 20.717 -5.025 17.016 1.00 92.50 379 GLN A N 1
ATOM 3003 C CA . GLN A 1 379 ? 21.657 -6.081 17.372 1.00 92.50 379 GLN A CA 1
ATOM 3004 C C . GLN A 1 379 ? 22.764 -5.563 18.291 1.00 92.50 379 GLN A C 1
ATOM 3006 O O . GLN A 1 379 ? 23.144 -6.268 19.217 1.00 92.50 379 GLN A O 1
ATOM 3011 N N . LYS A 1 380 ? 23.247 -4.330 18.108 1.00 91.81 380 LYS A N 1
ATOM 3012 C CA . LYS A 1 380 ? 24.218 -3.735 19.034 1.00 91.81 380 LYS A CA 1
ATOM 3013 C C . LYS A 1 380 ? 23.635 -3.597 20.445 1.00 91.81 380 LYS A C 1
ATOM 3015 O O . LYS A 1 380 ? 24.280 -4.022 21.394 1.00 91.81 380 LYS A O 1
ATOM 3020 N N . HIS A 1 381 ? 22.405 -3.095 20.573 1.00 90.31 381 HIS A N 1
ATOM 3021 C CA . HIS A 1 381 ? 21.711 -2.997 21.864 1.00 90.31 381 HIS A CA 1
ATOM 3022 C C . HIS A 1 381 ? 21.484 -4.366 22.522 1.00 90.31 381 HIS A C 1
ATOM 3024 O O . HIS A 1 381 ? 21.665 -4.499 23.731 1.00 90.31 381 HIS A O 1
ATOM 3030 N N . ARG A 1 382 ? 21.137 -5.397 21.737 1.00 92.25 382 ARG A N 1
ATOM 3031 C CA . ARG A 1 382 ? 21.032 -6.783 22.225 1.00 92.25 382 ARG A CA 1
ATOM 3032 C C . ARG A 1 382 ? 22.361 -7.269 22.805 1.00 92.25 382 ARG A C 1
ATOM 3034 O O . ARG A 1 382 ? 22.386 -7.820 23.897 1.00 92.25 382 ARG A O 1
ATOM 3041 N N . LEU A 1 383 ? 23.468 -7.030 22.101 1.00 91.19 383 LEU A N 1
ATOM 3042 C CA . LEU A 1 383 ? 24.798 -7.463 22.538 1.00 91.19 383 LEU A CA 1
ATOM 3043 C C . LEU A 1 383 ? 25.312 -6.686 23.751 1.00 91.19 383 LEU A C 1
ATOM 3045 O O . LEU A 1 383 ? 25.873 -7.293 24.654 1.00 91.19 383 LEU A O 1
ATOM 3049 N N . GLU A 1 384 ? 25.091 -5.372 23.795 1.00 90.88 384 GLU A N 1
ATOM 3050 C CA . GLU A 1 384 ? 25.431 -4.533 24.951 1.00 90.88 384 GLU A CA 1
ATOM 3051 C C . GLU A 1 384 ? 24.645 -4.943 26.205 1.00 90.88 384 GLU A C 1
ATOM 3053 O O . GLU A 1 384 ? 25.176 -4.876 27.311 1.00 90.88 384 GLU A O 1
ATOM 3058 N N . HIS A 1 385 ? 23.401 -5.413 26.051 1.00 90.00 385 HIS A N 1
ATOM 3059 C CA . HIS A 1 385 ? 22.641 -5.972 27.167 1.00 90.00 385 HIS A CA 1
ATOM 3060 C C . HIS A 1 385 ? 23.262 -7.266 27.707 1.00 90.00 385 HIS A C 1
ATOM 3062 O O . HIS A 1 385 ? 23.422 -7.394 28.920 1.00 90.00 385 HIS A O 1
ATOM 3068 N N . LEU A 1 386 ? 23.633 -8.196 26.819 1.00 86.56 386 LEU A N 1
ATOM 3069 C CA . LEU A 1 386 ? 24.242 -9.476 27.198 1.00 86.56 386 LEU A CA 1
ATOM 3070 C C . LEU A 1 386 ? 25.624 -9.306 27.842 1.00 86.56 386 LEU A C 1
ATOM 3072 O O . LEU A 1 386 ? 25.975 -10.079 28.724 1.00 86.56 386 LEU A O 1
ATOM 3076 N N . ASP A 1 387 ? 26.381 -8.277 27.452 1.00 85.25 387 ASP A N 1
ATOM 3077 C CA . ASP A 1 387 ? 27.678 -7.934 28.061 1.00 85.25 387 ASP A CA 1
ATOM 3078 C C . ASP A 1 387 ? 27.538 -7.474 29.530 1.00 85.25 387 ASP A C 1
ATOM 3080 O O . ASP A 1 387 ? 28.493 -7.519 30.302 1.00 85.25 387 ASP A O 1
ATOM 3084 N N . GLY A 1 388 ? 26.335 -7.039 29.930 1.00 78.88 388 GLY A N 1
ATOM 3085 C CA . GLY A 1 388 ? 26.008 -6.599 31.288 1.00 78.88 388 GLY A CA 1
ATOM 3086 C C . GLY A 1 388 ? 25.426 -7.680 32.207 1.00 78.88 388 GLY A C 1
ATOM 3087 O O . GLY A 1 388 ? 25.036 -7.349 33.328 1.00 78.88 388 GLY A O 1
ATOM 3088 N N . ILE A 1 389 ? 25.322 -8.932 31.749 1.00 86.25 389 ILE A N 1
ATOM 3089 C CA . ILE A 1 389 ? 24.766 -10.065 32.507 1.00 86.25 389 ILE A CA 1
ATOM 3090 C C . ILE A 1 389 ? 25.887 -11.060 32.844 1.00 86.25 389 ILE A C 1
ATOM 3092 O O . ILE A 1 389 ? 26.811 -11.261 32.059 1.00 86.25 389 ILE A O 1
ATOM 3096 N N . ASP A 1 390 ? 25.802 -11.710 34.008 1.00 86.00 390 ASP A N 1
ATOM 3097 C CA . ASP A 1 390 ? 26.692 -12.820 34.363 1.00 86.00 390 ASP A CA 1
ATOM 3098 C C . ASP A 1 390 ? 26.346 -14.058 33.517 1.00 86.00 390 ASP A C 1
ATOM 3100 O O . ASP A 1 390 ? 25.353 -14.742 33.770 1.00 86.00 390 ASP A O 1
ATOM 3104 N N . LEU A 1 391 ? 27.164 -14.326 32.499 1.00 88.12 391 LEU A N 1
ATOM 3105 C CA . LEU A 1 391 ? 27.008 -15.438 31.558 1.00 88.12 391 LEU A CA 1
ATOM 3106 C C . LEU A 1 391 ? 27.938 -16.612 31.907 1.00 88.12 391 LEU A C 1
ATOM 3108 O O . LEU A 1 391 ? 29.046 -16.417 32.411 1.00 88.12 391 LEU A O 1
ATOM 3112 N N . SER A 1 392 ? 27.509 -17.837 31.603 1.00 84.81 392 SER A N 1
ATOM 3113 C CA . SER A 1 392 ? 28.358 -19.037 31.654 1.00 84.81 392 SER A CA 1
ATOM 3114 C C . SER A 1 392 ? 29.459 -19.017 30.578 1.00 84.81 392 SER A C 1
ATOM 3116 O O . SER A 1 392 ? 29.398 -18.238 29.627 1.00 84.81 392 SER A O 1
ATOM 3118 N N . GLU A 1 393 ? 30.471 -19.888 30.689 1.00 80.75 393 GLU A N 1
ATOM 3119 C CA . GLU A 1 393 ? 31.571 -19.944 29.703 1.00 80.75 393 GLU A CA 1
ATOM 3120 C C . GLU A 1 393 ? 31.071 -20.254 28.275 1.00 80.75 393 GLU A C 1
ATOM 3122 O O . GLU A 1 393 ? 31.563 -19.678 27.303 1.00 80.75 393 GLU A O 1
ATOM 3127 N N . GLU A 1 394 ? 30.051 -21.108 28.139 1.00 80.50 394 GLU A N 1
ATOM 3128 C CA . GLU A 1 394 ? 29.434 -21.456 26.848 1.00 80.50 394 GLU A CA 1
ATOM 3129 C C . GLU A 1 394 ? 28.645 -20.276 26.255 1.00 80.50 394 GLU A C 1
ATOM 3131 O O . GLU A 1 394 ? 28.720 -19.990 25.056 1.00 80.50 394 GLU A O 1
ATOM 3136 N N . GLU A 1 395 ? 27.930 -19.535 27.103 1.00 81.69 395 GLU A N 1
ATOM 3137 C CA . GLU A 1 395 ? 27.217 -18.313 26.722 1.00 81.69 395 GLU A CA 1
ATOM 3138 C C . GLU A 1 395 ? 28.181 -17.178 26.356 1.00 81.69 395 GLU A C 1
ATOM 3140 O O . GLU A 1 395 ? 27.910 -16.413 25.429 1.00 81.69 395 GLU A O 1
ATOM 3145 N N . GLN A 1 396 ? 29.340 -17.092 27.012 1.00 83.69 396 GLN A N 1
ATOM 3146 C CA . GLN A 1 396 ? 30.402 -16.159 26.635 1.00 83.69 396 GLN A CA 1
ATOM 3147 C C . GLN A 1 396 ? 30.990 -16.478 25.259 1.00 83.69 396 GLN A C 1
ATOM 3149 O O . GLN A 1 396 ? 31.237 -15.557 24.475 1.00 83.69 396 GLN A O 1
ATOM 3154 N N . GLU A 1 397 ? 31.175 -17.757 24.914 1.00 84.00 397 GLU A N 1
ATOM 3155 C CA . GLU A 1 397 ? 31.594 -18.135 23.560 1.00 84.00 397 GLU A CA 1
ATOM 3156 C C . GLU A 1 397 ? 30.518 -17.769 22.523 1.00 84.00 397 GLU A C 1
ATOM 3158 O O . GLU A 1 397 ? 30.828 -17.205 21.466 1.00 84.00 397 GLU A O 1
ATOM 3163 N N . ALA A 1 398 ? 29.246 -18.029 22.835 1.00 80.31 398 ALA A N 1
ATOM 3164 C CA . ALA A 1 398 ? 28.118 -17.655 21.988 1.00 80.31 398 ALA A CA 1
ATOM 3165 C C . ALA A 1 398 ? 28.046 -16.133 21.761 1.00 80.31 398 ALA A C 1
ATOM 3167 O O . ALA A 1 398 ? 27.941 -15.678 20.616 1.00 80.31 398 ALA A O 1
ATOM 3168 N N . LEU A 1 399 ? 28.192 -15.339 22.826 1.00 86.44 399 LEU A N 1
ATOM 3169 C CA . LEU A 1 399 ? 28.248 -13.879 22.762 1.00 86.44 399 LEU A CA 1
ATOM 3170 C C . LEU A 1 399 ? 29.441 -13.397 21.923 1.00 86.44 399 LEU A C 1
ATOM 3172 O O . LEU A 1 399 ? 29.300 -12.483 21.105 1.00 86.44 399 LEU A O 1
ATOM 3176 N N . HIS A 1 400 ? 30.607 -14.037 22.052 1.00 85.94 400 HIS A N 1
ATOM 3177 C CA . HIS A 1 400 ? 31.777 -13.701 21.242 1.00 85.94 400 HIS A CA 1
ATOM 3178 C C . HIS A 1 400 ? 31.520 -13.910 19.742 1.00 85.94 400 HIS A C 1
ATOM 3180 O O . HIS A 1 400 ? 31.874 -13.051 18.927 1.00 85.94 400 HIS A O 1
ATOM 3186 N N . ARG A 1 401 ? 30.857 -15.011 19.360 1.00 82.94 401 ARG A N 1
ATOM 3187 C CA . ARG A 1 401 ? 30.470 -15.282 17.963 1.00 82.94 401 ARG A CA 1
ATOM 3188 C C . ARG A 1 401 ? 29.473 -14.253 17.435 1.00 82.94 401 ARG A C 1
ATOM 3190 O O . ARG A 1 401 ? 29.630 -13.784 16.307 1.00 82.94 401 ARG A O 1
ATOM 3197 N N . LEU A 1 402 ? 28.497 -13.854 18.249 1.00 86.44 402 LEU A N 1
ATOM 3198 C CA . LEU A 1 402 ? 27.541 -12.810 17.881 1.00 86.44 402 LEU A CA 1
ATOM 3199 C C . LEU A 1 402 ? 28.222 -11.454 17.648 1.00 86.44 402 LEU A C 1
ATOM 3201 O O . LEU A 1 402 ? 27.931 -10.779 16.659 1.00 86.44 402 LEU A O 1
ATOM 3205 N N . TRP A 1 403 ? 29.176 -11.074 18.503 1.00 88.44 403 TRP A N 1
ATOM 3206 C CA . TRP A 1 403 ? 29.983 -9.869 18.302 1.00 88.44 403 TRP A CA 1
ATOM 3207 C C . TRP A 1 403 ? 30.814 -9.932 17.019 1.00 88.44 403 TRP A C 1
ATOM 3209 O O . TRP A 1 403 ? 30.907 -8.935 16.305 1.00 88.44 403 TRP A O 1
ATOM 3219 N N . GLN A 1 404 ? 31.409 -11.083 16.693 1.00 85.38 404 GLN A N 1
ATOM 3220 C CA . GLN A 1 404 ? 32.139 -11.259 15.433 1.00 85.38 404 GLN A CA 1
ATOM 3221 C C . GLN A 1 404 ? 31.218 -11.122 14.212 1.00 85.38 404 GLN A C 1
ATOM 3223 O O . GLN A 1 404 ? 31.571 -10.430 13.253 1.00 85.38 404 GLN A O 1
ATOM 3228 N N . GLU A 1 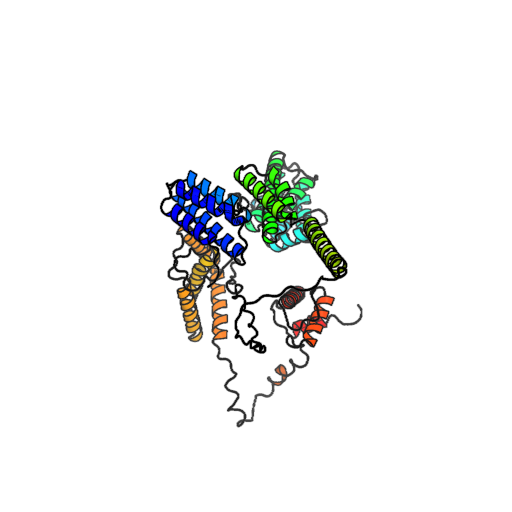405 ? 30.024 -11.725 14.253 1.00 84.81 405 GLU A N 1
ATOM 3229 C CA . GLU A 1 405 ? 29.036 -11.582 13.181 1.00 84.81 405 GLU A CA 1
ATOM 3230 C C . GLU A 1 405 ? 28.617 -10.117 13.022 1.00 84.81 405 GLU A C 1
ATOM 3232 O O . GLU A 1 405 ? 28.654 -9.587 11.908 1.00 84.81 405 GLU A O 1
ATOM 3237 N N . TRP A 1 406 ? 28.272 -9.442 14.121 1.00 88.81 406 TRP A N 1
ATOM 3238 C CA . TRP A 1 406 ? 27.893 -8.033 14.099 1.00 88.81 406 TRP A CA 1
ATOM 3239 C C . TRP A 1 406 ? 29.014 -7.154 13.539 1.00 88.81 406 TRP A C 1
ATOM 3241 O O . TRP A 1 406 ? 28.763 -6.374 12.621 1.00 88.81 406 TRP A O 1
ATOM 3251 N N . ARG A 1 407 ? 30.266 -7.332 13.986 1.00 85.06 407 ARG A N 1
ATOM 3252 C CA . ARG A 1 407 ? 31.409 -6.557 13.475 1.00 85.06 407 ARG A CA 1
ATOM 3253 C C . ARG A 1 407 ? 31.607 -6.735 11.972 1.00 85.06 407 ARG A C 1
ATOM 3255 O O . ARG A 1 407 ? 31.776 -5.757 11.249 1.00 85.06 407 ARG A O 1
ATOM 3262 N N . SER A 1 408 ? 31.478 -7.970 11.476 1.00 79.62 408 SER A N 1
ATOM 3263 C CA . SER A 1 408 ? 31.607 -8.286 10.042 1.00 79.62 408 SER A CA 1
ATOM 3264 C C . SER A 1 408 ? 30.536 -7.632 9.153 1.00 79.62 408 SER A C 1
ATOM 3266 O O . SER A 1 408 ? 30.697 -7.552 7.931 1.00 79.62 408 SER A O 1
ATOM 3268 N N . ARG A 1 409 ? 29.439 -7.171 9.761 1.00 80.38 409 ARG A N 1
ATOM 3269 C CA . ARG A 1 409 ? 28.239 -6.666 9.088 1.00 80.38 409 ARG A CA 1
ATOM 3270 C C . ARG A 1 409 ? 27.927 -5.198 9.371 1.00 80.38 409 ARG A C 1
ATOM 3272 O O . ARG A 1 409 ? 27.213 -4.616 8.568 1.00 80.38 409 ARG A O 1
ATOM 3279 N N . GLY A 1 410 ? 28.402 -4.646 10.492 1.00 72.75 410 GLY A N 1
ATOM 3280 C CA . GLY A 1 410 ? 27.853 -3.449 11.147 1.00 72.75 410 GLY A CA 1
ATOM 3281 C C . GLY A 1 410 ? 28.857 -2.347 11.514 1.00 72.75 410 GLY A C 1
ATOM 3282 O O . GLY A 1 410 ? 28.483 -1.180 11.558 1.00 72.75 410 GLY A O 1
ATOM 3283 N N . GLU A 1 411 ? 30.124 -2.689 11.776 1.00 69.50 411 GLU A N 1
ATOM 3284 C CA . GLU A 1 411 ? 31.042 -1.824 12.549 1.00 69.50 411 GLU A CA 1
ATOM 3285 C C . GLU A 1 411 ? 31.492 -0.543 11.820 1.00 69.50 411 GLU A C 1
ATOM 3287 O O . GLU A 1 411 ? 31.697 0.481 12.464 1.00 69.50 411 GLU A O 1
ATOM 3292 N N . ASN A 1 412 ? 31.585 -0.562 10.484 1.00 65.44 412 ASN A N 1
ATOM 3293 C CA . ASN A 1 412 ? 32.149 0.537 9.679 1.00 65.44 412 ASN A CA 1
ATOM 3294 C C . ASN A 1 412 ? 31.139 1.188 8.717 1.00 65.44 412 ASN A C 1
ATOM 3296 O O . ASN A 1 412 ? 31.501 1.612 7.621 1.00 65.44 412 ASN A O 1
ATOM 3300 N N . ILE A 1 413 ? 29.856 1.218 9.077 1.00 67.38 413 ILE A N 1
ATOM 3301 C CA . ILE A 1 413 ? 28.811 1.714 8.175 1.00 67.38 413 ILE A CA 1
ATOM 3302 C C . ILE A 1 413 ? 28.606 3.220 8.309 1.00 67.38 413 ILE A C 1
ATOM 3304 O O . ILE A 1 413 ? 28.305 3.739 9.385 1.00 67.38 413 ILE A O 1
ATOM 3308 N N . GLU A 1 414 ? 28.682 3.910 7.172 1.00 58.88 414 GLU A N 1
ATOM 3309 C CA . GLU A 1 414 ? 28.262 5.300 7.027 1.00 58.88 414 GLU A CA 1
ATOM 3310 C C . GLU A 1 414 ? 26.734 5.365 6.860 1.00 58.88 414 GLU A C 1
ATOM 3312 O O . GLU A 1 414 ? 26.188 5.167 5.773 1.00 58.88 414 GLU A O 1
ATOM 3317 N N . ALA A 1 415 ? 26.025 5.626 7.959 1.00 61.69 415 ALA A N 1
ATOM 3318 C CA . ALA A 1 415 ? 24.595 5.932 7.946 1.00 61.69 415 ALA A CA 1
ATOM 3319 C C . ALA A 1 415 ? 24.365 7.453 7.975 1.00 61.69 415 ALA A C 1
ATOM 3321 O O . ALA A 1 415 ? 25.127 8.198 8.596 1.00 61.69 415 ALA A O 1
ATOM 3322 N N . GLY A 1 416 ? 23.291 7.922 7.330 1.00 65.31 416 GLY A N 1
ATOM 3323 C CA . GLY A 1 416 ? 22.876 9.324 7.424 1.00 65.31 416 GLY A CA 1
ATOM 3324 C C . GLY A 1 416 ? 22.523 9.691 8.870 1.00 65.31 416 GLY A C 1
ATOM 3325 O O . GLY A 1 416 ? 21.856 8.918 9.556 1.00 65.31 416 GLY A O 1
ATOM 3326 N N . SER A 1 417 ? 22.954 10.867 9.341 1.00 70.50 417 SER A N 1
ATOM 3327 C CA . SER A 1 417 ? 22.824 11.250 10.759 1.00 70.50 417 SER A CA 1
ATOM 3328 C C . SER A 1 417 ? 21.382 11.296 11.271 1.00 70.50 417 SER A C 1
ATOM 3330 O O . SER A 1 417 ? 21.167 11.122 12.462 1.00 70.50 417 SER A O 1
ATOM 3332 N N . GLU A 1 418 ? 20.409 11.553 10.396 1.00 80.56 418 GLU A N 1
ATOM 3333 C CA . GLU A 1 418 ? 18.983 11.610 10.747 1.00 80.56 418 GLU A CA 1
ATOM 3334 C C . GLU A 1 418 ? 18.383 10.205 10.914 1.00 80.56 418 GLU A C 1
ATOM 3336 O O . GLU A 1 418 ? 17.846 9.892 11.969 1.00 80.56 418 GLU A O 1
ATOM 3341 N N . GLU A 1 419 ? 18.557 9.322 9.924 1.00 81.50 419 GLU A N 1
ATOM 3342 C CA . GLU A 1 419 ? 18.054 7.936 9.963 1.00 81.50 419 GLU A CA 1
ATOM 3343 C C . GLU A 1 419 ? 18.655 7.153 11.137 1.00 81.50 419 GLU A C 1
ATOM 3345 O O . GLU A 1 419 ? 17.954 6.403 11.814 1.00 81.50 419 GLU A O 1
ATOM 3350 N N . LYS A 1 420 ? 19.944 7.376 11.419 1.00 83.81 420 LYS A N 1
ATOM 3351 C CA . LYS A 1 420 ? 20.624 6.781 12.571 1.00 83.81 420 LYS A CA 1
ATOM 3352 C C . LYS A 1 420 ? 19.978 7.208 13.893 1.00 83.81 420 LYS A C 1
ATOM 3354 O O . LYS A 1 420 ? 19.667 6.343 14.701 1.00 83.81 420 LYS A O 1
ATOM 3359 N N . LYS A 1 421 ? 19.706 8.506 14.080 1.00 85.00 421 LYS A N 1
ATOM 3360 C CA . LYS A 1 421 ? 19.034 9.019 15.288 1.00 85.00 421 LYS A CA 1
ATOM 3361 C C . LYS A 1 421 ? 17.626 8.455 15.449 1.00 85.00 421 LYS A C 1
ATOM 3363 O O . LYS A 1 421 ? 17.236 8.113 16.561 1.00 85.00 421 LYS A O 1
ATOM 3368 N N . THR A 1 422 ? 16.863 8.355 14.357 1.00 88.94 422 THR A N 1
ATOM 3369 C CA . THR A 1 422 ? 15.514 7.775 14.393 1.00 88.94 422 THR A CA 1
ATOM 3370 C C . THR A 1 422 ? 15.555 6.335 14.887 1.00 88.94 422 THR A C 1
ATOM 3372 O O . THR A 1 422 ? 14.820 5.990 15.805 1.00 88.94 422 THR A O 1
ATOM 3375 N N . VAL A 1 423 ? 16.443 5.512 14.330 1.00 89.38 423 VAL A N 1
ATOM 3376 C CA . VAL A 1 423 ? 16.555 4.101 14.720 1.00 89.38 423 VAL A CA 1
ATOM 3377 C C . VAL A 1 423 ? 17.152 3.939 16.124 1.00 89.38 423 VAL A C 1
ATOM 3379 O O . VAL A 1 423 ? 16.744 3.039 16.848 1.00 89.38 423 VAL A O 1
ATOM 3382 N N . GLU A 1 424 ? 18.057 4.822 16.556 1.00 88.94 424 GLU A N 1
ATOM 3383 C CA . GLU A 1 424 ? 18.520 4.875 17.954 1.00 88.94 424 GLU A CA 1
ATOM 3384 C C . GLU A 1 424 ? 17.353 5.173 18.912 1.00 88.94 424 GLU A C 1
ATOM 3386 O O . GLU A 1 424 ? 17.197 4.491 19.920 1.00 88.94 424 GLU A O 1
ATOM 3391 N N . THR A 1 425 ? 16.461 6.104 18.555 1.00 88.81 425 THR A N 1
ATOM 3392 C CA . THR A 1 425 ? 15.247 6.380 19.347 1.00 88.81 425 THR A CA 1
ATOM 3393 C C . THR A 1 425 ? 14.282 5.188 19.340 1.00 88.81 425 THR A C 1
ATOM 3395 O O . THR A 1 425 ? 13.703 4.860 20.371 1.00 88.81 425 THR A O 1
ATOM 3398 N N . GLU A 1 426 ? 14.113 4.499 18.204 1.00 90.12 426 GLU A N 1
ATOM 3399 C CA . GLU A 1 426 ? 13.334 3.251 18.146 1.00 90.12 426 GLU A CA 1
ATOM 3400 C C . GLU A 1 426 ? 13.933 2.180 19.072 1.00 90.12 426 GLU A C 1
ATOM 3402 O O . GLU A 1 426 ? 13.198 1.522 19.806 1.00 90.12 426 GLU A O 1
ATOM 3407 N N . ALA A 1 427 ? 15.260 2.026 19.084 1.00 88.88 427 ALA A N 1
ATOM 3408 C CA . ALA A 1 427 ? 15.945 1.059 19.937 1.00 88.88 427 ALA A CA 1
ATOM 3409 C C . ALA A 1 427 ? 15.763 1.369 21.431 1.00 88.88 427 ALA A C 1
ATOM 3411 O O . ALA A 1 427 ? 15.606 0.450 22.234 1.00 88.88 427 ALA A O 1
ATOM 3412 N N . GLU A 1 428 ? 15.727 2.651 21.801 1.00 89.00 428 GLU A N 1
ATOM 3413 C CA . GLU A 1 428 ? 15.394 3.089 23.159 1.00 89.00 428 GLU A CA 1
ATOM 3414 C C . GLU A 1 428 ? 13.937 2.764 23.521 1.00 89.00 428 GLU A C 1
ATOM 3416 O O . GLU A 1 428 ? 13.687 2.188 24.581 1.00 89.00 428 GLU A O 1
ATOM 3421 N N . ILE A 1 429 ? 12.979 3.063 22.633 1.00 87.88 429 ILE A N 1
ATOM 3422 C CA . ILE A 1 429 ? 11.546 2.776 22.842 1.00 87.88 429 ILE A CA 1
ATOM 3423 C C . ILE A 1 429 ? 11.305 1.273 23.036 1.00 87.88 429 ILE A C 1
ATOM 3425 O O . ILE A 1 429 ? 10.527 0.878 23.904 1.00 87.88 429 ILE A O 1
ATOM 3429 N N . TYR A 1 430 ? 11.977 0.431 22.247 1.00 89.19 430 TYR A N 1
ATOM 3430 C CA . TYR A 1 430 ? 11.810 -1.024 22.271 1.00 89.19 430 TYR A CA 1
ATOM 3431 C C . TYR A 1 430 ? 12.866 -1.755 23.109 1.00 89.19 430 TYR A C 1
ATOM 3433 O O . TYR A 1 430 ? 12.974 -2.979 23.012 1.00 89.19 430 TYR A O 1
ATOM 3441 N N . SER A 1 431 ? 13.617 -1.045 23.958 1.00 87.38 431 SER A N 1
ATOM 3442 C CA . SER A 1 431 ? 14.750 -1.603 24.707 1.00 87.38 431 SER A CA 1
ATOM 3443 C C . SER A 1 431 ? 14.393 -2.886 25.463 1.00 87.38 431 SER A C 1
ATOM 3445 O O . SER A 1 431 ? 15.115 -3.874 25.360 1.00 87.38 431 SER A O 1
ATOM 3447 N N . ASP A 1 432 ? 13.252 -2.925 26.154 1.00 83.25 432 ASP A N 1
ATOM 3448 C CA . ASP A 1 432 ? 12.843 -4.103 26.931 1.00 83.25 432 ASP A CA 1
ATOM 3449 C C . ASP A 1 432 ? 12.482 -5.315 26.057 1.00 83.25 432 ASP A C 1
ATOM 3451 O O . ASP A 1 432 ? 12.735 -6.454 26.448 1.00 83.25 432 ASP A O 1
ATOM 3455 N N . LEU A 1 433 ? 11.955 -5.096 24.848 1.00 85.06 433 LEU A N 1
ATOM 3456 C CA . LEU A 1 433 ? 11.704 -6.178 23.890 1.00 85.06 433 LEU A CA 1
ATOM 3457 C C . LEU A 1 433 ? 13.012 -6.697 23.289 1.00 85.06 433 LEU A C 1
ATOM 3459 O O . LEU A 1 433 ? 13.171 -7.906 23.130 1.00 85.06 433 LEU A O 1
ATOM 3463 N N . LEU A 1 434 ? 13.966 -5.799 23.021 1.00 87.69 434 LEU A N 1
ATOM 3464 C CA . LEU A 1 434 ? 15.293 -6.161 22.524 1.00 87.69 434 LEU A CA 1
ATOM 3465 C C . LEU A 1 434 ? 16.086 -6.978 23.550 1.00 87.69 434 LEU A C 1
ATOM 3467 O O . LEU A 1 434 ? 16.798 -7.897 23.161 1.00 87.69 434 LEU A O 1
ATOM 3471 N N . LYS A 1 435 ? 15.931 -6.721 24.853 1.00 88.56 435 LYS A N 1
ATOM 3472 C CA . LYS A 1 435 ? 16.516 -7.579 25.899 1.00 88.56 435 LYS A CA 1
ATOM 3473 C C . LYS A 1 435 ? 16.007 -9.017 25.793 1.00 88.56 435 LYS A C 1
ATOM 3475 O O . LYS A 1 435 ? 16.805 -9.946 25.739 1.00 88.56 435 LYS A O 1
ATOM 3480 N N . GLY A 1 436 ? 14.689 -9.185 25.655 1.00 79.12 436 GLY A N 1
ATOM 3481 C CA . GLY A 1 436 ? 14.077 -10.499 25.447 1.00 79.12 436 GLY A CA 1
ATOM 3482 C C . GLY A 1 436 ? 14.525 -11.183 24.148 1.00 79.12 436 GLY A C 1
ATOM 3483 O O . GLY A 1 436 ? 14.739 -12.391 24.144 1.00 79.12 436 GLY A O 1
ATOM 3484 N N . ASP A 1 437 ? 14.719 -10.425 23.061 1.00 85.31 437 ASP A N 1
ATOM 3485 C CA . ASP A 1 437 ? 15.308 -10.958 21.821 1.00 85.31 437 ASP A CA 1
ATOM 3486 C C . ASP A 1 437 ? 16.750 -11.454 22.042 1.00 85.31 437 ASP A C 1
ATOM 3488 O O . ASP A 1 437 ? 17.171 -12.440 21.438 1.00 85.31 437 ASP A O 1
ATOM 3492 N N . ALA A 1 438 ? 17.530 -10.756 22.873 1.00 86.44 438 ALA A N 1
ATOM 3493 C CA . ALA A 1 438 ? 18.926 -11.090 23.132 1.00 86.44 438 ALA A CA 1
ATOM 3494 C C . ALA A 1 438 ? 19.063 -12.432 23.869 1.00 86.44 438 ALA A C 1
ATOM 3496 O O . ALA A 1 438 ? 19.895 -13.259 23.493 1.00 86.44 438 ALA A O 1
ATOM 3497 N N . GLU A 1 439 ? 18.208 -12.673 24.864 1.00 84.44 439 GLU A N 1
ATOM 3498 C CA . GLU A 1 439 ? 18.141 -13.942 25.598 1.00 84.44 439 GLU A CA 1
ATOM 3499 C C . GLU A 1 439 ? 17.747 -15.111 24.678 1.00 84.44 439 GLU A C 1
ATOM 3501 O O . GLU A 1 439 ? 18.388 -16.165 24.705 1.00 84.44 439 GLU A O 1
ATOM 3506 N N . ASP A 1 440 ? 16.751 -14.917 23.805 1.00 83.50 440 ASP A N 1
ATOM 3507 C CA . ASP A 1 440 ? 16.328 -15.932 22.831 1.00 83.50 440 ASP A CA 1
ATOM 3508 C C . ASP A 1 440 ? 17.463 -16.299 21.858 1.00 83.50 440 ASP A C 1
ATOM 3510 O O . ASP A 1 440 ? 17.711 -17.480 21.586 1.00 83.50 440 ASP A O 1
ATOM 3514 N N . GLN A 1 441 ? 18.171 -15.288 21.336 1.00 83.19 441 GLN A N 1
ATOM 3515 C CA . GLN A 1 441 ? 19.302 -15.489 20.424 1.00 83.19 441 GLN A CA 1
ATOM 3516 C C . GLN A 1 441 ? 20.441 -16.257 21.100 1.00 83.19 441 GLN A C 1
ATOM 3518 O O . GLN A 1 441 ? 21.032 -17.151 20.487 1.00 83.19 441 GLN A O 1
ATOM 3523 N N . LEU A 1 442 ? 20.733 -15.936 22.362 1.00 81.06 442 LEU A N 1
ATOM 3524 C CA . LEU A 1 442 ? 21.761 -16.611 23.141 1.00 81.06 442 LEU A CA 1
ATOM 3525 C C . LEU A 1 442 ? 21.413 -18.091 23.352 1.00 81.06 442 LEU A C 1
ATOM 3527 O O . LEU A 1 442 ? 22.222 -18.959 23.021 1.00 81.06 442 LEU A O 1
ATOM 3531 N N . GLN A 1 443 ? 20.188 -18.395 23.797 1.00 80.00 443 GLN A N 1
ATOM 3532 C CA . GLN A 1 443 ? 19.728 -19.775 24.004 1.00 80.00 443 GLN A CA 1
ATOM 3533 C C . GLN A 1 443 ? 19.792 -20.611 22.723 1.00 80.00 443 GLN A C 1
ATOM 3535 O O . GLN A 1 443 ? 20.170 -21.786 22.751 1.00 80.00 443 GLN A O 1
ATOM 3540 N N . GLN A 1 444 ? 19.443 -20.016 21.580 1.00 80.56 444 GLN A N 1
ATOM 3541 C CA . GLN A 1 444 ? 19.496 -20.706 20.297 1.00 80.56 444 GLN A CA 1
ATOM 3542 C C . GLN A 1 444 ? 20.931 -21.067 19.890 1.00 80.56 444 GLN A C 1
ATOM 3544 O O . GLN A 1 444 ? 21.152 -22.148 19.338 1.00 80.56 444 GLN A O 1
ATOM 3549 N N . ILE A 1 445 ? 21.900 -20.190 20.166 1.00 75.81 445 ILE A N 1
ATOM 3550 C CA . ILE A 1 445 ? 23.306 -20.431 19.830 1.00 75.81 445 ILE A CA 1
ATOM 3551 C C . ILE A 1 445 ? 23.938 -21.419 20.801 1.00 75.81 445 ILE A C 1
ATOM 3553 O O . ILE A 1 445 ? 24.588 -22.348 20.331 1.00 75.81 445 ILE A O 1
ATOM 3557 N N . VAL A 1 446 ? 23.705 -21.297 22.108 1.00 78.88 446 VAL A N 1
ATOM 3558 C CA . VAL A 1 446 ? 24.196 -22.264 23.109 1.00 78.88 446 VAL A CA 1
ATOM 3559 C C . VAL A 1 446 ? 23.735 -23.677 22.757 1.00 78.88 446 VAL A C 1
ATOM 3561 O O . VAL A 1 446 ? 24.545 -24.592 22.646 1.00 78.88 446 VAL A O 1
ATOM 3564 N N . LYS A 1 447 ? 22.457 -23.834 22.400 1.00 78.44 447 LYS A N 1
ATOM 3565 C CA . LYS A 1 447 ? 21.909 -25.109 21.920 1.00 78.44 447 LYS A CA 1
ATOM 3566 C C . LYS A 1 447 ? 22.579 -25.641 20.644 1.00 78.44 447 LYS A C 1
ATOM 3568 O O . LYS A 1 447 ? 22.550 -26.839 20.392 1.00 78.44 447 LYS A O 1
ATOM 3573 N N . SER A 1 448 ? 23.148 -24.767 19.814 1.00 70.62 448 SER A N 1
ATOM 3574 C CA . SER A 1 448 ? 23.913 -25.160 18.620 1.00 70.62 448 SER A CA 1
ATOM 3575 C C . SER A 1 448 ? 25.390 -25.467 18.901 1.00 70.62 448 SER A C 1
ATOM 3577 O O . SER A 1 448 ? 26.069 -26.010 18.031 1.00 70.62 448 SER A O 1
ATOM 3579 N N . LEU A 1 449 ? 25.888 -25.096 20.086 1.00 63.25 449 LEU A N 1
ATOM 3580 C CA . LEU A 1 449 ? 27.246 -25.369 20.560 1.00 63.25 449 LEU A CA 1
ATOM 3581 C C . LEU A 1 449 ? 27.335 -26.678 21.355 1.00 63.25 449 LEU A C 1
ATOM 3583 O O . LEU A 1 449 ? 28.431 -27.226 21.472 1.00 63.25 449 LEU A O 1
ATOM 3587 N N . GLU A 1 450 ? 26.206 -27.208 21.842 1.00 68.38 450 GLU A N 1
ATOM 3588 C CA . GLU A 1 450 ? 26.140 -28.558 22.405 1.00 68.38 450 GLU A CA 1
ATOM 3589 C C . GLU A 1 450 ? 26.650 -29.577 21.360 1.00 68.38 450 GLU A C 1
ATOM 3591 O O . GLU A 1 450 ? 26.112 -29.653 20.251 1.00 68.38 450 GLU A O 1
ATOM 3596 N N . PRO A 1 451 ? 27.711 -30.352 21.653 1.00 47.03 451 PRO A N 1
ATOM 3597 C CA . PRO A 1 451 ? 28.295 -31.267 20.681 1.00 47.03 451 PRO A CA 1
ATOM 3598 C C . PRO A 1 451 ? 27.313 -32.388 20.318 1.00 47.03 451 PRO A C 1
ATOM 3600 O O . PRO A 1 451 ? 26.848 -33.116 21.193 1.00 47.03 451 PRO A O 1
ATOM 3603 N N . ASP A 1 452 ? 27.055 -32.569 19.016 1.00 42.91 452 ASP A N 1
ATOM 3604 C CA . ASP A 1 452 ? 26.258 -33.681 18.489 1.00 42.91 452 ASP A CA 1
ATOM 3605 C C . ASP A 1 452 ? 26.797 -35.030 19.008 1.00 42.91 452 ASP A C 1
ATOM 3607 O O . ASP A 1 452 ? 27.891 -35.485 18.651 1.00 42.91 452 ASP A O 1
ATOM 3611 N N . ASP A 1 453 ? 25.988 -35.700 19.826 1.00 42.22 453 ASP A N 1
ATOM 3612 C CA . ASP A 1 453 ? 26.310 -36.920 20.574 1.00 42.22 453 ASP A CA 1
ATOM 3613 C C . ASP A 1 453 ? 26.297 -38.191 19.686 1.00 42.22 453 ASP A C 1
ATOM 3615 O O . ASP A 1 453 ? 25.783 -39.247 20.053 1.00 42.22 453 ASP A O 1
ATOM 3619 N N . TRP A 1 454 ? 26.849 -38.111 18.468 1.00 40.41 454 TRP A N 1
ATOM 3620 C CA . TRP A 1 454 ? 26.908 -39.236 17.519 1.00 40.41 454 TRP A CA 1
ATOM 3621 C C . TRP A 1 454 ? 28.236 -40.011 17.545 1.00 40.41 454 TRP A C 1
ATOM 3623 O O . TRP A 1 454 ? 28.328 -41.094 16.964 1.00 40.41 454 TRP A O 1
ATOM 3633 N N . THR A 1 455 ? 29.271 -39.512 18.232 1.00 37.44 455 THR A N 1
ATOM 3634 C CA . THR A 1 455 ? 30.627 -40.104 18.196 1.00 37.44 455 THR A CA 1
ATOM 3635 C C . THR A 1 455 ? 31.012 -40.958 19.409 1.00 37.44 455 THR A C 1
ATOM 3637 O O . THR A 1 455 ? 32.051 -41.612 19.371 1.00 37.44 455 THR A O 1
ATOM 3640 N N . LYS A 1 456 ? 30.177 -41.068 20.453 1.00 36.12 456 LYS A N 1
ATOM 3641 C CA . LYS A 1 456 ? 30.474 -41.922 21.628 1.00 36.12 456 LYS A CA 1
ATOM 3642 C C . LYS A 1 456 ? 29.965 -43.369 21.537 1.00 36.12 456 LYS A C 1
ATOM 3644 O O . LYS A 1 456 ? 30.317 -44.181 22.390 1.00 36.12 456 LYS A O 1
ATOM 3649 N N . ASN A 1 457 ? 29.222 -43.725 20.486 1.00 36.03 457 ASN A N 1
ATOM 3650 C CA . ASN A 1 457 ? 28.529 -45.019 20.371 1.00 36.03 457 ASN A CA 1
ATOM 3651 C C . ASN A 1 457 ? 29.307 -46.148 19.665 1.00 36.03 457 ASN A C 1
ATOM 3653 O O . ASN A 1 457 ? 28.703 -47.142 19.275 1.00 36.03 457 ASN A O 1
ATOM 3657 N N . LYS A 1 458 ? 30.631 -46.040 19.471 1.00 35.88 458 LYS A N 1
ATOM 3658 C CA . LYS A 1 458 ? 31.413 -47.142 18.864 1.00 35.88 458 LYS A CA 1
ATOM 3659 C C . LYS A 1 458 ? 32.315 -47.931 19.807 1.00 35.88 458 LYS A C 1
ATOM 3661 O O . LYS A 1 458 ? 32.611 -49.076 19.485 1.00 35.88 458 LYS A O 1
ATOM 3666 N N . ASP A 1 459 ? 32.651 -47.400 20.982 1.00 39.16 459 ASP A N 1
ATOM 3667 C CA . ASP A 1 459 ? 33.637 -48.052 21.861 1.00 39.16 459 ASP A CA 1
ATOM 3668 C C . ASP A 1 459 ? 33.096 -48.477 23.239 1.00 39.16 459 ASP A C 1
ATOM 3670 O O . ASP A 1 459 ? 33.844 -49.040 24.037 1.00 39.16 459 ASP A O 1
ATOM 3674 N N . LYS A 1 460 ? 31.804 -48.263 23.538 1.00 38.72 460 LYS A N 1
ATOM 3675 C CA . LYS A 1 460 ? 31.224 -48.561 24.867 1.00 38.72 460 LYS A CA 1
ATOM 3676 C C . LYS A 1 460 ? 30.196 -49.697 24.934 1.00 38.72 460 LYS A C 1
ATOM 3678 O O . LYS A 1 460 ? 29.840 -50.095 26.037 1.00 38.72 460 LYS A O 1
ATOM 3683 N N . ASP A 1 461 ? 29.830 -50.325 23.818 1.00 38.25 461 ASP A N 1
ATOM 3684 C CA . ASP A 1 461 ? 28.844 -51.427 23.787 1.00 38.25 461 ASP A CA 1
ATOM 3685 C C . ASP A 1 461 ? 29.392 -52.804 24.224 1.00 38.25 461 ASP A C 1
ATOM 3687 O O . ASP A 1 461 ? 28.872 -53.846 23.820 1.00 38.25 461 ASP A O 1
ATOM 3691 N N . LYS A 1 462 ? 30.457 -52.868 25.038 1.00 38.44 462 LYS A N 1
ATOM 3692 C CA . LYS A 1 462 ? 31.032 -54.170 25.434 1.00 3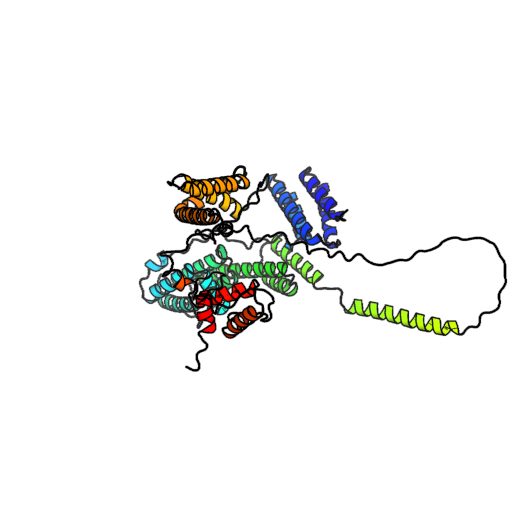8.44 462 LYS A CA 1
ATOM 3693 C C . LYS A 1 462 ? 31.361 -54.403 26.898 1.00 38.44 462 LYS A C 1
ATOM 3695 O O . LYS A 1 462 ? 31.771 -55.516 27.220 1.00 38.44 462 LYS A O 1
ATOM 3700 N N . ALA A 1 463 ? 31.158 -53.451 27.797 1.00 37.97 463 ALA A N 1
ATOM 3701 C CA . ALA A 1 463 ? 31.366 -53.728 29.213 1.00 37.97 463 ALA A CA 1
ATOM 3702 C C . ALA A 1 463 ? 30.479 -52.840 30.081 1.00 37.97 463 ALA A C 1
ATOM 3704 O O . ALA A 1 463 ? 30.513 -51.625 29.935 1.00 37.97 463 ALA A O 1
ATOM 3705 N N . ALA A 1 464 ? 29.764 -53.479 31.007 1.00 36.44 464 ALA A N 1
ATOM 3706 C CA . ALA A 1 464 ? 28.842 -52.908 31.987 1.00 36.44 464 ALA A CA 1
ATOM 3707 C C . ALA A 1 464 ? 27.489 -52.484 31.379 1.00 36.44 464 ALA A C 1
ATOM 3709 O O . ALA A 1 464 ? 27.272 -51.325 31.053 1.00 36.44 464 ALA A O 1
ATOM 3710 N N . SER A 1 465 ? 26.554 -53.387 31.067 1.00 37.09 465 SER A N 1
ATOM 3711 C CA . SER A 1 465 ? 25.896 -54.355 31.969 1.00 37.09 465 SER A CA 1
ATOM 3712 C C . SER A 1 465 ? 25.748 -53.862 33.406 1.00 37.09 465 SER A C 1
ATOM 3714 O O . SER A 1 465 ? 26.747 -53.645 34.081 1.00 37.09 465 SER A O 1
ATOM 3716 N N . GLU A 1 466 ? 24.490 -53.811 33.849 1.00 44.81 466 GLU A N 1
ATOM 3717 C CA . GLU A 1 466 ? 24.064 -53.831 35.256 1.00 44.81 466 GLU A CA 1
ATOM 3718 C C . GLU A 1 466 ? 24.440 -52.548 36.022 1.00 44.81 466 GLU A C 1
ATOM 3720 O O . GLU A 1 466 ? 25.571 -52.336 36.422 1.00 44.81 466 GLU A O 1
ATOM 3725 N N . THR A 1 467 ? 23.542 -51.622 36.343 1.00 44.88 467 THR A N 1
ATOM 3726 C CA . THR A 1 467 ? 22.197 -51.760 36.918 1.00 44.88 467 THR A CA 1
ATOM 3727 C C . THR A 1 467 ? 21.613 -50.328 36.949 1.00 44.88 467 THR A C 1
ATOM 3729 O O . THR A 1 467 ? 22.380 -49.375 36.915 1.00 44.88 467 THR A O 1
ATOM 3732 N N . GLU A 1 468 ? 20.289 -50.158 37.033 1.00 42.69 468 GLU A N 1
ATOM 3733 C CA . GLU A 1 468 ? 19.576 -48.876 37.308 1.00 42.69 468 GLU A CA 1
ATOM 3734 C C . GLU A 1 468 ? 19.058 -48.031 36.119 1.00 42.69 468 GLU A C 1
ATOM 3736 O O . GLU A 1 468 ? 18.480 -46.967 36.319 1.00 42.69 468 GLU A O 1
ATOM 3741 N N . GLY A 1 469 ? 19.121 -48.527 34.880 1.00 37.31 469 GLY A N 1
ATOM 3742 C CA . GLY A 1 469 ? 18.577 -47.835 33.694 1.00 37.31 469 GLY A CA 1
ATOM 3743 C C . GLY A 1 469 ? 17.244 -48.361 33.139 1.00 37.31 469 GLY A C 1
ATOM 3744 O O . GLY A 1 469 ? 16.951 -48.115 31.969 1.00 37.31 469 GLY A O 1
ATOM 3745 N N . GLN A 1 470 ? 16.462 -49.140 33.898 1.00 37.62 470 GLN A N 1
ATOM 3746 C CA . GLN A 1 470 ? 15.371 -49.946 33.317 1.00 37.62 470 GLN A CA 1
ATOM 3747 C C . GLN A 1 470 ? 13.939 -49.402 33.456 1.00 37.62 470 GLN A C 1
ATOM 3749 O O . GLN A 1 470 ? 13.050 -49.951 32.807 1.00 37.62 470 GLN A O 1
ATOM 3754 N N . GLU A 1 471 ? 13.688 -48.303 34.178 1.00 37.84 471 GLU A N 1
ATOM 3755 C CA . GLU A 1 471 ? 12.311 -47.780 34.310 1.00 37.84 471 GLU A CA 1
ATOM 3756 C C . GLU A 1 471 ? 11.991 -46.555 33.435 1.00 37.84 471 GLU A C 1
ATOM 3758 O O . GLU A 1 471 ? 10.882 -46.477 32.910 1.00 37.84 471 GLU A O 1
ATOM 3763 N N . MET A 1 472 ? 12.937 -45.653 33.140 1.00 39.19 472 MET A N 1
ATOM 3764 C CA . MET A 1 472 ? 12.627 -44.480 32.294 1.00 39.19 472 MET A CA 1
ATOM 3765 C C . MET A 1 472 ? 12.763 -44.715 30.781 1.00 39.19 472 MET A C 1
ATOM 3767 O O . MET A 1 472 ? 12.141 -44.004 29.991 1.00 39.19 472 MET A O 1
ATOM 3771 N N . ASN A 1 473 ? 13.530 -45.717 30.338 1.00 32.34 473 ASN A N 1
ATOM 3772 C CA . ASN A 1 473 ? 13.759 -45.939 28.902 1.00 32.34 473 ASN A CA 1
ATOM 3773 C C . ASN A 1 473 ? 12.623 -46.733 28.221 1.00 32.34 473 ASN A C 1
ATOM 3775 O O . ASN A 1 473 ? 12.437 -46.661 27.007 1.00 32.34 473 ASN A O 1
ATOM 3779 N N . ASN A 1 474 ? 11.785 -47.419 29.007 1.00 33.72 474 ASN A N 1
ATOM 3780 C CA . ASN A 1 474 ? 10.615 -48.140 28.496 1.00 33.72 474 ASN A CA 1
ATOM 3781 C C . ASN A 1 474 ? 9.413 -47.224 28.182 1.00 33.72 474 ASN A C 1
ATOM 3783 O O . ASN A 1 474 ? 8.471 -47.664 27.521 1.00 33.72 474 ASN A O 1
ATOM 3787 N N . GLN A 1 475 ? 9.435 -45.955 28.618 1.00 37.44 475 GLN A N 1
ATOM 3788 C CA . GLN A 1 475 ? 8.410 -44.961 28.266 1.00 37.44 475 GLN A CA 1
ATOM 3789 C C . GLN A 1 475 ? 8.717 -44.210 26.960 1.00 37.44 475 GLN A C 1
ATOM 3791 O O . GLN A 1 475 ? 7.782 -43.868 26.240 1.00 37.44 475 GLN A O 1
ATOM 3796 N N . ARG A 1 476 ? 9.993 -44.004 26.595 1.00 36.16 476 ARG A N 1
ATOM 3797 C CA . ARG A 1 476 ? 10.362 -43.299 25.348 1.00 36.16 476 ARG A CA 1
ATOM 3798 C C . ARG A 1 476 ? 10.398 -44.197 24.108 1.00 36.16 476 ARG A C 1
ATOM 3800 O O . ARG A 1 476 ? 10.039 -43.731 23.033 1.00 36.16 476 ARG A O 1
ATOM 3807 N N . PHE A 1 477 ? 10.720 -45.486 24.238 1.00 34.44 477 PHE A N 1
ATOM 3808 C CA . PHE A 1 477 ? 10.727 -46.415 23.094 1.00 34.44 477 PHE A CA 1
ATOM 3809 C C . PHE A 1 477 ? 9.356 -47.002 22.713 1.00 34.44 477 PHE A C 1
ATOM 3811 O O . PHE A 1 477 ? 9.257 -47.704 21.713 1.00 34.44 477 PHE A O 1
ATOM 3818 N N . LYS A 1 478 ? 8.283 -46.677 23.448 1.00 38.97 478 LYS A N 1
ATOM 3819 C CA . LYS A 1 478 ? 6.900 -47.014 23.057 1.00 38.97 478 LYS A CA 1
ATOM 3820 C C . LYS A 1 478 ? 6.181 -45.913 22.262 1.00 38.97 478 LYS A C 1
ATOM 3822 O O . LYS A 1 478 ? 5.080 -46.156 21.787 1.00 38.97 478 LYS A O 1
ATOM 3827 N N . GLN A 1 479 ? 6.763 -44.718 22.106 1.00 41.91 479 GLN A N 1
ATOM 3828 C CA . GLN A 1 479 ? 6.104 -43.581 21.434 1.00 41.91 479 GLN A CA 1
ATOM 3829 C C . GLN A 1 479 ? 6.342 -43.495 19.913 1.00 41.91 479 GLN A C 1
ATOM 3831 O O . GLN A 1 479 ? 5.719 -42.662 19.260 1.00 41.91 479 GLN A O 1
ATOM 3836 N N . SER A 1 480 ? 7.204 -44.335 19.328 1.00 46.56 480 SER A N 1
ATOM 3837 C CA . SER A 1 480 ? 7.542 -44.298 17.893 1.00 46.56 480 SER A CA 1
ATOM 3838 C C . SER A 1 480 ? 6.860 -45.372 17.032 1.00 46.56 480 SER A C 1
ATOM 3840 O O . SER A 1 480 ? 6.965 -45.317 15.807 1.00 46.56 480 SER A O 1
ATOM 3842 N N . GLU A 1 481 ? 6.114 -46.314 17.617 1.00 46.34 481 GLU A N 1
ATOM 3843 C CA . GLU A 1 481 ? 5.271 -47.238 16.848 1.00 46.34 481 GLU A CA 1
ATOM 3844 C C . GLU A 1 481 ? 3.959 -46.543 16.451 1.00 46.34 481 GLU A C 1
ATOM 3846 O O . GLU A 1 481 ? 3.011 -46.471 17.228 1.00 46.34 481 GLU A O 1
ATOM 3851 N N . GLY A 1 482 ? 3.910 -46.005 15.226 1.00 64.62 482 GLY A N 1
ATOM 3852 C CA . GLY A 1 482 ? 2.672 -45.510 14.608 1.00 64.62 482 GLY A CA 1
ATOM 3853 C C . GLY A 1 482 ? 2.725 -44.102 14.013 1.00 64.62 482 GLY A C 1
ATOM 3854 O O . GLY A 1 482 ? 1.741 -43.695 13.397 1.00 64.62 482 GLY A O 1
ATOM 3855 N N . LEU A 1 483 ? 3.830 -43.359 14.150 1.00 80.19 483 LEU A N 1
ATOM 3856 C CA . LEU A 1 483 ? 3.970 -42.029 13.545 1.00 80.19 483 LEU A CA 1
ATOM 3857 C C . LEU A 1 483 ? 4.281 -42.135 12.038 1.00 80.19 483 LEU A C 1
ATOM 3859 O O . LEU A 1 483 ? 5.279 -42.735 11.643 1.00 80.19 483 LEU A O 1
ATOM 3863 N N . LEU A 1 484 ? 3.426 -41.542 11.206 1.00 84.62 484 LEU A N 1
ATOM 3864 C CA . LEU A 1 484 ? 3.588 -41.423 9.758 1.00 84.62 484 LEU A CA 1
ATOM 3865 C C . LEU A 1 484 ? 4.836 -40.599 9.425 1.00 84.62 484 LEU A C 1
ATOM 3867 O O . LEU A 1 484 ? 5.131 -39.602 10.083 1.00 84.62 484 LEU A O 1
ATOM 3871 N N . ASN A 1 485 ? 5.566 -41.007 8.389 1.00 81.31 485 ASN A N 1
ATOM 3872 C CA . ASN A 1 485 ? 6.858 -40.422 8.052 1.00 81.31 485 ASN A CA 1
ATOM 3873 C C . ASN A 1 485 ? 6.761 -39.424 6.880 1.00 81.31 485 ASN A C 1
ATOM 3875 O O . ASN A 1 485 ? 6.482 -39.813 5.749 1.00 81.31 485 ASN A O 1
ATOM 3879 N N . LEU A 1 486 ? 7.102 -38.148 7.112 1.00 83.88 486 LEU A N 1
ATOM 3880 C CA . LEU A 1 486 ? 7.123 -37.098 6.076 1.00 83.88 486 LEU A CA 1
ATOM 3881 C C . LEU A 1 486 ? 8.192 -37.276 4.981 1.00 83.88 486 LEU A C 1
ATOM 3883 O O . LEU A 1 486 ? 8.222 -36.500 4.027 1.00 83.88 486 LEU A O 1
ATOM 3887 N N . TYR A 1 487 ? 9.072 -38.268 5.106 1.00 80.44 487 TYR A N 1
ATOM 3888 C CA . TYR A 1 487 ? 10.045 -38.642 4.076 1.00 80.44 487 TYR A CA 1
ATOM 3889 C C . TYR A 1 487 ? 9.585 -39.834 3.226 1.00 80.44 487 TYR A C 1
ATOM 3891 O O . TYR A 1 487 ? 10.224 -40.148 2.223 1.00 80.44 487 TYR A O 1
ATOM 3899 N N . ALA A 1 488 ? 8.487 -40.497 3.604 1.00 81.00 488 ALA A N 1
ATOM 3900 C CA . ALA A 1 488 ? 7.906 -41.602 2.854 1.00 81.00 488 ALA A CA 1
ATOM 3901 C C . ALA A 1 488 ? 6.736 -41.091 1.986 1.00 81.00 488 ALA A C 1
ATOM 3903 O O . ALA A 1 488 ? 5.741 -40.617 2.538 1.00 81.00 488 ALA A O 1
ATOM 3904 N N . PRO A 1 489 ? 6.792 -41.214 0.644 1.00 78.44 489 PRO A N 1
ATOM 3905 C CA . PRO A 1 489 ? 5.747 -40.698 -0.250 1.00 78.44 489 PRO A CA 1
ATOM 3906 C C . PRO A 1 489 ? 4.334 -41.215 0.067 1.00 78.44 489 PRO A C 1
ATOM 3908 O O . PRO A 1 489 ? 3.360 -40.470 -0.010 1.00 78.44 489 PRO A O 1
ATOM 3911 N N . GLU A 1 490 ? 4.219 -42.476 0.492 1.00 79.88 490 GLU A N 1
ATOM 3912 C CA . GLU A 1 490 ? 2.935 -43.090 0.856 1.00 79.88 490 GLU A CA 1
ATOM 3913 C C . GLU A 1 490 ? 2.300 -42.459 2.103 1.00 79.88 490 GLU A C 1
ATOM 3915 O O . GLU A 1 490 ? 1.079 -42.330 2.194 1.00 79.88 490 GLU A O 1
ATOM 3920 N N . ASP A 1 491 ? 3.119 -42.035 3.063 1.00 85.81 491 ASP A N 1
ATOM 3921 C CA . ASP A 1 491 ? 2.651 -41.406 4.296 1.00 85.81 491 ASP A CA 1
ATOM 3922 C C . ASP A 1 491 ? 2.356 -39.920 4.085 1.00 85.81 491 ASP A C 1
ATOM 3924 O O . ASP A 1 491 ? 1.331 -39.431 4.562 1.00 85.81 491 ASP A O 1
ATOM 3928 N N . ILE A 1 492 ? 3.173 -39.231 3.277 1.00 87.56 492 ILE A N 1
ATOM 3929 C CA . ILE A 1 492 ? 2.886 -37.873 2.791 1.00 87.56 492 ILE A CA 1
ATOM 3930 C C . ILE A 1 492 ? 1.497 -37.836 2.152 1.00 87.56 492 ILE A C 1
ATOM 3932 O O . ILE A 1 492 ? 0.672 -36.999 2.513 1.00 87.56 492 ILE A O 1
ATOM 3936 N N . ARG A 1 493 ? 1.203 -38.781 1.255 1.00 87.94 493 ARG A N 1
ATOM 3937 C CA . ARG A 1 493 ? -0.093 -38.859 0.580 1.00 87.94 493 ARG A CA 1
ATOM 3938 C C . ARG A 1 493 ? -1.256 -39.019 1.560 1.00 87.94 493 ARG A C 1
ATOM 3940 O O . ARG A 1 493 ? -2.264 -38.331 1.412 1.00 87.94 493 ARG A O 1
ATOM 3947 N N . LYS A 1 494 ? -1.131 -39.881 2.578 1.00 88.44 494 LYS A N 1
ATOM 3948 C CA . LYS A 1 494 ? -2.171 -40.049 3.616 1.00 88.44 494 LYS A CA 1
ATOM 3949 C C . LYS A 1 494 ? -2.431 -38.748 4.374 1.00 88.44 494 LYS A C 1
ATOM 3951 O O . LYS A 1 494 ? -3.584 -38.404 4.615 1.00 88.44 494 LYS A O 1
ATOM 3956 N N . ILE A 1 495 ? -1.368 -38.029 4.733 1.00 90.00 495 ILE A N 1
ATOM 3957 C CA . ILE A 1 495 ? -1.457 -36.761 5.466 1.00 90.00 495 ILE A CA 1
ATOM 3958 C C . ILE A 1 495 ? -2.104 -35.683 4.592 1.00 90.00 495 ILE A C 1
ATOM 3960 O O . ILE A 1 495 ? -3.010 -34.990 5.048 1.00 90.00 495 ILE A O 1
ATOM 3964 N N . LEU A 1 496 ? -1.697 -35.567 3.325 1.00 89.50 496 LEU A N 1
ATOM 3965 C CA . LEU A 1 496 ? -2.246 -34.576 2.398 1.00 89.50 496 LEU A CA 1
ATOM 3966 C C . LEU A 1 496 ? -3.717 -34.827 2.075 1.00 89.50 496 LEU A C 1
ATOM 3968 O O . LEU A 1 496 ? -4.491 -33.877 2.080 1.00 89.50 496 LEU A O 1
ATOM 3972 N N . LEU A 1 497 ? -4.120 -36.085 1.869 1.00 88.94 497 LEU A N 1
ATOM 3973 C CA . LEU A 1 497 ? -5.529 -36.442 1.671 1.00 88.94 497 LEU A CA 1
ATOM 3974 C C . LEU A 1 497 ? -6.388 -36.053 2.878 1.00 88.94 497 LEU A C 1
ATOM 3976 O O . LEU A 1 497 ? -7.517 -35.593 2.723 1.00 88.94 497 LEU A O 1
ATOM 3980 N N . GLN A 1 498 ? -5.857 -36.212 4.090 1.00 89.38 498 GLN A N 1
ATOM 3981 C CA . GLN A 1 498 ? -6.582 -35.852 5.302 1.00 89.38 498 GLN A CA 1
ATOM 3982 C C . GLN A 1 498 ? -6.615 -34.329 5.527 1.00 89.38 498 GLN A C 1
ATOM 3984 O O . GLN A 1 498 ? -7.645 -33.795 5.944 1.00 89.38 498 GLN A O 1
ATOM 3989 N N . LEU A 1 499 ? -5.539 -33.606 5.196 1.00 86.25 499 LEU A N 1
ATOM 3990 C CA . LEU A 1 499 ? -5.514 -32.136 5.199 1.00 86.25 499 LEU A CA 1
ATOM 3991 C C . LEU A 1 499 ? -6.444 -31.536 4.134 1.00 86.25 499 LEU A C 1
ATOM 3993 O O . LEU A 1 499 ? -7.058 -30.498 4.371 1.00 86.25 499 LEU A O 1
ATOM 3997 N N . GLU A 1 500 ? -6.580 -32.189 2.982 1.00 89.31 500 GLU A N 1
ATOM 3998 C CA . GLU A 1 500 ? -7.538 -31.814 1.939 1.00 89.31 500 GLU A CA 1
ATOM 3999 C C . GLU A 1 500 ? -8.973 -32.057 2.412 1.00 89.31 500 GLU A C 1
ATOM 4001 O O . GLU A 1 500 ? -9.802 -31.150 2.374 1.00 89.31 500 GLU A O 1
ATOM 4006 N N . LYS A 1 501 ? -9.254 -33.242 2.972 1.00 88.62 501 LYS A N 1
ATOM 4007 C CA . LYS A 1 501 ? -10.572 -33.586 3.528 1.00 88.62 501 LYS A CA 1
ATOM 4008 C C . LYS A 1 501 ? -11.029 -32.618 4.624 1.00 88.62 501 LYS A C 1
ATOM 4010 O O . LYS A 1 501 ? -12.221 -32.363 4.761 1.00 88.62 501 LYS A O 1
ATOM 4015 N N . THR A 1 502 ? -10.092 -32.091 5.407 1.00 83.50 502 THR A N 1
ATOM 4016 C CA . THR A 1 502 ? -10.359 -31.112 6.472 1.00 83.50 502 THR A CA 1
ATOM 4017 C C . THR A 1 502 ? -10.364 -29.659 5.976 1.00 83.50 502 THR A C 1
ATOM 4019 O O . THR A 1 502 ? -10.631 -28.755 6.762 1.00 83.50 502 THR A O 1
ATOM 4022 N N . GLY A 1 503 ? -10.127 -29.426 4.679 1.00 86.12 503 GLY A N 1
ATOM 4023 C CA . GLY A 1 503 ? -10.210 -28.113 4.033 1.00 86.12 503 GLY A CA 1
ATOM 4024 C C . GLY A 1 503 ? -8.964 -27.233 4.172 1.00 86.12 503 GLY A C 1
ATOM 4025 O O . GLY A 1 503 ? -9.003 -26.061 3.802 1.00 86.12 503 GLY A O 1
ATOM 4026 N N . TYR A 1 504 ? -7.855 -27.764 4.695 1.00 85.12 504 TYR A N 1
ATOM 4027 C CA . TYR A 1 504 ? -6.613 -27.010 4.915 1.00 85.12 504 TYR A CA 1
ATOM 4028 C C . TYR A 1 504 ? -5.616 -27.120 3.753 1.00 85.12 504 TYR A C 1
ATOM 4030 O O . TYR A 1 504 ? -4.684 -26.313 3.675 1.00 85.12 504 TYR A O 1
ATOM 4038 N N . TYR A 1 505 ? -5.799 -28.083 2.842 1.00 89.12 505 TYR A N 1
ATOM 4039 C CA . TYR A 1 505 ? -4.930 -28.307 1.685 1.00 89.12 505 TYR A CA 1
ATOM 4040 C C . TYR A 1 505 ? -5.717 -28.350 0.370 1.00 89.12 505 TYR A C 1
ATOM 4042 O O . TYR A 1 505 ? -6.645 -29.132 0.237 1.00 89.12 505 TYR A O 1
ATOM 4050 N N . ASN A 1 506 ? -5.302 -27.547 -0.617 1.00 82.69 506 ASN A N 1
ATOM 4051 C CA . ASN A 1 506 ? -5.936 -27.456 -1.945 1.00 82.69 506 ASN A CA 1
ATOM 4052 C C . ASN A 1 506 ? -4.938 -27.756 -3.086 1.00 82.69 506 ASN A C 1
ATOM 4054 O O . ASN A 1 506 ? -5.067 -27.224 -4.188 1.00 82.69 506 ASN A O 1
ATOM 4058 N N . GLY A 1 507 ? -3.873 -28.508 -2.795 1.00 79.88 507 GLY A N 1
ATOM 4059 C CA . GLY A 1 507 ? -2.807 -28.822 -3.750 1.00 79.88 507 GLY A CA 1
ATOM 4060 C C . GLY A 1 507 ? -2.831 -30.277 -4.235 1.00 79.88 507 GLY A C 1
ATOM 4061 O O . GLY A 1 507 ? -3.694 -31.051 -3.828 1.00 79.88 507 GLY A O 1
ATOM 4062 N N . PRO A 1 508 ? -1.871 -30.676 -5.087 1.00 80.56 508 PRO A N 1
ATOM 4063 C CA . PRO A 1 508 ? -1.724 -32.065 -5.523 1.00 80.56 508 PRO A CA 1
ATOM 4064 C C . PRO A 1 508 ? -1.402 -32.988 -4.339 1.00 80.56 508 PRO A C 1
ATOM 4066 O O . PRO A 1 508 ? -0.487 -32.710 -3.570 1.00 80.56 508 PRO A O 1
ATOM 4069 N N . THR A 1 509 ? -2.127 -34.096 -4.176 1.00 79.75 509 THR A N 1
ATOM 4070 C CA . THR A 1 509 ? -1.912 -35.044 -3.063 1.00 79.75 509 THR A CA 1
ATOM 4071 C C . THR A 1 509 ? -0.868 -36.124 -3.363 1.00 79.75 509 THR A C 1
ATOM 4073 O O . THR A 1 509 ? -0.485 -36.880 -2.473 1.00 79.75 509 THR A O 1
ATOM 4076 N N . ASP A 1 510 ? -0.360 -36.178 -4.593 1.00 77.19 510 ASP A N 1
ATOM 4077 C CA . ASP A 1 510 ? 0.660 -37.102 -5.098 1.00 77.19 510 ASP A CA 1
ATOM 4078 C C . ASP A 1 510 ? 2.092 -36.543 -4.982 1.00 77.19 510 ASP A C 1
ATOM 4080 O O . ASP A 1 510 ? 2.947 -36.749 -5.846 1.00 77.19 510 ASP A O 1
ATOM 4084 N N . LEU A 1 511 ? 2.382 -35.830 -3.890 1.00 77.56 511 LEU A N 1
ATOM 4085 C CA . LEU A 1 511 ? 3.712 -35.270 -3.661 1.00 77.56 511 LEU A CA 1
ATOM 4086 C C . LEU A 1 511 ? 4.750 -36.355 -3.348 1.00 77.56 511 LEU A C 1
ATOM 4088 O O . LEU A 1 511 ? 4.599 -37.148 -2.422 1.00 77.56 511 LEU A O 1
ATOM 4092 N N . ILE A 1 512 ? 5.872 -36.306 -4.072 1.00 71.50 512 ILE A N 1
ATOM 4093 C CA . ILE A 1 512 ? 7.056 -37.142 -3.815 1.00 71.50 512 ILE A CA 1
ATOM 4094 C C . ILE A 1 512 ? 7.809 -36.657 -2.559 1.00 71.50 512 ILE A C 1
ATOM 4096 O O . ILE A 1 512 ? 8.492 -37.440 -1.903 1.00 71.50 512 ILE A O 1
ATOM 4100 N N . SER A 1 513 ? 7.699 -35.369 -2.210 1.00 82.38 513 SER A N 1
ATOM 4101 C CA . SER A 1 513 ? 8.387 -34.766 -1.063 1.00 82.38 513 SER A CA 1
ATOM 4102 C C . SER A 1 513 ? 7.579 -33.643 -0.402 1.00 82.38 513 SER A C 1
ATOM 4104 O O . SER A 1 513 ? 6.745 -32.987 -1.031 1.00 82.38 513 SER A O 1
ATOM 4106 N N . TRP A 1 514 ? 7.840 -33.408 0.888 1.00 86.50 514 TRP A N 1
ATOM 4107 C CA . TRP A 1 514 ? 7.131 -32.423 1.709 1.00 86.50 514 TRP A CA 1
ATOM 4108 C C . TRP A 1 514 ? 7.511 -30.971 1.348 1.00 86.50 514 TRP A C 1
ATOM 4110 O O . TRP A 1 514 ? 8.517 -30.412 1.810 1.00 86.50 514 TRP A O 1
ATOM 4120 N N . ASN A 1 515 ? 6.709 -30.352 0.478 1.00 83.12 515 ASN A N 1
ATOM 4121 C CA . ASN A 1 515 ? 6.970 -29.027 -0.089 1.00 83.12 515 ASN A CA 1
ATOM 4122 C C . ASN A 1 515 ? 6.421 -27.865 0.769 1.00 83.12 515 ASN A C 1
ATOM 4124 O O . ASN A 1 515 ? 5.807 -28.061 1.818 1.00 83.12 515 ASN A O 1
ATOM 4128 N N . SER A 1 516 ? 6.661 -26.627 0.326 1.00 81.25 516 SER A N 1
ATOM 4129 C CA . SER A 1 516 ? 6.241 -25.410 1.038 1.00 81.25 516 SER A CA 1
ATOM 4130 C C . SER A 1 516 ? 4.721 -25.278 1.183 1.00 81.25 516 SER A C 1
ATOM 4132 O O . SER A 1 516 ? 4.250 -24.797 2.210 1.00 81.25 516 SER A O 1
ATOM 4134 N N . VAL A 1 517 ? 3.946 -25.746 0.200 1.00 81.19 517 VAL A N 1
ATOM 4135 C CA . VAL A 1 517 ? 2.474 -25.700 0.230 1.00 81.19 517 VAL A CA 1
ATOM 4136 C C . VAL A 1 517 ? 1.924 -26.670 1.280 1.00 81.19 517 VAL A C 1
ATOM 4138 O O . VAL A 1 517 ? 1.040 -26.303 2.051 1.00 81.19 517 VAL A O 1
ATOM 4141 N N . ALA A 1 518 ? 2.487 -27.880 1.363 1.00 83.19 518 ALA A N 1
ATOM 4142 C CA . ALA A 1 518 ? 2.150 -28.869 2.388 1.00 83.19 518 ALA A CA 1
ATOM 4143 C C . ALA A 1 518 ? 2.495 -28.372 3.804 1.00 83.19 518 ALA A C 1
ATOM 4145 O O . ALA A 1 518 ? 1.682 -28.497 4.719 1.00 83.19 518 ALA A O 1
ATOM 4146 N N . ARG A 1 519 ? 3.659 -27.725 3.976 1.00 87.25 519 ARG A N 1
ATOM 4147 C CA . ARG A 1 519 ? 4.051 -27.093 5.251 1.00 87.25 519 ARG A CA 1
ATOM 4148 C C . ARG A 1 519 ? 3.097 -25.981 5.669 1.00 87.25 519 ARG A C 1
ATOM 4150 O O . ARG A 1 519 ? 2.682 -25.946 6.822 1.00 87.25 519 ARG A O 1
ATOM 4157 N N . ALA A 1 520 ? 2.715 -25.105 4.740 1.00 81.12 520 ALA A N 1
ATOM 4158 C CA . ALA A 1 520 ? 1.771 -24.027 5.023 1.00 81.12 520 ALA A CA 1
ATOM 4159 C C . ALA A 1 520 ? 0.384 -24.565 5.416 1.00 81.12 520 ALA A C 1
ATOM 4161 O O . ALA A 1 520 ? -0.237 -24.048 6.343 1.00 81.12 520 ALA A O 1
ATOM 4162 N N . ALA A 1 521 ? -0.092 -25.623 4.754 1.00 84.75 521 ALA A N 1
ATOM 4163 C CA . ALA A 1 521 ? -1.347 -26.281 5.113 1.00 84.75 521 ALA A CA 1
ATOM 4164 C C . ALA A 1 521 ? -1.293 -26.941 6.498 1.00 84.75 521 ALA A C 1
ATOM 4166 O O . ALA A 1 521 ? -2.226 -26.783 7.283 1.00 84.75 521 ALA A O 1
ATOM 4167 N N . LEU A 1 522 ? -0.183 -27.608 6.833 1.00 86.12 522 LEU A N 1
ATOM 4168 C CA . LEU A 1 522 ? 0.029 -28.186 8.160 1.00 86.12 522 LEU A CA 1
ATOM 4169 C C . LEU A 1 522 ? 0.065 -27.112 9.255 1.00 86.12 522 LEU A C 1
ATOM 4171 O O . LEU A 1 522 ? -0.573 -27.276 10.291 1.00 86.12 522 LEU A O 1
ATOM 4175 N N . ALA A 1 523 ? 0.757 -25.995 9.014 1.00 81.31 523 ALA A N 1
ATOM 4176 C CA . ALA A 1 523 ? 0.818 -24.876 9.952 1.00 81.31 523 ALA A CA 1
ATOM 4177 C C . ALA A 1 523 ? -0.569 -24.256 10.195 1.00 81.31 523 ALA A C 1
ATOM 4179 O O . ALA A 1 523 ? -0.929 -23.982 11.339 1.00 81.31 523 ALA A O 1
ATOM 4180 N N . ARG A 1 524 ? -1.384 -24.102 9.140 1.00 81.19 524 ARG A N 1
ATOM 4181 C CA . ARG A 1 524 ? -2.780 -23.639 9.253 1.00 81.19 524 ARG A CA 1
ATOM 4182 C C . ARG A 1 524 ? -3.651 -24.616 10.035 1.00 81.19 524 ARG A C 1
ATOM 4184 O O . ARG A 1 524 ? -4.410 -24.183 10.896 1.00 81.19 524 ARG A O 1
ATOM 4191 N N . PHE A 1 525 ? -3.525 -25.915 9.764 1.00 87.75 525 PHE A N 1
ATOM 4192 C CA . PHE A 1 525 ? -4.239 -26.955 10.504 1.00 87.75 525 PHE A CA 1
ATOM 4193 C C . PHE A 1 525 ? -3.888 -26.919 11.998 1.00 87.75 525 PHE A C 1
ATOM 4195 O O . PHE A 1 525 ? -4.780 -26.896 12.845 1.00 87.75 525 PHE A O 1
ATOM 4202 N N . LYS A 1 526 ? -2.594 -26.837 12.326 1.00 87.62 526 LYS A N 1
ATOM 4203 C CA . LYS A 1 526 ? -2.110 -26.724 13.707 1.00 87.62 526 LYS A CA 1
ATOM 4204 C C . LYS A 1 526 ? -2.633 -25.474 14.401 1.00 87.62 526 LYS A C 1
ATOM 4206 O O . LYS A 1 526 ? -3.171 -25.584 15.497 1.00 87.62 526 LYS A O 1
ATOM 4211 N N . ALA A 1 527 ? -2.557 -24.319 13.740 1.00 78.88 527 ALA A N 1
ATOM 4212 C CA . ALA A 1 527 ? -3.099 -23.069 14.265 1.00 78.88 527 ALA A CA 1
ATOM 4213 C C . ALA A 1 527 ? -4.603 -23.189 14.566 1.00 78.88 527 ALA A C 1
ATOM 4215 O O . ALA A 1 527 ? -5.056 -22.803 15.641 1.00 78.88 527 ALA A O 1
ATOM 4216 N N . ALA A 1 528 ? -5.371 -23.791 13.654 1.00 79.38 528 ALA A N 1
ATOM 4217 C CA . ALA A 1 528 ? -6.809 -23.980 13.821 1.00 79.38 528 ALA A CA 1
ATOM 4218 C C . ALA A 1 528 ? -7.172 -24.967 14.944 1.00 79.38 528 ALA A C 1
ATOM 4220 O O . ALA A 1 528 ? -8.207 -24.811 15.589 1.00 79.38 528 ALA A O 1
ATOM 4221 N N . LYS A 1 529 ? -6.323 -25.966 15.205 1.00 82.94 529 LYS A N 1
ATOM 4222 C CA . LYS A 1 529 ? -6.486 -26.928 16.306 1.00 82.94 529 LYS A CA 1
ATOM 4223 C C . LYS A 1 529 ? -5.802 -26.488 17.610 1.00 82.94 529 LYS A C 1
ATOM 4225 O O . LYS A 1 529 ? -5.735 -27.285 18.538 1.00 82.94 529 LYS A O 1
ATOM 4230 N N . MET A 1 530 ? -5.328 -25.237 17.693 1.00 81.06 530 MET A N 1
ATOM 4231 C CA . MET A 1 530 ? -4.580 -24.686 18.838 1.00 81.06 530 MET A CA 1
ATOM 4232 C C . MET A 1 530 ? -3.344 -25.520 19.227 1.00 81.06 530 MET A C 1
ATOM 4234 O O . MET A 1 530 ? -2.947 -25.560 20.388 1.00 81.06 530 MET A O 1
ATOM 4238 N N . LEU A 1 531 ? -2.730 -26.181 18.246 1.00 81.12 531 LEU A N 1
ATOM 4239 C CA . LEU A 1 531 ? -1.471 -26.902 18.401 1.00 81.12 531 LEU A CA 1
ATOM 4240 C C . LEU A 1 531 ? -0.286 -25.964 18.167 1.00 81.12 531 LEU A C 1
ATOM 4242 O O . LEU A 1 531 ? -0.426 -24.895 17.566 1.00 81.12 531 LEU A O 1
ATOM 4246 N N . ARG A 1 532 ? 0.911 -26.385 18.592 1.00 76.69 532 ARG A N 1
ATOM 4247 C CA . ARG A 1 532 ? 2.145 -25.628 18.352 1.00 76.69 532 ARG A CA 1
ATOM 4248 C C . ARG A 1 532 ? 2.323 -25.383 16.850 1.00 76.69 532 ARG A C 1
ATOM 4250 O O . ARG A 1 532 ? 2.425 -26.330 16.075 1.00 76.69 532 ARG A O 1
ATOM 4257 N N . THR A 1 533 ? 2.368 -24.116 16.440 1.00 74.38 533 THR A N 1
ATOM 4258 C CA . THR A 1 533 ? 2.459 -23.680 15.035 1.00 74.38 533 THR A CA 1
ATOM 4259 C C . THR A 1 533 ? 3.887 -23.759 14.497 1.00 74.38 533 THR A C 1
ATOM 4261 O O . THR A 1 533 ? 4.431 -22.782 13.989 1.00 74.38 533 THR A O 1
ATOM 4264 N N . ASP A 1 534 ? 4.518 -24.919 14.636 1.00 74.62 534 ASP A N 1
ATOM 4265 C CA . ASP A 1 534 ? 5.788 -25.238 13.994 1.00 74.62 534 ASP A CA 1
ATOM 4266 C C . ASP A 1 534 ? 5.586 -26.170 12.790 1.00 74.62 534 ASP A C 1
ATOM 4268 O O . ASP A 1 534 ? 4.542 -26.802 12.603 1.00 74.62 534 ASP A O 1
ATOM 4272 N N . ASP A 1 535 ? 6.613 -26.270 11.952 1.00 69.50 535 ASP A N 1
ATOM 4273 C CA . ASP A 1 535 ? 6.620 -27.095 10.742 1.00 69.50 535 ASP A CA 1
ATOM 4274 C C . ASP A 1 535 ? 6.897 -28.586 11.013 1.00 69.50 535 ASP A C 1
ATOM 4276 O O . ASP A 1 535 ? 6.958 -29.391 10.080 1.00 69.50 535 ASP A O 1
ATOM 4280 N N . LYS A 1 536 ? 7.036 -28.971 12.287 1.00 81.00 536 LYS A N 1
ATOM 4281 C CA . LYS A 1 536 ? 7.374 -30.333 12.711 1.00 81.00 536 LYS A CA 1
ATOM 4282 C C . LYS A 1 536 ? 6.161 -31.256 12.687 1.00 81.00 536 LYS A C 1
ATOM 4284 O O . LYS A 1 536 ? 5.097 -30.909 13.180 1.00 81.00 536 LYS A O 1
ATOM 4289 N N . TRP A 1 537 ? 6.321 -32.464 12.164 1.00 86.56 537 TRP A N 1
ATOM 4290 C CA .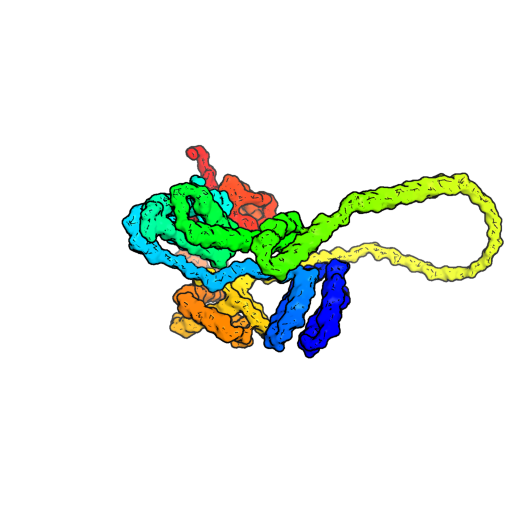 TRP A 1 537 ? 5.308 -33.509 12.298 1.00 86.56 537 TRP A CA 1
ATOM 4291 C C . TRP A 1 537 ? 5.531 -34.288 13.592 1.00 86.56 537 TRP A C 1
ATOM 4293 O O . TRP A 1 537 ? 6.585 -34.899 13.768 1.00 86.56 537 TRP A O 1
ATOM 4303 N N . ASP A 1 538 ? 4.557 -34.242 14.497 1.00 85.50 538 ASP A N 1
ATOM 4304 C CA . ASP A 1 538 ? 4.588 -34.916 15.794 1.00 85.50 538 ASP A CA 1
ATOM 4305 C C . ASP A 1 538 ? 3.310 -35.734 16.038 1.00 85.50 538 ASP A C 1
ATOM 4307 O O . ASP A 1 538 ? 2.341 -35.689 15.272 1.00 85.50 538 ASP A O 1
ATOM 4311 N N . LEU A 1 539 ? 3.334 -36.540 17.101 1.00 83.31 539 LEU A N 1
ATOM 4312 C CA . LEU A 1 539 ? 2.249 -37.466 17.420 1.00 83.31 539 LEU A CA 1
ATOM 4313 C C . LEU A 1 539 ? 0.941 -36.738 17.742 1.00 83.31 539 LEU A C 1
ATOM 4315 O O . LEU A 1 539 ? -0.124 -37.212 17.356 1.00 83.31 539 LEU A O 1
ATOM 4319 N N . GLU A 1 540 ? 1.024 -35.588 18.406 1.00 83.94 540 GLU A N 1
ATOM 4320 C CA . GLU A 1 540 ? -0.132 -34.763 18.756 1.00 83.94 540 GLU A CA 1
ATOM 4321 C C . GLU A 1 540 ? -0.834 -34.245 17.494 1.00 83.94 540 GLU A C 1
ATOM 4323 O O . GLU A 1 540 ? -2.051 -34.369 17.349 1.00 83.94 540 GLU A O 1
ATOM 4328 N N . THR A 1 541 ? -0.055 -33.785 16.513 1.00 88.00 541 THR A N 1
ATOM 4329 C CA . 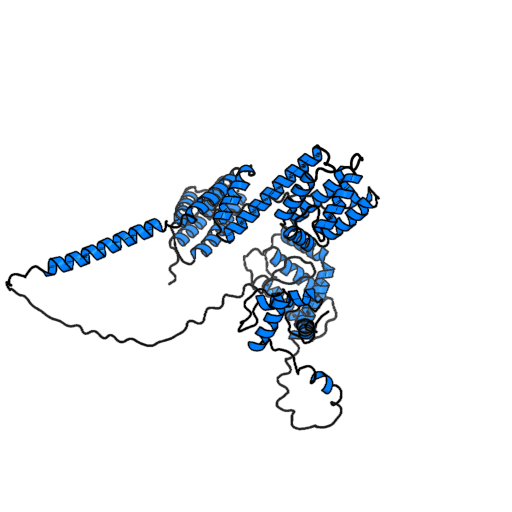THR A 1 541 ? -0.566 -33.359 15.209 1.00 88.00 541 THR A CA 1
ATOM 4330 C C . THR A 1 541 ? -1.195 -34.511 14.438 1.00 88.00 541 THR A C 1
ATOM 4332 O O . THR A 1 541 ? -2.269 -34.349 13.856 1.00 88.00 541 THR A O 1
ATOM 4335 N N . GLN A 1 542 ? -0.569 -35.690 14.448 1.00 90.00 542 GLN A N 1
ATOM 4336 C CA . GLN A 1 542 ? -1.135 -36.867 13.796 1.00 90.00 542 GLN A CA 1
ATOM 4337 C C . GLN A 1 542 ? -2.453 -37.296 14.453 1.00 90.00 542 GLN A C 1
ATOM 4339 O O . GLN A 1 542 ? -3.427 -37.584 13.759 1.00 90.00 542 GLN A O 1
ATOM 4344 N N . GLN A 1 543 ? -2.517 -37.315 15.782 1.00 87.25 543 GLN A N 1
ATOM 4345 C CA . GLN A 1 543 ? -3.741 -37.650 16.506 1.00 87.25 543 GLN A CA 1
ATOM 4346 C C . GLN A 1 543 ? -4.848 -36.632 16.241 1.00 87.25 543 GLN A C 1
ATOM 4348 O O . GLN A 1 543 ? -5.982 -37.033 16.014 1.00 87.25 543 GLN A O 1
ATOM 4353 N N . ALA A 1 544 ? -4.535 -35.339 16.182 1.00 85.38 544 ALA A N 1
ATOM 4354 C CA . ALA A 1 544 ? -5.519 -34.316 15.846 1.00 85.38 544 ALA A CA 1
ATOM 4355 C C . ALA A 1 544 ? -6.015 -34.431 14.395 1.00 85.38 544 ALA A C 1
ATOM 4357 O O . ALA A 1 544 ? -7.192 -34.202 14.126 1.00 85.38 544 ALA A O 1
ATOM 4358 N N . LEU A 1 545 ? -5.131 -34.775 13.451 1.00 86.00 545 LEU A N 1
ATOM 4359 C CA . LEU A 1 545 ? -5.472 -34.837 12.028 1.00 86.00 545 LEU A CA 1
ATOM 4360 C C . LEU A 1 545 ? -6.298 -36.082 11.674 1.00 86.00 545 LEU A C 1
ATOM 4362 O O . LEU A 1 545 ? -7.228 -36.005 10.867 1.00 86.00 545 LEU A O 1
ATOM 4366 N N . PHE A 1 546 ? -5.975 -37.227 12.279 1.00 86.00 546 PHE A N 1
ATOM 4367 C CA . PHE A 1 546 ? -6.640 -38.506 12.009 1.00 86.00 546 PHE A CA 1
ATOM 4368 C C . PHE A 1 546 ? -7.694 -38.891 13.064 1.00 86.00 546 PHE A C 1
ATOM 4370 O O . PHE A 1 546 ? -8.526 -39.761 12.804 1.00 86.00 546 PHE A O 1
ATOM 4377 N N . GLY A 1 547 ? -7.711 -38.228 14.223 1.00 73.12 547 GLY A N 1
ATOM 4378 C CA . GLY A 1 547 ? -8.634 -38.496 15.333 1.00 73.12 547 GLY A CA 1
ATOM 4379 C C . GLY A 1 547 ? -10.092 -38.126 15.055 1.00 73.12 547 GLY A C 1
ATOM 4380 O O . GLY A 1 547 ? -10.985 -38.746 15.624 1.00 73.12 547 GLY A O 1
ATOM 4381 N N . ASP A 1 548 ? -10.351 -37.215 14.110 1.00 55.62 548 ASP A N 1
ATOM 4382 C CA . ASP A 1 548 ? -11.707 -36.810 13.692 1.00 55.62 548 ASP A CA 1
ATOM 4383 C C . ASP A 1 548 ? -12.404 -37.850 12.773 1.00 55.62 548 ASP A C 1
ATOM 4385 O O . ASP A 1 548 ? -13.397 -37.551 12.113 1.00 55.62 548 ASP A O 1
ATOM 4389 N N . THR A 1 549 ? -11.915 -39.096 12.716 1.00 48.12 549 THR A N 1
ATOM 4390 C CA . THR A 1 549 ? -12.577 -40.214 12.012 1.00 48.12 549 THR A CA 1
ATOM 4391 C C . THR A 1 549 ? -13.141 -41.262 12.977 1.00 48.12 549 THR A C 1
ATOM 4393 O O . THR A 1 549 ? -12.875 -42.454 12.865 1.00 48.12 549 THR A O 1
ATOM 4396 N N . GLY A 1 550 ? -13.960 -40.817 13.933 1.00 36.66 550 GLY A N 1
ATOM 4397 C CA . GLY A 1 550 ? -14.959 -41.669 14.591 1.00 36.66 550 GLY A CA 1
ATOM 4398 C C . GLY A 1 550 ? -16.288 -41.624 13.816 1.00 36.66 550 GLY A C 1
ATOM 4399 O O . GLY A 1 550 ? -16.622 -40.563 13.290 1.00 36.66 550 GLY A O 1
ATOM 4400 N N . PRO A 1 551 ? -17.042 -42.733 13.690 1.00 37.34 551 PRO A N 1
ATOM 4401 C CA . PRO A 1 551 ? -18.279 -42.761 12.911 1.00 37.34 551 PRO A CA 1
ATOM 4402 C C . PRO A 1 551 ? -19.400 -41.991 13.631 1.00 37.34 551 PRO A C 1
ATOM 4404 O O . PRO A 1 551 ? -19.559 -42.147 14.839 1.00 37.34 551 PRO A O 1
ATOM 4407 N N . ASP A 1 552 ? -20.156 -41.199 12.864 1.00 41.03 552 ASP A N 1
ATOM 4408 C CA . ASP A 1 552 ? -21.445 -40.558 13.173 1.00 41.03 552 ASP A CA 1
ATOM 4409 C C . ASP A 1 552 ? -21.633 -39.906 14.558 1.00 41.03 552 ASP A C 1
ATOM 4411 O O . ASP A 1 552 ? -21.938 -40.583 15.544 1.00 41.03 552 ASP A O 1
ATOM 4415 N N . ARG A 1 553 ? -21.639 -38.564 14.585 1.00 32.56 553 ARG A N 1
ATOM 4416 C CA . ARG A 1 553 ? -22.543 -37.764 15.433 1.00 32.56 553 ARG A CA 1
ATOM 4417 C C . ARG A 1 553 ? -22.979 -36.478 14.753 1.00 32.56 553 ARG A C 1
ATOM 4419 O O . ARG A 1 553 ? -22.092 -35.770 14.230 1.00 32.56 553 ARG A O 1
#

Secondary structure (DSSP, 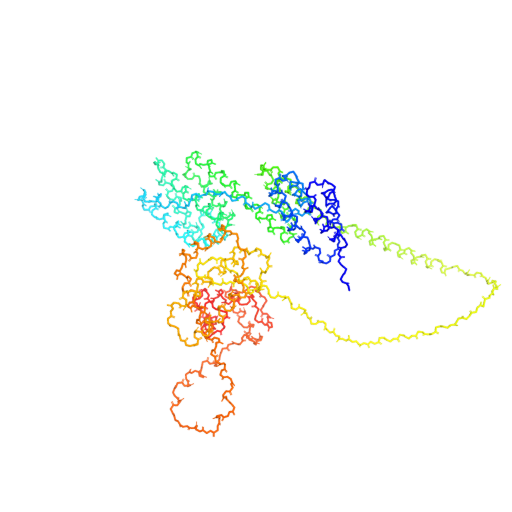8-state):
-----HHHHHHHHHHHHHHHTTT-HHHHHHHHHHHHTGGG---TTHHHHHHHHHHHHHHHHHHHHHTT-HHHHHHHHHHHHHH-TTT--PPPPPPS--PPP-THHHHT---HHHHHHHHHHHHHHHTHHHHHHHHHHH-SSTT--HHHHHHHHHHHHHHHHHTTSTTTTHHHHHHHHHHHHHHHTS--HHHHHHHHHHHHH--SSPPPHHHHHHHHHHHHHHHHHHHHHHHHHHHHHT-HHHHHHHHHHHGGG---HHHHHHHHHHHHHHHHHH----HHHHHHHHHHHHHHHHHHHHHHHHHTTSPPPP-----------------------PPPP-PPP--SS-EE--TT---EEPPPS--TT-PPPHHHHHHHHHHHHHHHHHHTS---HHHHHHHHHHHHHHHHHHTT----HHHHHHHHHHHHHTHHHHHHHHHHHHHHHHHHHS--TTSSTTSSTTS---SS-SSSHHHHTTSSTTPPPTTSHHHHHHHHHHHHHTTS--S-S--SS--HHHHHHHHHHHHHTT---SS---HHHHHHHHTT--S--

Sequence (553 aa):
MRAGSLYKEQIDAAIMAAYAASTEPSNFTMLALNLSKWDEETYPEKNTDEVKIAEELYTLMTALEKKGLKHQSDEVFRMMLLTFPERHFAQSPGQTSTEGIDFELFKVNKSETMTRFEDCFRMAVADSERFIHDIELHMFKEGSVGLAGNLFTAFVAASVRAAGGTRHDVPWKLMHQLAWLLNNTYRAYNQAYGIMRCILSVGIAAPTPTFADELEHSMNFFKRNYYWSSIDKATMTGDNTTLVMYIDRLLPMVIADHEKSNLIMLRAKAVKQGRGWPFGCLLIVIALITVILVANHFLDKYLAKFPEPPEKTSATTSSTTTPTRVLEPSDTRRPIPAQQPANISLQVFNRAGLEESKPPTQPIGRKLTLAELRYVIFQKHRLEHLDGIDLSEEEQEALHRLWQEWRSRGENIEAGSEEKKTVETEAEIYSDLLKGDAEDQLQQIVKSLEPDDWTKNKDKDKAASETEGQEMNNQRFKQSEGLLNLYAPEDIRKILLQLEKTGYYNGPTDLISWNSVARAALARFKAAKMLRTDDKWDLETQQALFGDTGPDR